Protein 8K2K (pdb70)

Foldseek 3Di:
DVQADKDKAWDPLLDWDFQQDDHDAEAEEAAQAKTKTKMKIAGQAKWWFKAKDWDWFAFPVGRVQTFDWDGKWKWDKFAFAQFLPQAAPPQPDHPRDITTWFTHDDRGDMDHHSTMIMMMIMTRRHQVRDFHKTKGWMWIWTDGPRDIDIDIGIHIYGYFHFGQHQFLFAEEAEDDQAQAPAQDHDDPPDPLSLVQLLQQLLLCVVLRHQEYEAELVVQWDADDCGDIGNVSVVSSVVSNVVSRRHPAYEYDAQWEAPDDDLGAIWGWFWDDDPNDIDIDTHQLPDPRVLVGLLPSLVVVCVVCVVVVHQVRYAYEHYAADDPNHVVSLQSSLVSCCVNPVSHAYEYAYQDLPQVVSHQEYEYALVSCQVCVVSVVVSVVVPGAYAYEAASDDHYLAQDQFSSDRLVSLLCVLLLCQLSVHRYYYAHAAPQDDNDACRHCQWDDDPDRDTRGGRGRHQWHNYNSHTTGISSSSSNSNSSSVNRLLVVCCVPPVPLSNVLSCQAPVGNRDGDSPVVSNVVSVVVSSVSND

Secondary structure (DSSP, 8-state):
-GGGPEEEEE--TTS---TTPPP--EEEEEETSEEEEEEEEEESS-EEEEEEEE--EEETTEEEEEEPPPPPEEEEEEEE-S--SS--TT-SSPSSEEEEEEEE--S-EEE-TT--EEEEEEEE--TTPPPEEEEEEEEEEEEETTEEEEEEEEEEEEEEEEE--S-SSEEEE------TTSS--PPTTSHHHHHHHHHHHHHHHHTT--EEEE-TTTT-EEE---EEE-HHHHHHHHHHHHTT--SEEEEPPSEEESSSTTSPEEEEEEEEETTEEEEEEE-TTSHHHHHHHHHHHHHHHHHHHHHT-GGGEEEE-SS---GGGHHHHHHHHHHHHHH-TT-EEEEEES----TTT-SEEEEBHHHHHHTHHHHHHHHHTT-EE-EE-SS---TTS----TTS-THHHHTHHHHHHHHT--EEEES-SB---SS-TTT--S-B-STT-BPPTTSSBSEEE-SSSEEEBHHHHHHHHHHHHHHHHHHHHHH-HHHHHHHHHTTEEETTEE---HHHHHHHHHHHHHHH-

Solvent-accessible surface area: 22193 Å² total; per-residue (Å²): 183,145,74,47,109,26,97,47,14,43,15,44,22,12,63,16,4,14,70,100,26,136,44,140,43,102,10,45,6,0,45,18,10,44,1,15,3,6,0,0,0,60,4,42,71,60,3,69,102,0,42,5,122,22,24,108,3,20,8,72,102,58,78,170,68,86,11,150,40,38,115,24,19,2,3,5,39,0,51,1,70,86,52,1,85,150,64,6,199,54,36,65,82,198,20,115,25,74,0,2,0,1,0,44,93,64,158,60,28,78,8,105,95,79,64,1,4,0,0,5,0,4,0,52,3,77,50,137,15,79,45,26,74,3,102,23,33,0,66,0,30,6,85,0,73,41,136,127,20,85,48,135,12,104,5,17,1,84,3,18,79,14,92,1,36,148,8,108,0,72,0,0,2,34,18,37,34,31,23,93,75,20,169,31,84,20,124,87,81,38,144,77,30,18,40,0,0,21,70,0,0,99,14,0,26,94,4,42,5,14,2,1,34,1,21,0,1,66,21,11,88,16,120,31,188,57,115,31,75,11,72,79,0,17,85,19,0,131,21,0,69,82,41,40,2,17,34,37,1,2,0,2,40,1,13,27,58,60,89,98,123,102,8,83,2,29,0,70,1,26,35,89,128,178,68,97,66,57,64,72,66,13,50,8,117,23,116,74,0,42,119,5,2,35,77,0,0,47,31,0,6,78,33,0,110,102,125,48,21,15,154,76,4,4,0,0,0,0,48,32,0,16,125,85,4,18,122,18,0,69,10,1,4,148,15,1,67,135,46,0,90,87,2,114,0,2,0,1,0,24,2,67,80,2,64,55,13,2,29,1,0,0,0,6,0,33,59,0,51,112,32,41,144,44,0,65,107,37,53,178,58,67,28,56,0,3,0,8,0,14,21,78,5,10,17,74,32,0,0,2,2,2,0,3,19,4,2,5,5,10,0,2,1,0,0,0,48,86,35,36,0,55,0,1,3,0,68,0,0,0,31,2,12,167,84,34,0,57,83,98,3,13,61,113,73,91,61,174,82,35,8,0,0,1,2,0,7,0,0,0,6,8,129,70,9,18,15,10,0,5,0,2,5,3,3,1,24,0,0,3,0,16,14,0,0,11,16,5,15,116,142,62,69,120,8,0,114,106,0,3,56,87,0,0,64,53,7,43,136,28,52,29,69,22,129,34,0,63,56,1,10,57,53,0,0,103,84,16,72

Sequence (529 aa):
KEDRILKVWTVDPLVKVFRDSEPVALAEVARGERATLQIVIRCAKPIQELHAKVGPLALGSNAKQVLESAPVRFVGYVPVDRPIPRPPKDQLRRPPADFPDPLLEEKTIAVDENQVQPIWVTVAVPTNTQPGLYQGSVHISGRVDGRQITTKVPVAIKVFDIEVGQSRLWVTNWFSMQSRHMKIAPEPDSQQYWALLSRYARNMSEHRQNVVLVSPLSLATFQLDMEVDFSRFDRWVRIFIAEGVIGRIEGGHLGGRSSDWESPFVVRIKELREGNIITKSVAPTSEEANQFYAQFLPALVNHLRDRGWLEKYAQHLADEPVRTNIESYRAISKLVRKYAPELKIIEACHTKDDLAGAIDVWVPQLNFLHNDFEHYQKRQRAGDEVWFYTCIYPQGEYANRFIEQPLLKTRLLHWINYRYGMTGYLHWGYNQWGKDSPFTHTTKQHTGQQYLPAGDPWIVYPGRDGPLDSIRHEAMCDGIADYELLSMLGERDPEAAKRLVNRHVLDFDRYNCNVEAFRATRLELLELLS

Radius of gyration: 24.54 Å; Cα contacts (8 Å, |Δi|>4): 1157; chains: 1; bounding box: 53×49×80 Å

Structure (mmCIF, N/CA/C/O backbone):
data_8K2K
#
_entry.id   8K2K
#
_cell.length_a   53.537
_cell.length_b   53.537
_cell.length_c   428.292
_cell.angle_alpha   90.00
_cell.angle_beta   90.00
_cell.angle_gamma   90.00
#
_symmetry.space_group_name_H-M   'P 43 21 2'
#
loop_
_entity.id
_entity.type
_entity.pdbx_description
1 polymer 'Oligosaccharide/Monosaccharide-releasing beta-N-acetylgalactosaminidase'
2 non-polymer (3aR,5R,6R,7R,7aR)-5-(hydroxymethyl)-2-methyl-5,6,7,7a-tetrahydro-3aH-pyrano[3,2-d][1,3]thiazole-6,7-diol
3 non-polymer GLYCEROL
4 non-polymer 'SULFATE ION'
5 non-polymer 'CHLORIDE ION'
6 water water
#
loop_
_atom_site.group_PDB
_atom_site.id
_atom_site.type_symbol
_atom_site.label_atom_id
_atom_site.label_alt_id
_atom_site.label_comp_id
_atom_site.label_asym_id
_atom_site.label_entity_id
_atom_site.label_seq_id
_atom_site.pdbx_PDB_ins_code
_atom_site.Cartn_x
_atom_site.Cartn_y
_atom_site.Cartn_z
_atom_site.occupancy
_atom_site.B_iso_or_equiv
_atom_site.auth_seq_id
_atom_site.auth_comp_id
_atom_site.auth_asym_id
_atom_site.auth_atom_id
_atom_site.pdbx_PDB_model_num
ATOM 1 N N . LYS A 1 4 ? 3.812 -11.769 -9.204 1.00 57.51 27 LYS A N 1
ATOM 2 C CA . LYS A 1 4 ? 4.131 -13.198 -8.895 1.00 57.97 27 LYS A CA 1
ATOM 3 C C . LYS A 1 4 ? 5.596 -13.362 -8.469 1.00 51.75 27 LYS A C 1
ATOM 4 O O . LYS A 1 4 ? 5.903 -14.173 -7.595 1.00 45.91 27 LYS A O 1
ATOM 10 N N . GLU A 1 5 ? 6.491 -12.599 -9.106 1.00 45.75 28 GLU A N 1
ATOM 11 C CA . GLU A 1 5 ? 7.917 -12.592 -8.815 1.00 50.11 28 GLU A CA 1
ATOM 12 C C . GLU A 1 5 ? 8.210 -12.213 -7.355 1.00 52.09 28 GLU A C 1
ATOM 13 O O . GLU A 1 5 ? 9.120 -12.775 -6.731 1.00 42.42 28 GLU A O 1
ATOM 19 N N . ASP A 1 6 ? 7.460 -11.242 -6.808 1.00 52.49 29 ASP A N 1
ATOM 20 C CA . ASP A 1 6 ? 7.704 -10.754 -5.452 1.00 55.39 29 ASP A CA 1
ATOM 21 C C . ASP A 1 6 ? 7.176 -11.728 -4.392 1.00 48.01 29 ASP A C 1
ATOM 22 O O . ASP A 1 6 ? 7.554 -11.622 -3.227 1.00 52.21 29 ASP A O 1
ATOM 27 N N . ARG A 1 7 ? 6.310 -12.665 -4.796 1.00 46.99 30 ARG A N 1
ATOM 28 C CA . ARG A 1 7 ? 5.732 -13.655 -3.898 1.00 47.94 30 ARG A CA 1
ATOM 29 C C . ARG A 1 7 ? 6.617 -14.896 -3.757 1.00 42.56 30 ARG A C 1
ATOM 30 O O . ARG A 1 7 ? 6.261 -15.776 -2.983 1.00 45.47 30 ARG A O 1
ATOM 38 N N . ILE A 1 8 ? 7.715 -15.009 -4.534 1.00 37.52 31 ILE A N 1
ATOM 39 C CA . ILE A 1 8 ? 8.530 -16.219 -4.526 1.00 38.81 31 ILE A CA 1
ATOM 40 C C . ILE A 1 8 ? 9.270 -16.301 -3.186 1.00 38.45 31 ILE A C 1
ATOM 41 O O . ILE A 1 8 ? 9.876 -15.332 -2.719 1.00 37.47 31 ILE A O 1
ATOM 46 N N . LEU A 1 9 ? 9.134 -17.464 -2.544 1.00 34.92 32 LEU A N 1
ATOM 47 C CA . LEU A 1 9 ? 9.839 -17.721 -1.297 1.00 38.82 32 LEU A CA 1
ATOM 48 C C . LEU A 1 9 ? 11.234 -18.214 -1.665 1.00 33.61 32 LEU A C 1
ATOM 49 O O . LEU A 1 9 ? 11.353 -19.110 -2.496 1.00 35.72 32 LEU A O 1
ATOM 54 N N . LYS A 1 10 ? 12.280 -17.569 -1.129 1.00 32.31 33 LYS A N 1
ATOM 55 C CA . LYS A 1 10 ? 13.644 -18.068 -1.232 1.00 31.98 33 LYS A CA 1
ATOM 56 C C . LYS A 1 10 ? 13.926 -19.017 -0.053 1.00 31.20 33 LYS A C 1
ATOM 57 O O . LYS A 1 10 ? 13.631 -18.648 1.085 1.00 29.30 33 LYS A O 1
ATOM 63 N N . VAL A 1 11 ? 14.476 -20.215 -0.339 1.00 30.91 34 VAL A N 1
ATOM 64 C CA . VAL A 1 11 ? 14.663 -21.312 0.612 1.00 30.59 34 VAL A CA 1
ATOM 65 C C . VAL A 1 11 ? 16.092 -21.865 0.522 1.00 34.90 34 VAL A C 1
ATOM 66 O O . VAL A 1 11 ? 16.639 -22.166 -0.550 1.00 28.86 34 VAL A O 1
ATOM 70 N N . TRP A 1 12 ? 16.746 -22.003 1.680 1.00 27.42 35 TRP A N 1
ATOM 71 C CA . TRP A 1 12 ? 18.041 -22.646 1.684 1.00 28.20 35 TRP A CA 1
ATOM 72 C C . TRP A 1 12 ? 18.272 -23.375 3.005 1.00 28.77 35 TRP A C 1
ATOM 73 O O . TRP A 1 12 ? 17.455 -23.290 3.919 1.00 25.96 35 TRP A O 1
ATOM 84 N N . THR A 1 13 ? 19.279 -24.237 3.028 1.00 26.47 36 THR A N 1
ATOM 85 C CA . THR A 1 13 ? 19.577 -24.959 4.263 1.00 30.90 36 THR A CA 1
ATOM 86 C C . THR A 1 13 ? 20.957 -24.511 4.749 1.00 30.37 36 THR A C 1
ATOM 87 O O . THR A 1 13 ? 21.839 -24.247 3.942 1.00 31.38 36 THR A O 1
ATOM 91 N N . VAL A 1 14 ? 21.128 -24.412 6.077 1.00 25.57 37 VAL A N 1
ATOM 92 C CA . VAL A 1 14 ? 22.339 -23.892 6.686 1.00 22.46 37 VAL A CA 1
ATOM 93 C C . VAL A 1 14 ? 22.708 -24.856 7.807 1.00 21.87 37 VAL A C 1
ATOM 94 O O . VAL A 1 14 ? 21.810 -25.289 8.527 1.00 23.19 37 VAL A O 1
ATOM 98 N N . ASP A 1 15 ? 23.990 -25.237 7.897 1.00 22.93 38 ASP A N 1
ATOM 99 C CA . ASP A 1 15 ? 24.422 -26.125 8.974 1.00 22.61 38 ASP A CA 1
ATOM 100 C C . ASP A 1 15 ? 23.915 -25.557 10.307 1.00 20.70 38 ASP A C 1
ATOM 101 O O . ASP A 1 15 ? 24.017 -24.369 10.575 1.00 23.12 38 ASP A O 1
ATOM 106 N N . PRO A 1 16 ? 23.339 -26.371 11.220 1.00 21.07 39 PRO A N 1
ATOM 107 C CA . PRO A 1 16 ? 22.906 -25.842 12.520 1.00 19.39 39 PRO A CA 1
ATOM 108 C C . PRO A 1 16 ? 23.975 -25.308 13.491 1.00 20.22 39 PRO A C 1
ATOM 109 O O . PRO A 1 16 ? 23.616 -24.707 14.511 1.00 20.56 39 PRO A O 1
ATOM 113 N N . LEU A 1 17 ? 25.268 -25.453 13.149 1.00 21.29 40 LEU A N 1
ATOM 114 C CA . LEU A 1 17 ? 26.363 -24.861 13.924 1.00 19.46 40 LEU A CA 1
ATOM 115 C C . LEU A 1 17 ? 26.684 -23.444 13.444 1.00 19.00 40 LEU A C 1
ATOM 116 O O . LEU A 1 17 ? 27.492 -22.757 14.053 1.00 22.53 40 LEU A O 1
ATOM 121 N N . VAL A 1 18 ? 25.971 -22.977 12.401 1.00 20.77 41 VAL A N 1
ATOM 122 C CA . VAL A 1 18 ? 26.131 -21.644 11.846 1.00 20.87 41 VAL A CA 1
ATOM 123 C C . VAL A 1 18 ? 24.944 -20.805 12.292 1.00 21.01 41 VAL A C 1
ATOM 124 O O . VAL A 1 18 ? 23.793 -21.170 12.055 1.00 21.69 41 VAL A O 1
ATOM 128 N N . LYS A 1 19 ? 25.218 -19.694 12.978 1.00 20.71 42 LYS A N 1
ATOM 129 C CA . LYS A 1 19 ? 24.147 -18.797 13.400 1.00 21.45 42 LYS A CA 1
ATOM 130 C C . LYS A 1 19 ? 23.706 -17.935 12.210 1.00 22.40 42 LYS A C 1
ATOM 131 O O . LYS A 1 19 ? 24.545 -17.346 11.521 1.00 22.45 42 LYS A O 1
ATOM 137 N N . VAL A 1 20 ? 22.388 -17.801 12.043 1.00 22.30 43 VAL A N 1
ATOM 138 C CA . VAL A 1 20 ? 21.814 -17.095 10.905 1.00 21.92 43 VAL A CA 1
ATOM 139 C C . VAL A 1 20 ? 21.171 -15.806 11.394 1.00 23.12 43 VAL A C 1
ATOM 140 O O . VAL A 1 20 ? 20.357 -15.841 12.316 1.00 22.88 43 VAL A O 1
ATOM 144 N N . PHE A 1 21 ? 21.565 -14.681 10.770 1.00 20.67 44 PHE A N 1
ATOM 145 C CA . PHE A 1 21 ? 21.072 -13.354 11.134 1.00 24.35 44 PHE A CA 1
ATOM 146 C C . PHE A 1 21 ? 19.946 -12.932 10.180 1.00 23.56 44 PHE A C 1
ATOM 147 O O . PHE A 1 21 ? 19.787 -13.543 9.129 1.00 25.77 44 PHE A O 1
ATOM 155 N N . ARG A 1 22 ? 19.144 -11.945 10.596 1.00 25.98 45 ARG A N 1
ATOM 156 C CA . ARG A 1 22 ? 18.048 -11.419 9.786 1.00 30.56 45 ARG A CA 1
ATOM 157 C C . ARG A 1 22 ? 18.526 -10.930 8.419 1.00 30.78 45 ARG A C 1
ATOM 158 O O . ARG A 1 22 ? 17.721 -10.905 7.486 1.00 28.72 45 ARG A O 1
ATOM 166 N N . ASP A 1 23 ? 19.806 -10.543 8.305 1.00 29.02 46 ASP A N 1
ATOM 167 C CA . ASP A 1 23 ? 20.332 -10.004 7.054 1.00 34.23 46 ASP A CA 1
ATOM 168 C C . ASP A 1 23 ? 21.392 -10.923 6.448 1.00 38.12 46 ASP A C 1
ATOM 169 O O . ASP A 1 23 ? 22.184 -10.479 5.616 1.00 33.79 46 ASP A O 1
ATOM 174 N N . SER A 1 24 ? 21.368 -12.219 6.805 1.00 33.66 47 SER A N 1
ATOM 175 C CA . SER A 1 24 ? 22.339 -13.178 6.297 1.00 35.82 47 SER A CA 1
ATOM 176 C C . SER A 1 24 ? 22.124 -13.445 4.799 1.00 38.69 47 SER A C 1
ATOM 177 O O . SER A 1 24 ? 20.997 -13.392 4.312 1.00 36.25 47 SER A O 1
ATOM 180 N N . GLU A 1 25 ? 23.218 -13.824 4.111 1.00 44.30 48 GLU A N 1
ATOM 181 C CA . GLU A 1 25 ? 23.204 -14.132 2.688 1.00 51.76 48 GLU A CA 1
ATOM 182 C C . GLU A 1 25 ? 22.825 -15.594 2.476 1.00 48.88 48 GLU A C 1
ATOM 183 O O . GLU A 1 25 ? 23.220 -16.450 3.259 1.00 44.14 48 GLU A O 1
ATOM 189 N N . PRO A 1 26 ? 22.034 -15.924 1.422 1.00 55.91 49 PRO A N 1
ATOM 190 C CA . PRO A 1 26 ? 21.790 -17.322 1.040 1.00 57.54 49 PRO A CA 1
ATOM 191 C C . PRO A 1 26 ? 23.042 -18.145 0.714 1.00 57.96 49 PRO A C 1
ATOM 192 O O . PRO A 1 26 ? 24.073 -17.605 0.314 1.00 51.99 49 PRO A O 1
ATOM 196 N N . VAL A 1 27 ? 22.940 -19.467 0.909 1.00 59.13 50 VAL A N 1
ATOM 197 C CA . VAL A 1 27 ? 24.074 -20.376 0.810 1.00 62.03 50 VAL A CA 1
ATOM 198 C C . VAL A 1 27 ? 23.703 -21.477 -0.186 1.00 56.51 50 VAL A C 1
ATOM 199 O O . VAL A 1 27 ? 22.723 -22.161 0.119 1.00 56.29 50 VAL A O 1
ATOM 203 N N . ALA A 1 32 ? 20.073 -30.497 3.090 1.00 41.12 55 ALA A N 1
ATOM 204 C CA . ALA A 1 32 ? 19.935 -30.753 4.548 1.00 37.15 55 ALA A CA 1
ATOM 205 C C . ALA A 1 32 ? 20.208 -32.228 4.836 1.00 34.09 55 ALA A C 1
ATOM 206 O O . ALA A 1 32 ? 19.320 -33.068 4.674 1.00 29.73 55 ALA A O 1
ATOM 208 N N . LEU A 1 33 ? 21.425 -32.516 5.311 1.00 33.93 56 LEU A N 1
ATOM 209 C CA . LEU A 1 33 ? 21.805 -33.856 5.732 1.00 32.50 56 LEU A CA 1
ATOM 210 C C . LEU A 1 33 ? 22.286 -33.807 7.188 1.00 31.05 56 LEU A C 1
ATOM 211 O O . LEU A 1 33 ? 22.933 -32.849 7.612 1.00 32.87 56 LEU A O 1
ATOM 216 N N . ALA A 1 34 ? 21.876 -34.797 7.981 1.00 28.13 57 ALA A N 1
ATOM 217 C CA . ALA A 1 34 ? 22.420 -34.959 9.326 1.00 25.72 57 ALA A CA 1
ATOM 218 C C . ALA A 1 34 ? 23.024 -36.357 9.405 1.00 26.84 57 ALA A C 1
ATOM 219 O O . ALA A 1 34 ? 22.489 -37.297 8.818 1.00 24.60 57 ALA A O 1
ATOM 221 N N . GLU A 1 35 ? 24.168 -36.470 10.100 1.00 23.87 58 GLU A N 1
ATOM 222 C CA . GLU A 1 35 ? 24.870 -37.724 10.283 1.00 23.12 58 GLU A CA 1
ATOM 223 C C . GLU A 1 35 ? 24.945 -37.984 11.795 1.00 23.24 58 GLU A C 1
ATOM 224 O O . GLU A 1 35 ? 25.537 -37.173 12.496 1.00 21.11 58 GLU A O 1
ATOM 230 N N . VAL A 1 36 ? 24.334 -39.070 12.281 1.00 21.46 59 VAL A N 1
ATOM 231 C CA . VAL A 1 36 ? 24.234 -39.279 13.729 1.00 22.49 59 VAL A CA 1
ATOM 232 C C . VAL A 1 36 ? 24.393 -40.758 14.070 1.00 22.21 59 VAL A C 1
ATOM 233 O O . VAL A 1 36 ? 24.097 -41.646 13.263 1.00 22.07 59 VAL A O 1
ATOM 237 N N . ALA A 1 37 ? 24.766 -41.002 15.334 1.00 19.56 60 ALA A N 1
ATOM 238 C CA . ALA A 1 37 ? 24.628 -42.317 15.942 1.00 19.54 60 ALA A CA 1
ATOM 239 C C . ALA A 1 37 ? 23.198 -42.589 16.428 1.00 19.31 60 ALA A C 1
ATOM 240 O O . ALA A 1 37 ? 22.389 -41.688 16.676 1.00 19.79 60 ALA A O 1
ATOM 242 N N . ARG A 1 38 ? 22.872 -43.861 16.620 1.00 20.53 61 ARG A N 1
ATOM 243 C CA . ARG A 1 38 ? 21.651 -44.205 17.339 1.00 23.38 61 ARG A CA 1
ATOM 244 C C . ARG A 1 38 ? 21.788 -43.662 18.769 1.00 22.07 61 ARG A C 1
ATOM 245 O O . ARG A 1 38 ? 22.783 -43.948 19.437 1.00 24.35 61 ARG A O 1
ATOM 253 N N . GLY A 1 39 ? 20.804 -42.878 19.199 1.00 22.78 62 GLY A N 1
ATOM 254 C CA . GLY A 1 39 ? 20.798 -42.322 20.548 1.00 24.20 62 GLY A CA 1
ATOM 255 C C . GLY A 1 39 ? 21.121 -40.831 20.566 1.00 25.49 62 GLY A C 1
ATOM 256 O O . GLY A 1 39 ? 20.949 -40.182 21.602 1.00 24.06 62 GLY A O 1
ATOM 257 N N . GLU A 1 40 ? 21.560 -40.291 19.414 1.00 21.33 63 GLU A N 1
ATOM 258 C CA . GLU A 1 40 ? 21.839 -38.878 19.268 1.00 23.08 63 GLU A CA 1
ATOM 259 C C . GLU A 1 40 ? 20.601 -38.130 18.756 1.00 23.85 63 GLU A C 1
ATOM 260 O O . GLU A 1 40 ? 19.571 -38.719 18.414 1.00 24.66 63 GLU A O 1
ATOM 266 N N . ARG A 1 41 ? 20.684 -36.804 18.815 1.00 24.15 64 ARG A N 1
ATOM 267 C CA . ARG A 1 41 ? 19.692 -35.926 18.210 1.00 26.01 64 ARG A CA 1
ATOM 268 C C . ARG A 1 41 ? 20.226 -35.383 16.886 1.00 23.43 64 ARG A C 1
ATOM 269 O O . ARG A 1 41 ? 21.337 -34.857 16.824 1.00 23.11 64 ARG A O 1
ATOM 277 N N . ALA A 1 42 ? 19.375 -35.460 15.845 1.00 25.39 65 ALA A N 1
ATOM 278 C CA . ALA A 1 42 ? 19.652 -34.838 14.555 1.00 23.67 65 ALA A CA 1
ATOM 279 C C . ALA A 1 42 ? 18.945 -33.485 14.469 1.00 20.94 65 ALA A C 1
ATOM 280 O O . ALA A 1 42 ? 17.828 -33.312 14.946 1.00 23.64 65 ALA A O 1
ATOM 282 N N . THR A 1 43 ? 19.638 -32.474 13.952 1.00 20.02 66 THR A N 1
ATOM 283 C CA . THR A 1 43 ? 19.075 -31.145 13.811 1.00 18.98 66 THR A CA 1
ATOM 284 C C . THR A 1 43 ? 19.244 -30.727 12.342 1.00 21.24 66 THR A C 1
ATOM 285 O O . THR A 1 43 ? 20.312 -30.913 11.759 1.00 19.60 66 THR A O 1
ATOM 289 N N . LEU A 1 44 ? 18.211 -30.100 11.793 1.00 20.64 67 LEU A N 1
ATOM 290 C CA . LEU A 1 44 ? 18.227 -29.523 10.450 1.00 24.31 67 LEU A CA 1
ATOM 291 C C . LEU A 1 44 ? 17.762 -28.076 10.570 1.00 23.07 67 LEU A C 1
ATOM 292 O O . LEU A 1 44 ? 16.886 -27.757 11.380 1.00 22.22 67 LEU A O 1
ATOM 297 N N . GLN A 1 45 ? 18.435 -27.180 9.850 1.00 21.79 68 GLN A N 1
ATOM 298 C CA . GLN A 1 45 ? 18.101 -25.756 9.873 1.00 20.88 68 GLN A CA 1
ATOM 299 C C . GLN A 1 45 ? 17.752 -25.301 8.448 1.00 23.13 68 GLN A C 1
ATOM 300 O O . GLN A 1 45 ? 18.603 -25.340 7.546 1.00 23.56 68 GLN A O 1
ATOM 306 N N . ILE A 1 46 ? 16.456 -25.012 8.253 1.00 21.69 69 ILE A N 1
ATOM 307 C CA . ILE A 1 46 ? 15.967 -24.528 6.964 1.00 24.48 69 ILE A CA 1
ATOM 308 C C . ILE A 1 46 ? 15.670 -23.047 7.079 1.00 24.80 69 ILE A C 1
ATOM 309 O O . ILE A 1 46 ? 15.026 -22.629 8.034 1.00 25.67 69 ILE A O 1
ATOM 314 N N . VAL A 1 47 ? 16.148 -22.257 6.103 1.00 23.48 70 VAL A N 1
ATOM 315 C CA . VAL A 1 47 ? 16.050 -20.812 6.195 1.00 22.84 70 VAL A CA 1
ATOM 316 C C . VAL A 1 47 ? 15.255 -20.253 5.004 1.00 25.97 70 VAL A C 1
ATOM 317 O O . VAL A 1 47 ? 15.463 -20.697 3.881 1.00 24.51 70 VAL A O 1
ATOM 321 N N . ILE A 1 48 ? 14.385 -19.281 5.281 1.00 23.83 71 ILE A N 1
ATOM 322 C CA . ILE A 1 48 ? 13.517 -18.683 4.254 1.00 25.92 71 ILE A CA 1
ATOM 323 C C . ILE A 1 48 ? 13.588 -17.157 4.290 1.00 24.91 71 ILE A C 1
ATOM 324 O O . ILE A 1 48 ? 13.984 -16.534 5.274 1.00 24.93 71 ILE A O 1
ATOM 329 N N . ARG A 1 49 ? 13.218 -16.531 3.154 1.00 24.03 72 ARG A N 1
ATOM 330 C CA . ARG A 1 49 ? 13.168 -15.091 3.003 1.00 26.50 72 ARG A CA 1
ATOM 331 C C . ARG A 1 49 ? 12.184 -14.825 1.861 1.00 26.44 72 ARG A C 1
ATOM 332 O O . ARG A 1 49 ? 12.069 -15.640 0.945 1.00 25.85 72 ARG A O 1
ATOM 340 N N . CYS A 1 50 ? 11.538 -13.676 1.918 1.00 30.35 73 CYS A N 1
ATOM 341 C CA . CYS A 1 50 ? 10.531 -13.300 0.932 1.00 32.00 73 CYS A CA 1
ATOM 342 C C . CYS A 1 50 ? 10.485 -11.776 0.838 1.00 32.06 73 CYS A C 1
ATOM 343 O O . CYS A 1 50 ? 10.578 -11.106 1.872 1.00 30.16 73 CYS A O 1
ATOM 346 N N . ALA A 1 51 ? 10.357 -11.241 -0.404 1.00 33.74 74 ALA A N 1
ATOM 347 C CA . ALA A 1 51 ? 10.395 -9.795 -0.635 1.00 35.62 74 ALA A CA 1
ATOM 348 C C . ALA A 1 51 ? 9.131 -9.138 -0.086 1.00 32.68 74 ALA A C 1
ATOM 349 O O . ALA A 1 51 ? 9.083 -7.922 0.056 1.00 38.70 74 ALA A O 1
ATOM 351 N N . LYS A 1 52 ? 8.098 -9.937 0.200 1.00 33.00 75 LYS A N 1
ATOM 352 C CA . LYS A 1 52 ? 6.876 -9.407 0.789 1.00 33.87 75 LYS A CA 1
ATOM 353 C C . LYS A 1 52 ? 6.661 -10.022 2.170 1.00 37.70 75 LYS A C 1
ATOM 354 O O . LYS A 1 52 ? 7.208 -11.095 2.460 1.00 34.96 75 LYS A O 1
ATOM 360 N N . PRO A 1 53 ? 5.818 -9.399 3.030 1.00 36.86 76 PRO A N 1
ATOM 361 C CA . PRO A 1 53 ? 5.469 -9.988 4.324 1.00 35.85 76 PRO A CA 1
ATOM 362 C C . PRO A 1 53 ? 4.824 -11.363 4.171 1.00 33.82 76 PRO A C 1
ATOM 363 O O . PRO A 1 53 ? 4.066 -11.620 3.226 1.00 33.38 76 PRO A O 1
ATOM 367 N N . ILE A 1 54 ? 5.144 -12.267 5.110 1.00 31.23 77 ILE A N 1
ATOM 368 C CA . ILE A 1 54 ? 4.495 -13.570 5.197 1.00 29.54 77 ILE A CA 1
ATOM 369 C C . ILE A 1 54 ? 3.580 -13.564 6.429 1.00 33.78 77 ILE A C 1
ATOM 370 O O . ILE A 1 54 ? 3.966 -13.060 7.493 1.00 32.05 77 ILE A O 1
ATOM 375 N N . GLN A 1 55 ? 2.368 -14.112 6.269 1.00 33.48 78 GLN A N 1
ATOM 376 C CA . GLN A 1 55 ? 1.477 -14.417 7.388 1.00 37.27 78 GLN A CA 1
ATOM 377 C C . GLN A 1 55 ? 1.380 -15.935 7.545 1.00 37.40 78 GLN A C 1
ATOM 378 O O . GLN A 1 55 ? 1.440 -16.676 6.552 1.00 36.80 78 GLN A O 1
ATOM 384 N N . GLU A 1 56 ? 1.261 -16.391 8.805 1.00 34.55 79 GLU A N 1
ATOM 385 C CA . GLU A 1 56 ? 0.982 -17.786 9.130 1.00 37.32 79 GLU A CA 1
ATOM 386 C C . GLU A 1 56 ? 2.000 -18.747 8.516 1.00 32.61 79 GLU A C 1
ATOM 387 O O . GLU A 1 56 ? 1.605 -19.822 8.075 1.00 31.73 79 GLU A O 1
ATOM 393 N N . LEU A 1 57 ? 3.309 -18.413 8.581 1.00 28.91 80 LEU A N 1
ATOM 394 C CA . LEU A 1 57 ? 4.356 -19.350 8.189 1.00 26.69 80 LEU A CA 1
ATOM 395 C C . LEU A 1 57 ? 4.246 -20.626 9.021 1.00 26.46 80 LEU A C 1
ATOM 396 O O . LEU A 1 57 ? 4.102 -20.570 10.248 1.00 27.49 80 LEU A O 1
ATOM 401 N N . HIS A 1 58 ? 4.316 -21.789 8.357 1.00 24.71 81 HIS A N 1
ATOM 402 C CA . HIS A 1 58 ? 4.130 -23.072 9.015 1.00 28.26 81 HIS A CA 1
ATOM 403 C C . HIS A 1 58 ? 5.026 -24.078 8.308 1.00 29.13 81 HIS A C 1
ATOM 404 O O . HIS A 1 58 ? 5.281 -23.917 7.108 1.00 29.90 81 HIS A O 1
ATOM 411 N N . ALA A 1 59 ? 5.526 -25.072 9.070 1.00 24.57 82 ALA A N 1
ATOM 412 C CA . ALA A 1 59 ? 6.295 -26.172 8.502 1.00 25.75 82 ALA A CA 1
ATOM 413 C C . ALA A 1 59 ? 5.833 -27.496 9.113 1.00 27.68 82 ALA A C 1
ATOM 414 O O . ALA A 1 59 ? 5.543 -27.577 10.303 1.00 27.08 82 ALA A O 1
ATOM 416 N N . LYS A 1 60 ? 5.766 -28.544 8.294 1.00 28.61 83 LYS A N 1
ATOM 417 C CA . LYS A 1 60 ? 5.370 -29.875 8.725 1.00 33.42 83 LYS A CA 1
ATOM 418 C C . LYS A 1 60 ? 6.420 -30.830 8.179 1.00 30.81 83 LYS A C 1
ATOM 419 O O . LYS A 1 60 ? 6.693 -30.810 6.975 1.00 30.68 83 LYS A O 1
ATOM 425 N N . VAL A 1 61 ? 6.970 -31.664 9.059 1.00 27.47 84 VAL A N 1
ATOM 426 C CA . VAL A 1 61 ? 7.891 -32.706 8.653 1.00 27.24 84 VAL A CA 1
ATOM 427 C C . VAL A 1 61 ? 7.102 -33.915 8.177 1.00 28.68 84 VAL A C 1
ATOM 428 O O . VAL A 1 61 ? 6.267 -34.443 8.903 1.00 27.73 84 VAL A O 1
ATOM 432 N N . GLY A 1 62 ? 7.382 -34.344 6.936 1.00 27.62 85 GLY A N 1
ATOM 433 C CA . GLY A 1 62 ? 6.762 -35.529 6.380 1.00 26.92 85 GLY A CA 1
ATOM 434 C C . GLY A 1 62 ? 7.391 -36.783 6.982 1.00 29.37 85 GLY A C 1
ATOM 435 O O . GLY A 1 62 ? 8.339 -36.683 7.784 1.00 28.04 85 GLY A O 1
ATOM 436 N N . PRO A 1 63 ? 6.881 -37.992 6.652 1.00 26.66 86 PRO A N 1
ATOM 437 C CA . PRO A 1 63 ? 7.532 -39.235 7.078 1.00 28.75 86 PRO A CA 1
ATOM 438 C C . PRO A 1 63 ? 9.012 -39.276 6.648 1.00 31.40 86 PRO A C 1
ATOM 439 O O . PRO A 1 63 ? 9.348 -39.032 5.492 1.00 30.32 86 PRO A O 1
ATOM 443 N N . LEU A 1 64 ? 9.897 -39.539 7.619 1.00 28.46 87 LEU A N 1
ATOM 444 C CA . LEU A 1 64 ? 11.317 -39.742 7.391 1.00 27.23 87 LEU A CA 1
ATOM 445 C C . LEU A 1 64 ? 11.557 -41.248 7.444 1.00 27.87 87 LEU A C 1
ATOM 446 O O . LEU A 1 64 ? 11.675 -41.841 8.520 1.00 28.98 87 LEU A O 1
ATOM 451 N N . ALA A 1 65 ? 11.656 -41.863 6.255 1.00 26.27 88 ALA A N 1
ATOM 452 C CA . ALA A 1 65 ? 11.587 -43.310 6.105 1.00 25.61 88 ALA A CA 1
ATOM 453 C C . ALA A 1 65 ? 12.879 -43.874 5.533 1.00 25.30 88 ALA A C 1
ATOM 454 O O . ALA A 1 65 ? 13.574 -43.242 4.737 1.00 27.85 88 ALA A O 1
ATOM 456 N N . LEU A 1 66 ? 13.129 -45.131 5.890 1.00 24.34 89 LEU A N 1
ATOM 457 C CA . LEU A 1 66 ? 14.269 -45.901 5.431 1.00 30.48 89 LEU A CA 1
ATOM 458 C C . LEU A 1 66 ? 14.030 -46.316 3.980 1.00 35.32 89 LEU A C 1
ATOM 459 O O . LEU A 1 66 ? 12.904 -46.646 3.609 1.00 32.15 89 LEU A O 1
ATOM 464 N N . GLY A 1 67 ? 15.059 -46.196 3.132 1.00 36.35 90 GLY A N 1
ATOM 465 C CA . GLY A 1 67 ? 14.926 -46.541 1.720 1.00 41.59 90 GLY A CA 1
ATOM 466 C C . GLY A 1 67 ? 14.517 -47.999 1.506 1.00 39.84 90 GLY A C 1
ATOM 467 O O . GLY A 1 67 ? 13.654 -48.275 0.686 1.00 45.38 90 GLY A O 1
ATOM 468 N N . SER A 1 68 ? 15.095 -48.917 2.293 1.00 40.64 91 SER A N 1
ATOM 469 C CA . SER A 1 68 ? 14.818 -50.344 2.185 1.00 38.22 91 SER A CA 1
ATOM 470 C C . SER A 1 68 ? 13.488 -50.760 2.818 1.00 40.93 91 SER A C 1
ATOM 471 O O . SER A 1 68 ? 13.075 -51.894 2.634 1.00 47.17 91 SER A O 1
ATOM 474 N N . ASN A 1 69 ? 12.802 -49.879 3.550 1.00 41.09 92 ASN A N 1
ATOM 475 C CA . ASN A 1 69 ? 11.601 -50.271 4.273 1.00 38.29 92 ASN A CA 1
ATOM 476 C C . ASN A 1 69 ? 10.853 -49.017 4.723 1.00 38.17 92 ASN A C 1
ATOM 477 O O . ASN A 1 69 ? 11.122 -48.457 5.789 1.00 38.52 92 ASN A O 1
ATOM 482 N N . ALA A 1 70 ? 9.866 -48.612 3.930 1.00 35.64 93 ALA A N 1
ATOM 483 C CA . ALA A 1 70 ? 9.142 -47.378 4.180 1.00 39.13 93 ALA A CA 1
ATOM 484 C C . ALA A 1 70 ? 8.336 -47.448 5.477 1.00 40.95 93 ALA A C 1
ATOM 485 O O . ALA A 1 70 ? 7.760 -46.437 5.885 1.00 40.11 93 ALA A O 1
ATOM 487 N N . LYS A 1 71 ? 8.289 -48.636 6.100 1.00 42.03 94 LYS A N 1
ATOM 488 C CA . LYS A 1 71 ? 7.620 -48.837 7.382 1.00 46.56 94 LYS A CA 1
ATOM 489 C C . LYS A 1 71 ? 8.499 -48.363 8.540 1.00 39.70 94 LYS A C 1
ATOM 490 O O . LYS A 1 71 ? 7.970 -48.088 9.606 1.00 38.92 94 LYS A O 1
ATOM 496 N N . GLN A 1 72 ? 9.825 -48.362 8.356 1.00 35.13 95 GLN A N 1
ATOM 497 C CA . GLN A 1 72 ? 10.749 -47.849 9.358 1.00 32.32 95 GLN A CA 1
ATOM 498 C C . GLN A 1 72 ? 10.834 -46.330 9.215 1.00 32.84 95 GLN A C 1
ATOM 499 O O . GLN A 1 72 ? 11.336 -45.810 8.203 1.00 28.60 95 GLN A O 1
ATOM 505 N N . VAL A 1 73 ? 10.319 -45.637 10.233 1.00 28.84 96 VAL A N 1
ATOM 506 C CA . VAL A 1 73 ? 10.217 -44.192 10.225 1.00 34.14 96 VAL A CA 1
ATOM 507 C C . VAL A 1 73 ? 10.891 -43.639 11.494 1.00 31.57 96 VAL A C 1
ATOM 508 O O . VAL A 1 73 ? 10.902 -44.302 12.536 1.00 27.01 96 VAL A O 1
ATOM 512 N N . LEU A 1 74 ? 11.491 -42.454 11.383 1.00 29.72 97 LEU A N 1
ATOM 513 C CA . LEU A 1 74 ? 11.932 -41.681 12.544 1.00 31.71 97 LEU A CA 1
ATOM 514 C C . LEU A 1 74 ? 10.774 -40.812 13.038 1.00 34.32 97 LEU A C 1
ATOM 515 O O . LEU A 1 74 ? 9.946 -40.375 12.255 1.00 44.56 97 LEU A O 1
ATOM 520 N N . GLU A 1 75 ? 10.745 -40.512 14.332 1.00 31.08 98 GLU A N 1
ATOM 521 C CA . GLU A 1 75 ? 9.745 -39.603 14.863 1.00 36.33 98 GLU A CA 1
ATOM 522 C C . GLU A 1 75 ? 10.362 -38.213 15.013 1.00 32.25 98 GLU A C 1
ATOM 523 O O . GLU A 1 75 ? 11.363 -38.049 15.717 1.00 30.75 98 GLU A O 1
ATOM 529 N N . SER A 1 76 ? 9.739 -37.194 14.407 1.00 30.55 99 SER A N 1
ATOM 530 C CA . SER A 1 76 ? 10.196 -35.808 14.549 1.00 28.19 99 SER A CA 1
ATOM 531 C C . SER A 1 76 ? 9.450 -35.072 15.666 1.00 31.84 99 SER A C 1
ATOM 532 O O . SER A 1 76 ? 8.249 -35.261 15.895 1.00 28.98 99 SER A O 1
ATOM 535 N N . ALA A 1 77 ? 10.199 -34.199 16.352 1.00 31.44 100 ALA A N 1
ATOM 536 C CA . ALA A 1 77 ? 9.653 -33.285 17.337 1.00 29.42 100 ALA A CA 1
ATOM 537 C C . ALA A 1 77 ? 8.895 -32.172 16.619 1.00 32.42 100 ALA A C 1
ATOM 538 O O . ALA A 1 77 ? 9.121 -31.913 15.428 1.00 31.70 100 ALA A O 1
ATOM 540 N N . PRO A 1 78 ? 8.004 -31.432 17.328 1.00 32.57 101 PRO A N 1
ATOM 541 C CA . PRO A 1 78 ? 7.398 -30.231 16.734 1.00 31.33 101 PRO A CA 1
ATOM 542 C C . PRO A 1 78 ? 8.440 -29.227 16.206 1.00 29.77 101 PRO A C 1
ATOM 543 O O . PRO A 1 78 ? 9.465 -28.951 16.837 1.00 26.75 101 PRO A O 1
ATOM 547 N N . VAL A 1 79 ? 8.166 -28.654 15.039 1.00 27.97 102 VAL A N 1
ATOM 548 C CA . VAL A 1 79 ? 9.033 -27.665 14.429 1.00 24.86 102 VAL A CA 1
ATOM 549 C C . VAL A 1 79 ? 9.079 -26.395 15.277 1.00 24.13 102 VAL A C 1
ATOM 550 O O . VAL A 1 79 ? 8.073 -25.933 15.801 1.00 25.27 102 VAL A O 1
ATOM 554 N N . ARG A 1 80 ? 10.258 -25.783 15.362 1.00 21.01 103 ARG A N 1
ATOM 555 C CA . ARG A 1 80 ? 10.433 -24.568 16.126 1.00 20.42 103 ARG A CA 1
ATOM 556 C C . ARG A 1 80 ? 10.992 -23.484 15.211 1.00 21.94 103 ARG A C 1
ATOM 557 O O . ARG A 1 80 ? 11.697 -23.770 14.260 1.00 26.75 103 ARG A O 1
ATOM 565 N N . PHE A 1 81 ? 10.691 -22.233 15.530 1.00 19.94 104 PHE A N 1
ATOM 566 C CA . PHE A 1 81 ? 11.214 -21.106 14.804 1.00 22.13 104 PHE A CA 1
ATOM 567 C C . PHE A 1 81 ? 12.331 -20.484 15.639 1.00 20.80 104 PHE A C 1
ATOM 568 O O . PHE A 1 81 ? 12.169 -20.305 16.850 1.00 22.12 104 PHE A O 1
ATOM 576 N N . VAL A 1 82 ? 13.434 -20.130 14.972 1.00 21.04 105 VAL A N 1
ATOM 577 C CA . VAL A 1 82 ? 14.495 -19.384 15.632 1.00 21.03 105 VAL A CA 1
ATOM 578 C C . VAL A 1 82 ? 14.015 -17.961 15.949 1.00 21.78 105 VAL A C 1
ATOM 579 O O . VAL A 1 82 ? 13.512 -17.204 15.098 1.00 20.75 105 VAL A O 1
ATOM 583 N N . GLY A 1 83 ? 14.173 -17.595 17.225 1.00 18.49 106 GLY A N 1
ATOM 584 C CA . GLY A 1 83 ? 13.875 -16.258 17.712 1.00 19.46 106 GLY A CA 1
ATOM 585 C C . GLY A 1 83 ? 15.136 -15.396 17.846 1.00 20.10 106 GLY A C 1
ATOM 586 O O . GLY A 1 83 ? 16.233 -15.946 17.955 1.00 20.78 106 GLY A O 1
ATOM 587 N N . TYR A 1 84 ? 14.966 -14.059 17.836 1.00 21.58 107 TYR A N 1
ATOM 588 C CA . TYR A 1 84 ? 16.057 -13.091 17.864 1.00 21.81 107 TYR A CA 1
ATOM 589 C C . TYR A 1 84 ? 15.978 -12.240 19.120 1.00 22.00 107 TYR A C 1
ATOM 590 O O . TYR A 1 84 ? 14.895 -11.785 19.523 1.00 23.07 107 TYR A O 1
ATOM 599 N N . VAL A 1 85 ? 17.154 -11.951 19.690 1.00 21.30 108 VAL A N 1
ATOM 600 C CA . VAL A 1 85 ? 17.278 -11.158 20.905 1.00 20.51 108 VAL A CA 1
ATOM 601 C C . VAL A 1 85 ? 18.291 -10.039 20.680 1.00 18.93 108 VAL A C 1
ATOM 602 O O . VAL A 1 85 ? 19.342 -10.212 20.038 1.00 19.15 108 VAL A O 1
ATOM 606 N N . PRO A 1 86 ? 18.000 -8.844 21.206 1.00 19.70 109 PRO A N 1
ATOM 607 C CA . PRO A 1 86 ? 18.917 -7.704 21.075 1.00 20.59 109 PRO A CA 1
ATOM 608 C C . PRO A 1 86 ? 20.077 -7.748 22.078 1.00 19.34 109 PRO A C 1
ATOM 609 O O . PRO A 1 86 ? 19.900 -7.615 23.274 1.00 22.03 109 PRO A O 1
ATOM 613 N N . VAL A 1 87 ? 21.295 -7.942 21.569 1.00 19.69 110 VAL A N 1
ATOM 614 C CA . VAL A 1 87 ? 22.507 -7.863 22.373 1.00 22.61 110 VAL A CA 1
ATOM 615 C C . VAL A 1 87 ? 23.054 -6.445 22.267 1.00 24.04 110 VAL A C 1
ATOM 616 O O . VAL A 1 87 ? 23.606 -6.060 21.242 1.00 27.20 110 VAL A O 1
ATOM 620 N N . ASP A 1 88 ? 22.917 -5.711 23.369 1.00 25.14 111 ASP A N 1
ATOM 621 C CA . ASP A 1 88 ? 23.020 -4.264 23.394 1.00 28.46 111 ASP A CA 1
ATOM 622 C C . ASP A 1 88 ? 24.448 -3.868 23.762 1.00 28.68 111 ASP A C 1
ATOM 623 O O . ASP A 1 88 ? 24.932 -2.774 23.411 1.00 25.74 111 ASP A O 1
ATOM 628 N N . ARG A 1 89 ? 25.088 -4.726 24.575 1.00 26.30 112 ARG A N 1
ATOM 629 C CA . ARG A 1 89 ? 26.439 -4.462 25.063 1.00 26.00 112 ARG A CA 1
ATOM 630 C C . ARG A 1 89 ? 27.268 -5.743 24.908 1.00 25.28 112 ARG A C 1
ATOM 631 O O . ARG A 1 89 ? 26.724 -6.844 24.982 1.00 23.42 112 ARG A O 1
ATOM 639 N N . PRO A 1 90 ? 28.585 -5.625 24.624 1.00 24.53 113 PRO A N 1
ATOM 640 C CA . PRO A 1 90 ? 29.388 -6.779 24.222 1.00 23.34 113 PRO A CA 1
ATOM 641 C C . PRO A 1 90 ? 30.062 -7.537 25.376 1.00 23.96 113 PRO A C 1
ATOM 642 O O . PRO A 1 90 ? 30.145 -7.028 26.498 1.00 25.39 113 PRO A O 1
ATOM 646 N N . ILE A 1 91 ? 30.698 -8.655 25.030 1.00 23.46 114 ILE A N 1
ATOM 647 C CA . ILE A 1 91 ? 31.720 -9.239 25.900 1.00 22.52 114 ILE A CA 1
ATOM 648 C C . ILE A 1 91 ? 32.840 -8.188 26.061 1.00 22.64 114 ILE A C 1
ATOM 649 O O . ILE A 1 91 ? 33.401 -7.733 25.059 1.00 22.14 114 ILE A O 1
ATOM 654 N N . PRO A 1 92 ? 33.221 -7.738 27.278 1.00 24.46 115 PRO A N 1
ATOM 655 C CA . PRO A 1 92 ? 34.258 -6.690 27.393 1.00 26.72 115 PRO A CA 1
ATOM 656 C C . PRO A 1 92 ? 35.639 -7.025 26.825 1.00 27.38 115 PRO A C 1
ATOM 657 O O . PRO A 1 92 ? 36.297 -6.147 26.260 1.00 26.85 115 PRO A O 1
ATOM 661 N N . ARG A 1 93 ? 36.057 -8.302 26.910 1.00 26.93 116 ARG A N 1
ATOM 662 C CA . ARG A 1 93 ? 37.277 -8.804 26.273 1.00 30.15 116 ARG A CA 1
ATOM 663 C C . ARG A 1 93 ? 36.865 -9.828 25.203 1.00 26.13 116 ARG A C 1
ATOM 664 O O . ARG A 1 93 ? 36.873 -11.039 25.437 1.00 23.83 116 ARG A O 1
ATOM 672 N N . PRO A 1 94 ? 36.425 -9.389 23.981 1.00 24.71 117 PRO A N 1
ATOM 673 C CA . PRO A 1 94 ? 35.791 -10.294 23.030 1.00 24.80 117 PRO A CA 1
ATOM 674 C C . PRO A 1 94 ? 36.748 -11.219 22.277 1.00 24.72 117 PRO A C 1
ATOM 675 O O . PRO A 1 94 ? 37.942 -10.937 22.130 1.00 23.82 117 PRO A O 1
ATOM 679 N N . PRO A 1 95 ? 36.288 -12.374 21.749 1.00 24.20 118 PRO A N 1
ATOM 680 C CA . PRO A 1 95 ? 37.159 -13.219 20.941 1.00 25.09 118 PRO A CA 1
ATOM 681 C C . PRO A 1 95 ? 37.348 -12.562 19.576 1.00 25.91 118 PRO A C 1
ATOM 682 O O . PRO A 1 95 ? 36.514 -11.751 19.176 1.00 26.16 118 PRO A O 1
ATOM 686 N N . LYS A 1 96 ? 38.475 -12.891 18.937 1.00 27.29 119 LYS A N 1
ATOM 687 C CA . LYS A 1 96 ? 38.733 -12.552 17.547 1.00 31.98 119 LYS A CA 1
ATOM 688 C C . LYS A 1 96 ? 37.583 -12.967 16.630 1.00 29.71 119 LYS A C 1
ATOM 689 O O . LYS A 1 96 ? 37.323 -12.290 15.637 1.00 26.19 119 LYS A O 1
ATOM 695 N N . ASP A 1 97 ? 36.916 -14.100 16.923 1.00 28.20 120 ASP A N 1
ATOM 696 C CA . ASP A 1 97 ? 35.871 -14.632 16.056 1.00 29.12 120 ASP A CA 1
ATOM 697 C C . ASP A 1 97 ? 34.446 -14.259 16.491 1.00 26.09 120 ASP A C 1
ATOM 698 O O . ASP A 1 97 ? 33.494 -14.869 15.980 1.00 29.95 120 ASP A O 1
ATOM 703 N N . GLN A 1 98 ? 34.296 -13.199 17.283 1.00 23.98 121 GLN A N 1
ATOM 704 C CA . GLN A 1 98 ? 33.013 -12.613 17.644 1.00 24.43 121 GLN A CA 1
ATOM 705 C C . GLN A 1 98 ? 32.163 -12.506 16.380 1.00 29.00 121 GLN A C 1
ATOM 706 O O . GLN A 1 98 ? 32.673 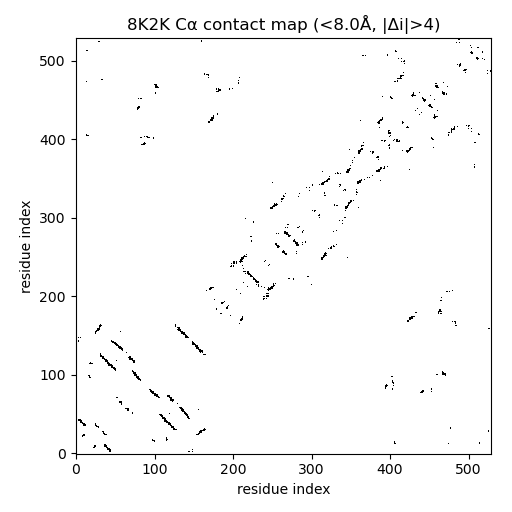-12.073 15.343 1.00 28.23 121 GLN A O 1
ATOM 712 N N . LEU A 1 99 ? 30.889 -12.941 16.429 1.00 24.95 122 LEU A N 1
ATOM 713 C CA . LEU A 1 99 ? 30.176 -13.146 15.175 1.00 26.77 122 LEU A CA 1
ATOM 714 C C . LEU A 1 99 ? 29.770 -11.829 14.532 1.00 25.84 122 LEU A C 1
ATOM 715 O O . LEU A 1 99 ? 29.801 -11.720 13.317 1.00 28.67 122 LEU A O 1
ATOM 720 N N . ARG A 1 100 ? 29.350 -10.875 15.351 1.00 28.31 123 ARG A N 1
ATOM 721 C CA . ARG A 1 100 ? 28.985 -9.530 14.956 1.00 29.72 123 ARG A CA 1
ATOM 722 C C . ARG A 1 100 ? 29.280 -8.664 16.155 1.00 27.93 123 ARG A C 1
ATOM 723 O O . ARG A 1 100 ? 29.222 -9.187 17.273 1.00 28.89 123 ARG A O 1
ATOM 731 N N . ARG A 1 101 ? 29.471 -7.362 15.925 1.00 25.37 124 ARG A N 1
ATOM 732 C CA . ARG A 1 101 ? 29.702 -6.417 17.007 1.00 29.17 124 ARG A CA 1
ATOM 733 C C . ARG A 1 101 ? 28.366 -5.874 17.512 1.00 30.52 124 ARG A C 1
ATOM 734 O O . ARG A 1 101 ? 27.598 -5.268 16.764 1.00 27.27 124 ARG A O 1
ATOM 742 N N . PRO A 1 102 ? 28.042 -6.057 18.812 1.00 25.00 125 PRO A N 1
ATOM 743 C CA . PRO A 1 102 ? 26.892 -5.373 19.394 1.00 26.60 125 PRO A CA 1
ATOM 744 C C . PRO A 1 102 ? 27.021 -3.858 19.248 1.00 28.87 125 PRO A C 1
ATOM 745 O O . PRO A 1 102 ? 28.151 -3.348 19.233 1.00 29.37 125 PRO A O 1
ATOM 749 N N . PRO A 1 103 ? 25.894 -3.093 19.254 1.00 28.65 126 PRO A N 1
ATOM 750 C CA . PRO A 1 103 ? 24.542 -3.671 19.335 1.00 28.07 126 PRO A CA 1
ATOM 751 C C . PRO A 1 103 ? 24.026 -4.364 18.073 1.00 28.09 126 PRO A C 1
ATOM 752 O O . PRO A 1 103 ? 24.247 -3.907 16.950 1.00 28.26 126 PRO A O 1
ATOM 756 N N . ALA A 1 104 ? 23.356 -5.510 18.249 1.00 24.36 127 ALA A N 1
ATOM 757 C CA . ALA A 1 104 ? 22.854 -6.288 17.118 1.00 25.35 127 ALA A CA 1
ATOM 758 C C . ALA A 1 104 ? 21.866 -7.345 17.599 1.00 24.51 127 ALA A C 1
ATOM 759 O O . ALA A 1 104 ? 21.940 -7.770 18.739 1.00 24.46 127 ALA A O 1
ATOM 761 N N . ASP A 1 105 ? 20.967 -7.805 16.712 1.00 24.09 128 ASP A N 1
ATOM 762 C CA . ASP A 1 105 ? 20.042 -8.887 17.053 1.00 24.14 128 ASP A CA 1
ATOM 763 C C . ASP A 1 105 ? 20.632 -10.254 16.689 1.00 24.10 128 ASP A C 1
ATOM 764 O O . ASP A 1 105 ? 21.017 -10.480 15.536 1.00 26.98 128 ASP A O 1
ATOM 769 N N . PHE A 1 106 ? 20.629 -11.202 17.656 1.00 19.60 129 PHE A N 1
ATOM 770 C CA . PHE A 1 106 ? 21.255 -12.498 17.491 1.00 19.66 129 PHE A CA 1
ATOM 771 C C . PHE A 1 106 ? 20.194 -13.591 17.586 1.00 17.42 129 PHE A C 1
ATOM 772 O O . PHE A 1 106 ? 19.295 -13.482 18.420 1.00 18.59 129 PHE A O 1
ATOM 780 N N . PRO A 1 107 ? 20.352 -14.706 16.849 1.00 19.71 130 PRO A N 1
ATOM 781 C CA . PRO A 1 107 ? 19.457 -15.856 16.979 1.00 18.74 130 PRO A CA 1
ATOM 782 C C . PRO A 1 107 ? 19.832 -16.518 18.306 1.00 20.32 130 PRO A C 1
ATOM 783 O O . PRO A 1 107 ? 21.016 -16.572 18.621 1.00 20.37 130 PRO A O 1
ATOM 787 N N . ASP A 1 108 ? 18.844 -16.980 19.098 1.00 17.77 131 ASP A N 1
ATOM 788 C CA . ASP A 1 108 ? 19.153 -17.772 20.301 1.00 17.20 131 ASP A CA 1
ATOM 789 C C . ASP A 1 108 ? 17.933 -18.616 20.718 1.00 16.60 131 ASP A C 1
ATOM 790 O O . ASP A 1 108 ? 17.996 -19.839 20.637 1.00 16.64 131 ASP A O 1
ATOM 795 N N . PRO A 1 109 ? 16.798 -18.038 21.172 1.00 17.80 132 PRO A N 1
ATOM 796 C CA . PRO A 1 109 ? 15.669 -18.864 21.611 1.00 18.39 132 PRO A CA 1
ATOM 797 C C . PRO A 1 109 ? 15.048 -19.677 20.473 1.00 21.19 132 PRO A C 1
ATOM 798 O O . PRO A 1 109 ? 14.992 -19.188 19.341 1.00 19.63 132 PRO A O 1
ATOM 802 N N . LEU A 1 110 ? 14.536 -20.873 20.829 1.00 16.85 133 LEU A N 1
ATOM 803 C CA . LEU A 1 110 ? 13.774 -21.763 19.942 1.00 18.49 133 LEU A CA 1
ATOM 804 C C . LEU A 1 110 ? 12.302 -21.665 20.362 1.00 18.42 133 LEU A C 1
ATOM 805 O O . LEU A 1 110 ? 11.898 -22.130 21.432 1.00 19.63 133 LEU A O 1
ATOM 810 N N . LEU A 1 111 ? 11.534 -20.907 19.561 1.00 17.54 134 LEU A N 1
ATOM 811 C CA . LEU A 1 111 ? 10.150 -20.595 19.901 1.00 20.83 134 LEU A CA 1
ATOM 812 C C . LEU A 1 111 ? 9.235 -21.784 19.621 1.00 22.28 134 LEU A C 1
ATOM 813 O O . LEU A 1 111 ? 9.480 -22.516 18.667 1.00 23.47 134 LEU A O 1
ATOM 818 N N . GLU A 1 112 ? 8.111 -21.889 20.373 1.00 24.89 135 GLU A N 1
ATOM 819 C CA . GLU A 1 112 ? 7.177 -23.006 20.224 1.00 29.35 135 GLU A CA 1
ATOM 820 C C . GLU A 1 112 ? 5.824 -22.481 19.742 1.00 32.02 135 GLU A C 1
ATOM 821 O O . GLU A 1 112 ? 4.822 -22.587 20.418 1.00 38.67 135 GLU A O 1
ATOM 827 N N . GLU A 1 113 ? 5.841 -21.854 18.576 1.00 38.08 136 GLU A N 1
ATOM 828 C CA . GLU A 1 113 ? 4.650 -21.308 17.943 1.00 35.74 136 GLU A CA 1
ATOM 829 C C . GLU A 1 113 ? 4.276 -22.244 16.804 1.00 32.79 136 GLU A C 1
ATOM 830 O O . GLU A 1 113 ? 5.158 -22.800 16.150 1.00 34.75 136 GLU A O 1
ATOM 836 N N . LYS A 1 114 ? 2.974 -22.454 16.596 1.00 30.98 137 LYS A N 1
ATOM 837 C CA . LYS A 1 114 ? 2.519 -23.253 15.471 1.00 32.72 137 LYS A CA 1
ATOM 838 C C . LYS A 1 114 ? 2.758 -22.498 14.159 1.00 30.80 137 LYS A C 1
ATOM 839 O O . LYS A 1 114 ? 3.095 -23.145 13.182 1.00 31.22 137 LYS A O 1
ATOM 845 N N . THR A 1 115 ? 2.540 -21.167 14.145 1.00 26.50 138 THR A N 1
ATOM 846 C CA . THR A 1 115 ? 2.763 -20.308 12.987 1.00 28.74 138 THR A CA 1
ATOM 847 C C . THR A 1 115 ? 3.316 -18.961 13.448 1.00 27.53 138 THR A C 1
ATOM 848 O O . THR A 1 115 ? 3.081 -18.549 14.593 1.00 31.14 138 THR A O 1
ATOM 852 N N . ILE A 1 116 ? 4.023 -18.242 12.559 1.00 24.67 139 ILE A N 1
ATOM 853 C CA . ILE A 1 116 ? 4.557 -16.925 12.868 1.00 27.88 139 ILE A CA 1
ATOM 854 C C . ILE A 1 116 ? 4.390 -16.033 11.640 1.00 28.05 139 ILE A C 1
ATO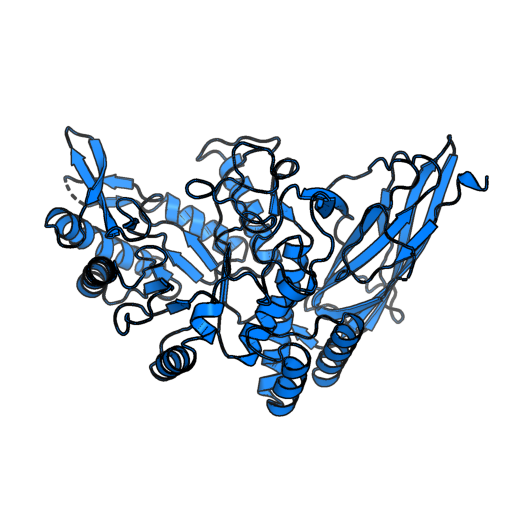M 855 O O . ILE A 1 116 ? 4.257 -16.526 10.521 1.00 29.46 139 ILE A O 1
ATOM 860 N N . ALA A 1 117 ? 4.452 -14.728 11.868 1.00 29.64 140 ALA A N 1
ATOM 861 C CA . ALA A 1 117 ? 4.567 -13.749 10.794 1.00 30.08 140 ALA A CA 1
ATOM 862 C C . ALA A 1 117 ? 6.049 -13.505 10.531 1.00 31.26 140 ALA A C 1
ATOM 863 O O . ALA A 1 117 ? 6.853 -13.691 11.442 1.00 29.86 140 ALA A O 1
ATOM 865 N N . VAL A 1 118 ? 6.381 -13.106 9.293 1.00 28.82 141 VAL A N 1
ATOM 866 C CA . VAL A 1 118 ? 7.709 -12.654 8.917 1.00 27.56 141 VAL A CA 1
ATOM 867 C C . VAL A 1 118 ? 7.576 -11.341 8.137 1.00 33.35 141 VAL A C 1
ATOM 868 O O . VAL A 1 118 ? 6.864 -11.285 7.133 1.00 29.64 141 VAL A O 1
ATOM 872 N N . ASP A 1 119 ? 8.291 -10.306 8.610 1.00 30.69 142 ASP A N 1
ATOM 873 C CA . ASP A 1 119 ? 8.380 -9.029 7.919 1.00 35.42 142 ASP A CA 1
ATOM 874 C C . ASP A 1 119 ? 9.141 -9.191 6.612 1.00 33.83 142 ASP A C 1
ATOM 875 O O . ASP A 1 119 ? 9.902 -10.137 6.436 1.00 31.84 142 ASP A O 1
ATOM 880 N N . GLU A 1 120 ? 8.922 -8.247 5.689 1.00 31.00 143 GLU A N 1
ATOM 881 C CA . GLU A 1 120 ? 9.479 -8.377 4.357 1.00 36.41 143 GLU A CA 1
ATOM 882 C C . GLU A 1 120 ? 11.003 -8.319 4.413 1.00 32.62 143 GLU A C 1
ATOM 883 O O . GLU A 1 120 ? 11.557 -7.524 5.160 1.00 30.29 143 GLU A O 1
ATOM 889 N N . ASN A 1 121 ? 11.644 -9.172 3.602 1.00 35.30 144 ASN A N 1
ATOM 890 C CA . ASN A 1 121 ? 13.092 -9.300 3.461 1.00 41.60 144 ASN A CA 1
ATOM 891 C C . ASN A 1 121 ? 13.824 -9.660 4.750 1.00 39.96 144 ASN A C 1
ATOM 892 O O . ASN A 1 121 ? 15.023 -9.414 4.830 1.00 37.14 144 ASN A O 1
ATOM 897 N N . GLN A 1 122 ? 13.121 -10.277 5.712 1.00 38.27 145 GLN A N 1
ATOM 898 C CA . GLN A 1 122 ? 13.736 -10.734 6.954 1.00 35.13 145 GLN A CA 1
ATOM 899 C C . GLN A 1 122 ? 13.970 -12.238 6.842 1.00 32.19 145 GLN A C 1
ATOM 900 O O . GLN A 1 122 ? 13.047 -13.003 6.585 1.00 32.10 145 GLN A O 1
ATOM 906 N N . VAL A 1 123 ? 15.235 -12.651 7.026 1.00 28.46 146 VAL A N 1
ATOM 907 C CA . VAL A 1 123 ? 15.559 -14.061 6.992 1.00 26.48 146 VAL A CA 1
ATOM 908 C C . VAL A 1 123 ? 14.970 -14.705 8.253 1.00 26.35 146 VAL A C 1
ATOM 909 O O . VAL A 1 123 ? 15.042 -14.135 9.351 1.00 26.95 146 VAL A O 1
ATOM 913 N N . GLN A 1 124 ? 14.355 -15.869 8.072 1.00 25.90 147 GLN A N 1
ATOM 914 C CA . GLN A 1 124 ? 13.726 -16.589 9.173 1.00 23.54 147 GLN A CA 1
ATOM 915 C C . GLN A 1 124 ? 14.157 -18.060 9.165 1.00 23.79 147 GLN A C 1
ATOM 916 O O . GLN A 1 124 ? 13.786 -18.849 8.299 1.00 22.13 147 GLN A O 1
ATOM 922 N N . PRO A 1 125 ? 14.970 -18.504 10.158 1.00 21.92 148 PRO A N 1
ATOM 923 C CA . PRO A 1 125 ? 15.259 -19.918 10.328 1.00 21.38 148 PRO A CA 1
ATOM 924 C C . PRO A 1 125 ? 14.172 -20.767 10.997 1.00 21.97 148 PRO A C 1
ATOM 925 O O . PRO A 1 125 ? 13.420 -20.331 11.881 1.00 20.50 148 PRO A O 1
ATOM 929 N N . ILE A 1 126 ? 14.063 -21.968 10.448 1.00 20.51 149 ILE A N 1
ATOM 930 C CA . ILE A 1 126 ? 13.173 -23.026 10.908 1.00 24.01 149 ILE A CA 1
ATOM 931 C C . ILE A 1 126 ? 14.054 -24.157 11.418 1.00 22.34 149 ILE A C 1
ATOM 932 O O . ILE A 1 126 ? 14.963 -24.581 10.714 1.00 22.67 149 ILE A O 1
ATOM 937 N N . TRP A 1 127 ? 13.804 -24.601 12.668 1.00 22.79 150 TRP A N 1
ATOM 938 C CA . TRP A 1 127 ? 14.655 -25.584 13.351 1.00 21.16 150 TRP A CA 1
ATOM 939 C C . TRP A 1 127 ? 13.929 -26.923 13.539 1.00 20.61 150 TRP A C 1
ATOM 940 O O . TRP A 1 127 ? 12.903 -26.997 14.219 1.00 22.70 150 TRP A O 1
ATOM 951 N N . VAL A 1 128 ? 14.457 -27.972 12.908 1.00 21.20 151 VAL A N 1
ATOM 952 C CA . VAL A 1 128 ? 13.902 -29.317 12.956 1.00 22.42 151 VAL A CA 1
ATOM 953 C C . VAL A 1 128 ? 14.797 -30.217 13.814 1.00 22.81 151 VAL A C 1
ATOM 954 O O . VAL A 1 128 ? 15.979 -30.407 13.516 1.00 23.01 151 VAL A O 1
ATOM 958 N N . THR A 1 129 ? 14.176 -30.831 14.825 1.00 23.13 152 THR A N 1
ATOM 959 C CA . THR A 1 129 ? 14.822 -31.742 15.752 1.00 25.38 152 THR A CA 1
ATOM 960 C C . THR A 1 129 ? 14.220 -33.128 15.554 1.00 24.73 152 THR A C 1
ATOM 961 O O . THR A 1 129 ? 12.988 -33.265 15.562 1.00 21.91 152 THR A O 1
ATOM 965 N N . VAL A 1 130 ? 15.122 -34.112 15.378 1.00 22.12 153 VAL A N 1
ATOM 966 C CA . VAL A 1 130 ? 14.782 -35.515 15.322 1.00 22.98 153 VAL A CA 1
ATOM 967 C C . VAL A 1 130 ? 15.620 -36.299 16.347 1.00 21.23 153 VAL A C 1
ATOM 968 O O . VAL A 1 130 ? 16.801 -36.580 16.131 1.00 22.49 153 VAL A O 1
ATOM 972 N N . ALA A 1 131 ? 14.971 -36.685 17.466 1.00 25.08 154 ALA A N 1
ATOM 973 C CA . ALA A 1 131 ? 15.618 -37.505 18.484 1.00 27.61 154 ALA A CA 1
ATOM 974 C C . ALA A 1 131 ? 15.619 -38.938 17.976 1.00 29.10 154 ALA A C 1
ATOM 975 O O . ALA A 1 131 ? 14.565 -39.446 17.636 1.00 36.49 154 ALA A O 1
ATOM 977 N N . VAL A 1 132 ? 16.809 -39.547 17.864 1.00 23.80 155 VAL A N 1
ATOM 978 C CA . VAL A 1 132 ? 16.968 -40.869 17.282 1.00 22.45 155 VAL A CA 1
ATOM 979 C C . VAL A 1 132 ? 17.162 -41.863 18.432 1.00 24.99 155 VAL A C 1
ATOM 980 O O . VAL A 1 132 ? 18.242 -41.903 19.017 1.00 23.79 155 VAL A O 1
ATOM 984 N N . PRO A 1 133 ? 16.143 -42.685 18.803 1.00 26.58 156 PRO A N 1
ATOM 985 C CA . PRO A 1 133 ? 16.313 -43.673 19.884 1.00 27.71 156 PRO A CA 1
ATOM 986 C C . PRO A 1 133 ? 17.436 -44.679 19.628 1.00 26.19 156 PRO A C 1
ATOM 987 O O . PRO A 1 133 ? 17.740 -44.999 18.483 1.00 26.62 156 PRO A O 1
ATOM 991 N N . THR A 1 134 ? 18.024 -45.258 20.692 1.00 23.67 157 THR A N 1
ATOM 992 C CA . THR A 1 134 ? 19.042 -46.281 20.537 1.00 24.16 157 THR A CA 1
ATOM 993 C C . THR A 1 134 ? 18.540 -47.501 19.738 1.00 25.19 157 THR A C 1
ATOM 994 O O . THR A 1 134 ? 19.330 -48.145 19.073 1.00 24.46 157 THR A O 1
ATOM 998 N N . ASN A 1 135 ? 17.246 -47.845 19.734 1.00 26.41 158 ASN A N 1
ATOM 999 C CA . ASN A 1 135 ? 16.862 -49.082 19.052 1.00 30.66 158 ASN A CA 1
ATOM 1000 C C . ASN A 1 135 ? 16.515 -48.826 17.582 1.00 31.03 158 ASN A C 1
ATOM 1001 O O . ASN A 1 135 ? 15.996 -49.720 16.926 1.00 31.95 158 ASN A O 1
ATOM 1006 N N . THR A 1 136 ? 16.785 -47.622 17.063 1.00 29.14 159 THR A N 1
ATOM 1007 C CA . THR A 1 136 ? 16.544 -47.302 15.659 1.00 26.61 159 THR A CA 1
ATOM 1008 C C . THR A 1 136 ? 17.388 -48.199 14.765 1.00 25.78 159 THR A C 1
ATOM 1009 O O . THR A 1 136 ? 18.569 -48.405 15.018 1.00 26.40 159 THR A O 1
ATOM 1013 N N . GLN A 1 137 ? 16.802 -48.644 13.644 1.00 26.73 160 GLN A N 1
ATOM 1014 C CA . GLN A 1 137 ? 17.510 -49.416 12.643 1.00 25.58 160 GLN A CA 1
ATOM 1015 C C . GLN A 1 137 ? 18.454 -48.478 11.889 1.00 26.43 160 GLN A C 1
ATOM 1016 O O . GLN A 1 137 ? 18.061 -47.379 11.487 1.00 26.82 160 GLN A O 1
ATOM 1022 N N . PRO A 1 138 ? 19.751 -48.830 11.753 1.00 24.85 161 PRO A N 1
ATOM 1023 C CA . PRO A 1 138 ? 20.702 -47.975 11.051 1.00 25.15 161 PRO A CA 1
ATOM 1024 C C . PRO A 1 138 ? 20.318 -47.925 9.580 1.00 26.58 161 PRO A C 1
ATOM 1025 O O . PRO A 1 138 ? 19.656 -48.848 9.084 1.00 24.75 161 PRO A O 1
ATOM 1029 N N . GLY A 1 139 ? 20.709 -46.826 8.923 1.00 24.68 162 GLY A N 1
ATOM 1030 C CA . GLY A 1 139 ? 20.406 -46.657 7.508 1.00 27.24 162 GLY A CA 1
ATOM 1031 C C . GLY A 1 139 ? 20.238 -45.196 7.124 1.00 26.05 162 GLY A C 1
ATOM 1032 O O . GLY A 1 139 ? 20.452 -44.271 7.926 1.00 22.72 162 GLY A O 1
ATOM 1033 N N . LEU A 1 140 ? 19.788 -44.995 5.877 1.00 23.34 163 LEU A N 1
ATOM 1034 C CA . LEU A 1 140 ? 19.530 -43.650 5.381 1.00 23.83 163 LEU A CA 1
ATOM 1035 C C . LEU A 1 140 ? 18.037 -43.353 5.333 1.00 23.63 163 LEU A C 1
ATOM 1036 O O . LEU A 1 140 ? 17.291 -43.941 4.531 1.00 23.53 163 LEU A O 1
ATOM 1041 N N . TYR A 1 141 ? 17.611 -42.379 6.141 1.00 21.40 164 TYR A N 1
ATOM 1042 C CA . TYR A 1 141 ? 16.232 -41.954 6.258 1.00 22.26 164 TYR A CA 1
ATOM 1043 C C . TYR A 1 141 ? 16.039 -40.684 5.442 1.00 24.22 164 TYR A C 1
ATOM 1044 O O . TYR A 1 141 ? 16.843 -39.740 5.548 1.00 23.57 164 TYR A O 1
ATOM 1053 N N . GLN A 1 142 ? 14.963 -40.654 4.642 1.00 24.18 165 GLN A N 1
ATOM 1054 C CA . GLN A 1 142 ? 14.725 -39.535 3.744 1.00 23.67 165 GLN A CA 1
ATOM 1055 C C . GLN A 1 142 ? 13.251 -39.128 3.787 1.00 24.27 165 GLN A C 1
ATOM 1056 O O . GLN A 1 142 ? 12.369 -39.970 3.989 1.00 25.09 165 GLN A O 1
ATOM 1062 N N . GLY A 1 143 ? 13.029 -37.834 3.532 1.00 22.65 166 GLY A N 1
ATOM 1063 C CA . GLY A 1 143 ? 11.700 -37.248 3.467 1.00 21.93 166 GLY A CA 1
ATOM 1064 C C . GLY A 1 143 ? 11.795 -35.772 3.162 1.00 21.79 166 GLY A C 1
ATOM 1065 O O . GLY A 1 143 ? 12.808 -35.324 2.667 1.00 23.70 166 GLY A O 1
ATOM 1066 N N . SER A 1 144 ? 10.742 -35.015 3.450 1.00 21.84 167 SER A N 1
ATOM 1067 C CA . SER A 1 144 ? 10.738 -33.606 3.128 1.00 26.97 167 SER A CA 1
ATOM 1068 C C . SER A 1 144 ? 9.997 -32.821 4.202 1.00 25.67 167 SER A C 1
ATOM 1069 O O . SER A 1 144 ? 9.209 -33.386 4.964 1.00 28.40 167 SER A O 1
ATOM 1072 N N . VAL A 1 145 ? 10.291 -31.515 4.245 1.00 25.94 168 VAL A N 1
ATOM 1073 C CA . VAL A 1 145 ? 9.593 -30.574 5.095 1.00 25.12 168 VAL A CA 1
ATOM 1074 C C . VAL A 1 145 ? 8.721 -29.689 4.207 1.00 26.64 168 VAL A C 1
ATOM 1075 O O . VAL A 1 145 ? 9.220 -29.061 3.262 1.00 22.99 168 VAL A O 1
ATOM 1079 N N . HIS A 1 146 ? 7.427 -29.627 4.541 1.00 27.41 169 HIS A N 1
ATOM 1080 C CA . HIS A 1 146 ? 6.466 -28.843 3.788 1.00 28.85 169 HIS A CA 1
ATOM 1081 C C . HIS A 1 146 ? 6.314 -27.478 4.445 1.00 26.66 169 HIS A C 1
ATOM 1082 O O . HIS A 1 146 ? 5.856 -27.411 5.582 1.00 29.97 169 HIS A O 1
ATOM 1089 N N . ILE A 1 147 ? 6.666 -26.409 3.718 1.00 27.21 170 ILE A N 1
ATOM 1090 C CA . ILE A 1 147 ? 6.582 -25.050 4.219 1.00 28.94 170 ILE A CA 1
ATOM 1091 C C . ILE A 1 147 ? 5.404 -24.349 3.535 1.00 33.50 170 ILE A C 1
ATOM 1092 O O . ILE A 1 147 ? 5.322 -24.342 2.304 1.00 34.89 170 ILE A O 1
ATOM 1097 N N . SER A 1 148 ? 4.509 -23.769 4.345 1.00 34.00 171 SER A N 1
ATOM 1098 C CA . SER A 1 148 ? 3.328 -23.076 3.838 1.00 34.25 171 SER A CA 1
ATOM 1099 C C . SER A 1 148 ? 3.138 -21.731 4.533 1.00 35.12 171 SER A C 1
ATOM 1100 O O . SER A 1 148 ? 3.784 -21.401 5.526 1.00 31.86 171 SER A O 1
ATOM 1103 N N . GLY A 1 149 ? 2.301 -20.890 3.929 1.00 32.98 172 GLY A N 1
ATOM 1104 C CA . GLY A 1 149 ? 2.015 -19.580 4.480 1.00 34.10 172 GLY A CA 1
ATOM 1105 C C . GLY A 1 149 ? 1.230 -18.745 3.472 1.00 35.87 172 GLY A C 1
ATOM 1106 O O . GLY A 1 149 ? 0.878 -19.252 2.411 1.00 38.18 172 GLY A O 1
ATOM 1107 N N . ARG A 1 150 ? 0.990 -17.482 3.810 1.00 31.62 173 ARG A N 1
ATOM 1108 C CA . ARG A 1 150 ? 0.232 -16.578 2.955 1.00 37.80 173 ARG A CA 1
ATOM 1109 C C . ARG A 1 150 ? 1.061 -15.340 2.656 1.00 36.02 173 ARG A C 1
ATOM 1110 O O . ARG A 1 150 ? 1.647 -14.747 3.555 1.00 35.14 173 ARG A O 1
ATOM 1118 N N . VAL A 1 151 ? 1.094 -14.969 1.375 1.00 35.42 174 VAL A N 1
ATOM 1119 C CA . VAL A 1 151 ? 1.787 -13.784 0.895 1.00 38.85 174 VAL A CA 1
ATOM 1120 C C . VAL A 1 151 ? 0.856 -13.068 -0.092 1.00 44.87 174 VAL A C 1
ATOM 1121 O O . VAL A 1 151 ? 0.426 -13.680 -1.074 1.00 41.69 174 VAL A O 1
ATOM 1125 N N . ASP A 1 152 ? 0.566 -11.779 0.153 1.00 51.66 175 ASP A N 1
ATOM 1126 C CA . ASP A 1 152 ? -0.332 -11.014 -0.710 1.00 60.41 175 ASP A CA 1
ATOM 1127 C C . ASP A 1 152 ? -1.597 -11.817 -1.021 1.00 60.48 175 ASP A C 1
ATOM 1128 O O . ASP A 1 152 ? -1.934 -11.997 -2.191 1.00 65.21 175 ASP A O 1
ATOM 1133 N N . GLY A 1 153 ? -2.271 -12.345 0.001 1.00 60.64 176 GLY A N 1
ATOM 1134 C CA . GLY A 1 153 ? -3.488 -13.105 -0.237 1.00 60.88 176 GLY A CA 1
ATOM 1135 C C . GLY A 1 153 ? -3.249 -14.594 -0.504 1.00 61.69 176 GLY A C 1
ATOM 1136 O O . GLY A 1 153 ? -3.946 -15.424 0.074 1.00 69.05 176 GLY A O 1
ATOM 1137 N N . ARG A 1 154 ? -2.283 -14.939 -1.373 1.00 55.21 177 ARG A N 1
ATOM 1138 C CA . ARG A 1 154 ? -2.193 -16.290 -1.924 1.00 55.81 177 ARG A CA 1
ATOM 1139 C C . ARG A 1 154 ? -1.391 -17.212 -1.011 1.00 51.12 177 ARG A C 1
ATOM 1140 O O . ARG A 1 154 ? -0.422 -16.775 -0.392 1.00 43.53 177 ARG A O 1
ATOM 1148 N N . GLN A 1 155 ? -1.796 -18.491 -0.990 1.00 51.62 178 GLN A N 1
ATOM 1149 C CA . GLN A 1 155 ? -1.075 -19.558 -0.312 1.00 58.29 178 GLN A CA 1
ATOM 1150 C C . GLN A 1 155 ? 0.228 -19.807 -1.057 1.00 53.56 178 GLN A C 1
ATOM 1151 O O . GLN A 1 155 ? 0.199 -19.900 -2.274 1.00 56.87 178 GLN A O 1
ATOM 1157 N N . ILE A 1 156 ? 1.352 -19.870 -0.326 1.00 42.66 179 ILE A N 1
ATOM 1158 C CA . ILE A 1 156 ? 2.647 -20.293 -0.859 1.00 41.64 179 ILE A CA 1
ATOM 1159 C C . ILE A 1 156 ? 2.957 -21.673 -0.262 1.00 38.15 179 ILE A C 1
ATOM 1160 O O . ILE A 1 156 ? 2.530 -21.954 0.862 1.00 35.73 179 ILE A O 1
ATOM 1165 N N . THR A 1 157 ? 3.554 -22.594 -1.046 1.00 35.78 180 THR A N 1
ATOM 1166 C CA . THR A 1 157 ? 3.952 -23.883 -0.493 1.00 39.61 180 THR A CA 1
ATOM 1167 C C . THR A 1 157 ? 5.129 -24.465 -1.272 1.00 41.09 180 THR A C 1
ATOM 1168 O O . THR A 1 157 ? 5.248 -24.264 -2.477 1.00 39.66 180 THR A O 1
ATOM 1172 N N . THR A 1 158 ? 6.013 -25.165 -0.540 1.00 33.21 181 THR A N 1
ATOM 1173 C CA . THR A 1 158 ? 7.246 -25.716 -1.090 1.00 31.90 181 THR A CA 1
ATOM 1174 C C . THR A 1 158 ? 7.687 -26.862 -0.188 1.00 31.84 181 THR A C 1
ATOM 1175 O O . THR A 1 158 ? 7.375 -26.875 0.996 1.00 29.39 181 THR A O 1
ATOM 1179 N N . LYS A 1 159 ? 8.327 -27.856 -0.793 1.00 29.22 182 LYS A N 1
ATOM 1180 C CA . LYS A 1 159 ? 8.860 -28.988 -0.068 1.00 31.97 182 LYS A CA 1
ATOM 1181 C C . LYS A 1 159 ? 10.383 -28.996 -0.151 1.00 29.63 182 LYS A C 1
ATOM 1182 O O . LYS A 1 159 ? 10.940 -29.010 -1.249 1.00 29.87 182 LYS A O 1
ATOM 1188 N N . VAL A 1 160 ? 11.033 -29.094 1.016 1.00 27.17 183 VAL A N 1
ATOM 1189 C CA . VAL A 1 160 ? 12.489 -29.177 1.097 1.00 24.93 183 VAL A CA 1
ATOM 1190 C C . VAL A 1 160 ? 12.920 -30.608 1.415 1.00 25.62 183 VAL A C 1
ATOM 1191 O O . VAL A 1 160 ? 12.502 -31.146 2.438 1.00 25.10 183 VAL A O 1
ATOM 1195 N N . PRO A 1 161 ? 13.784 -31.255 0.593 1.00 23.45 184 PRO A N 1
ATOM 1196 C CA . PRO A 1 161 ? 14.239 -32.614 0.857 1.00 23.70 184 PRO A CA 1
ATOM 1197 C C . PRO A 1 161 ? 15.258 -32.616 1.996 1.00 24.89 184 PRO A C 1
ATOM 1198 O O . PRO A 1 161 ? 16.114 -31.713 2.070 1.00 22.87 184 PRO A O 1
ATOM 1202 N N . VAL A 1 162 ? 15.126 -33.629 2.859 1.00 26.36 185 VAL A N 1
ATOM 1203 C CA . VAL A 1 162 ? 16.052 -33.812 3.977 1.00 25.54 185 VAL A CA 1
ATOM 1204 C C . VAL A 1 162 ? 16.438 -35.284 4.084 1.00 23.95 185 VAL A C 1
ATOM 1205 O O . VAL A 1 162 ? 15.713 -36.171 3.630 1.00 24.28 185 VAL A O 1
ATOM 1209 N N . ALA A 1 163 ? 17.602 -35.527 4.707 1.00 22.20 186 ALA A N 1
ATOM 1210 C CA . ALA A 1 163 ? 18.093 -36.872 4.909 1.00 21.53 186 ALA A CA 1
ATOM 1211 C C . ALA A 1 163 ? 18.804 -36.935 6.263 1.00 20.34 186 ALA A C 1
ATOM 1212 O O . ALA A 1 163 ? 19.454 -35.976 6.673 1.00 21.70 186 ALA A O 1
ATOM 1214 N N . ILE A 1 164 ? 18.651 -38.055 6.926 1.00 21.32 187 ILE A N 1
ATOM 1215 C CA . ILE A 1 164 ? 19.369 -38.341 8.165 1.00 21.58 187 ILE A CA 1
ATOM 1216 C C . ILE A 1 164 ? 20.024 -39.703 8.010 1.00 19.50 187 ILE A C 1
ATOM 1217 O O . ILE A 1 164 ? 19.316 -40.704 7.812 1.00 23.86 187 ILE A O 1
ATOM 1222 N N . LYS A 1 165 ? 21.363 -39.758 8.065 1.00 21.50 188 LYS A N 1
ATOM 1223 C CA . LYS A 1 165 ? 22.041 -41.044 8.073 1.00 22.46 188 LYS A CA 1
ATOM 1224 C C . LYS A 1 165 ? 22.325 -41.461 9.528 1.00 22.41 188 LYS A C 1
ATOM 1225 O O . LYS A 1 165 ? 22.994 -40.718 10.264 1.00 20.07 188 LYS A O 1
ATOM 1231 N N . VAL A 1 166 ? 21.714 -42.596 9.926 1.00 21.81 189 VAL A N 1
ATOM 1232 C CA . VAL A 1 166 ? 21.860 -43.187 11.249 1.00 20.87 189 VAL A CA 1
ATOM 1233 C C . VAL A 1 166 ? 22.916 -44.286 11.152 1.00 21.94 189 VAL A C 1
ATOM 1234 O O . VAL A 1 166 ? 22.745 -45.284 10.452 1.00 23.49 189 VAL A O 1
ATOM 1238 N N . PHE A 1 167 ? 24.032 -44.087 11.849 1.00 20.01 190 PHE A N 1
ATOM 1239 C CA . PHE A 1 167 ? 25.157 -45.009 11.862 1.00 21.59 190 PHE A CA 1
ATOM 1240 C C . PHE A 1 167 ? 24.903 -46.098 12.910 1.00 23.62 190 PHE A C 1
ATOM 1241 O O . PHE A 1 167 ? 24.173 -45.886 13.892 1.00 25.14 190 PHE A O 1
ATOM 1249 N N . ASP A 1 168 ? 25.438 -47.290 12.636 1.00 25.58 191 ASP A N 1
ATOM 1250 C CA . ASP A 1 168 ? 25.250 -48.437 13.519 1.00 26.41 191 ASP A CA 1
ATOM 1251 C C . ASP A 1 168 ? 26.256 -48.371 14.669 1.00 29.69 191 ASP A C 1
ATOM 1252 O O . ASP A 1 168 ? 27.202 -49.156 14.729 1.00 30.35 191 ASP A O 1
ATOM 1257 N N . ILE A 1 169 ? 26.025 -47.397 15.550 1.00 30.25 192 ILE A N 1
ATOM 1258 C CA . ILE A 1 169 ? 26.801 -47.168 16.760 1.00 32.17 192 ILE A CA 1
ATOM 1259 C C . ILE A 1 169 ? 25.798 -46.628 17.778 1.00 27.95 192 ILE A C 1
ATOM 1260 O O . ILE A 1 169 ? 24.981 -45.798 17.440 1.00 26.25 192 ILE A O 1
ATOM 1265 N N . GLU A 1 170 ? 25.769 -47.222 18.977 1.00 25.62 193 GLU A N 1
ATOM 1266 C CA . GLU A 1 170 ? 24.803 -46.875 20.006 1.00 27.11 193 GLU A CA 1
ATOM 1267 C C . GLU A 1 170 ? 25.451 -45.937 21.030 1.00 27.58 193 GLU A C 1
ATOM 1268 O O . GLU A 1 170 ? 26.459 -46.290 21.648 1.00 26.58 193 GLU A O 1
ATOM 1274 N N . VAL A 1 171 ? 24.870 -44.743 21.207 1.00 26.31 194 VAL A N 1
ATOM 1275 C CA . VAL A 1 171 ? 25.271 -43.798 22.240 1.00 25.13 194 VAL A CA 1
ATOM 1276 C C . VAL A 1 171 ? 24.158 -43.801 23.288 1.00 26.62 194 VAL A C 1
ATOM 1277 O O . VAL A 1 171 ? 23.075 -43.268 23.052 1.00 26.03 194 VAL A O 1
ATOM 1281 N N . GLY A 1 172 ? 24.420 -44.438 24.438 1.00 25.37 195 GLY A N 1
ATOM 1282 C CA . GLY A 1 172 ? 23.440 -44.430 25.513 1.00 24.58 195 GLY A CA 1
ATOM 1283 C C . GLY A 1 172 ? 23.666 -43.189 26.379 1.00 22.98 195 GLY A C 1
ATOM 1284 O O . GLY A 1 172 ? 23.893 -42.083 25.871 1.00 22.76 195 GLY A O 1
ATOM 1285 N N . GLN A 1 173 ? 23.618 -43.405 27.688 1.00 22.17 196 GLN A N 1
ATOM 1286 C CA . GLN A 1 173 ? 23.949 -42.355 28.643 1.00 22.94 196 GLN A CA 1
ATOM 1287 C C . GLN A 1 173 ? 25.400 -41.948 28.412 1.00 21.18 196 GLN A C 1
ATOM 1288 O O . GLN A 1 173 ? 26.259 -42.822 28.205 1.00 22.04 196 GLN A O 1
ATOM 1294 N N . SER A 1 174 ? 25.659 -40.633 28.404 1.00 19.20 197 SER A N 1
ATOM 1295 C CA . SER A 1 174 ? 27.044 -40.174 28.368 1.00 19.41 197 SER A CA 1
ATOM 1296 C C . SER A 1 174 ? 27.637 -40.321 29.759 1.00 19.11 197 SER A C 1
ATOM 1297 O O . SER A 1 174 ? 26.964 -39.957 30.714 1.00 20.98 197 SER A O 1
ATOM 1300 N N . ARG A 1 175 ? 28.898 -40.802 29.847 1.00 19.22 198 ARG A N 1
ATOM 1301 C CA . ARG A 1 175 ? 29.600 -40.965 31.116 1.00 17.69 198 ARG A CA 1
ATOM 1302 C C . ARG A 1 175 ? 30.026 -39.618 31.712 1.00 18.61 198 ARG A C 1
ATOM 1303 O O . ARG A 1 175 ? 30.355 -39.580 32.895 1.00 19.53 198 ARG A O 1
ATOM 1311 N N . LEU A 1 176 ? 30.008 -38.514 30.937 1.00 17.38 199 LEU A N 1
ATOM 1312 C CA . LEU A 1 176 ? 30.310 -37.168 31.449 1.00 15.69 199 LEU A CA 1
ATOM 1313 C C . LEU A 1 176 ? 29.274 -36.704 32.470 1.00 16.39 199 LEU A C 1
ATOM 1314 O O . LEU A 1 176 ? 28.079 -36.822 32.222 1.00 15.93 199 LEU A O 1
ATOM 1319 N N . TRP A 1 177 ? 29.747 -36.123 33.578 1.00 15.49 200 TRP A N 1
ATOM 1320 C CA . TRP A 1 177 ? 28.892 -35.485 34.575 1.00 15.71 200 TRP A CA 1
ATOM 1321 C C . TRP A 1 177 ? 28.657 -34.033 34.185 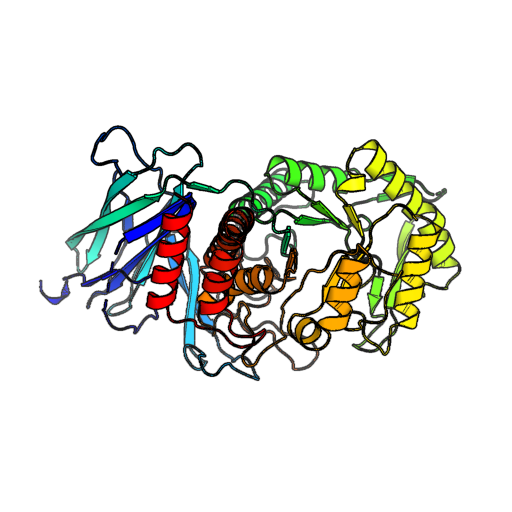1.00 16.37 200 TRP A C 1
ATOM 1322 O O . TRP A 1 177 ? 29.623 -33.298 33.936 1.00 16.32 200 TRP A O 1
ATOM 1333 N N . VAL A 1 178 ? 27.362 -33.645 34.143 1.00 15.42 201 VAL A N 1
ATOM 1334 C CA . VAL A 1 178 ? 26.980 -32.296 33.727 1.00 15.43 201 VAL A CA 1
ATOM 1335 C C . VAL A 1 178 ? 25.923 -31.729 34.669 1.00 15.34 201 VAL A C 1
ATOM 1336 O O . VAL A 1 178 ? 24.876 -32.347 34.816 1.00 15.99 201 VAL A O 1
ATOM 1340 N N . THR A 1 179 ? 26.229 -30.536 35.226 1.00 14.98 202 THR A N 1
ATOM 1341 C CA . THR A 1 179 ? 25.289 -29.773 36.031 1.00 15.89 202 THR A CA 1
ATOM 1342 C C . THR A 1 179 ? 25.132 -28.370 35.442 1.00 16.75 202 THR A C 1
ATOM 1343 O O . THR A 1 179 ? 26.099 -27.697 35.076 1.00 15.52 202 THR A O 1
ATOM 1347 N N . ASN A 1 180 ? 23.870 -27.943 35.401 1.00 15.90 203 ASN A N 1
ATOM 1348 C CA . ASN A 1 180 ? 23.477 -26.554 35.140 1.00 15.02 203 ASN A CA 1
ATOM 1349 C C . ASN A 1 180 ? 22.594 -26.113 36.305 1.00 14.94 203 ASN A C 1
ATOM 1350 O O . ASN A 1 180 ? 21.542 -26.732 36.511 1.00 16.04 203 ASN A O 1
ATOM 1355 N N . TRP A 1 181 ? 23.062 -25.144 37.109 1.00 14.08 204 TRP A N 1
ATOM 1356 C CA . TRP A 1 181 ? 22.356 -24.760 38.317 1.00 14.65 204 TRP A CA 1
ATOM 1357 C C . TRP A 1 181 ? 21.034 -24.099 37.929 1.00 16.01 204 TRP A C 1
ATOM 1358 O O . TRP A 1 181 ? 20.999 -23.223 37.068 1.00 15.49 204 TRP A O 1
ATOM 1369 N N . PHE A 1 182 ? 19.965 -24.516 38.612 1.00 16.85 205 PHE A N 1
ATOM 1370 C CA . PHE A 1 182 ? 18.588 -24.265 38.202 1.00 17.30 205 PHE A CA 1
ATOM 1371 C C . PHE A 1 182 ? 17.824 -23.595 39.334 1.00 17.71 205 PHE A C 1
ATOM 1372 O O . PHE A 1 182 ? 17.937 -24.000 40.495 1.00 18.59 205 PHE A O 1
ATOM 1380 N N . SER A 1 183 ? 17.009 -22.604 38.983 1.00 16.95 206 SER A N 1
ATOM 1381 C CA . SER A 1 183 ? 16.146 -21.916 39.922 1.00 18.96 206 SER A CA 1
ATOM 1382 C C . SER A 1 183 ? 14.695 -22.262 39.610 1.00 18.42 206 SER A C 1
ATOM 1383 O O . SER A 1 183 ? 14.208 -22.038 38.497 1.00 18.82 206 SER A O 1
ATOM 1386 N N . MET A 1 184 ? 14.003 -22.869 40.584 1.00 17.06 207 MET A N 1
ATOM 1387 C CA . MET A 1 184 ? 12.596 -23.178 40.375 1.00 17.64 207 MET A CA 1
ATOM 1388 C C . MET A 1 184 ? 11.778 -21.890 40.462 1.00 19.12 207 MET A C 1
ATOM 1389 O O . MET A 1 184 ? 11.478 -21.388 41.540 1.00 21.55 207 MET A O 1
ATOM 1394 N N . GLN A 1 185 ? 11.402 -21.345 39.295 1.00 18.59 208 GLN A N 1
ATOM 1395 C CA . GLN A 1 185 ? 10.698 -20.070 39.196 1.00 21.77 208 GLN A CA 1
ATOM 1396 C C . GLN A 1 185 ? 9.843 -20.100 37.924 1.00 19.00 208 GLN A C 1
ATOM 1397 O O . GLN A 1 185 ? 10.141 -20.862 36.999 1.00 18.09 208 GLN A O 1
ATOM 1403 N N . SER A 1 186 ? 8.811 -19.245 37.884 1.00 17.58 209 SER A N 1
ATOM 1404 C CA . SER A 1 186 ? 7.906 -19.167 36.738 1.00 19.97 209 SER A CA 1
ATOM 1405 C C . SER A 1 186 ? 7.834 -17.747 36.173 1.00 22.61 209 SER A C 1
ATOM 1406 O O . SER A 1 186 ? 6.927 -17.440 35.380 1.00 19.83 209 SER A O 1
ATOM 1409 N N . ARG A 1 187 ? 8.836 -16.901 36.505 1.00 22.82 210 ARG A N 1
ATOM 1410 C CA . ARG A 1 187 ? 8.905 -15.547 35.985 1.00 22.15 210 ARG A CA 1
ATOM 1411 C C . ARG A 1 187 ? 8.775 -15.516 34.468 1.00 20.92 210 ARG A C 1
ATOM 1412 O O . ARG A 1 187 ? 9.494 -16.239 33.777 1.00 20.20 210 ARG A O 1
ATOM 1420 N N . HIS A 1 188 ? 7.899 -14.617 33.969 1.00 18.44 211 HIS A N 1
ATOM 1421 C CA . HIS A 1 188 ? 7.734 -14.327 32.554 1.00 18.91 211 HIS A CA 1
ATOM 1422 C C . HIS A 1 188 ? 6.932 -15.404 31.828 1.00 19.21 211 HIS A C 1
ATOM 1423 O O . HIS A 1 188 ? 6.732 -15.292 30.630 1.00 18.85 211 HIS A O 1
ATOM 1430 N N . MET A 1 189 ? 6.503 -16.443 32.536 1.00 18.08 212 MET A N 1
ATOM 1431 C CA . MET A 1 189 ? 5.681 -17.483 31.936 1.00 18.92 212 MET A CA 1
ATOM 1432 C C . MET A 1 189 ? 4.213 -17.021 31.962 1.00 18.30 212 MET A C 1
ATOM 1433 O O . MET A 1 189 ? 3.898 -15.971 32.506 1.00 20.15 212 MET A O 1
ATOM 1438 N N . LYS A 1 190 ? 3.324 -17.771 31.331 1.00 20.69 213 LYS A N 1
ATOM 1439 C CA . LYS A 1 190 ? 1.889 -17.490 31.389 1.00 24.41 213 LYS A CA 1
ATOM 1440 C C . LYS A 1 190 ? 1.224 -18.206 32.573 1.00 24.83 213 LYS A C 1
ATOM 1441 O O . LYS A 1 190 ? -0.002 -18.186 32.721 1.00 28.81 213 LYS A O 1
ATOM 1447 N N . ILE A 1 191 ? 2.015 -18.881 33.414 1.00 23.63 214 ILE A N 1
ATOM 1448 C CA . ILE A 1 191 ? 1.536 -19.560 34.612 1.00 21.89 214 ILE A CA 1
ATOM 1449 C C . ILE A 1 191 ? 2.282 -18.912 35.776 1.00 24.30 214 ILE A C 1
ATOM 1450 O O . ILE A 1 191 ? 3.296 -18.236 35.578 1.00 22.65 214 ILE A O 1
ATOM 1455 N N . ALA A 1 192 ? 1.752 -19.053 36.999 1.00 23.40 215 ALA A N 1
ATOM 1456 C CA . ALA A 1 192 ? 2.428 -18.556 38.181 1.00 25.17 215 ALA A CA 1
ATOM 1457 C C . ALA A 1 192 ? 2.109 -19.453 39.378 1.00 24.88 215 ALA A C 1
ATOM 1458 O O . ALA A 1 192 ? 1.465 -19.003 40.313 1.00 26.10 215 ALA A O 1
ATOM 1460 N N . PRO A 1 193 ? 2.521 -20.733 39.400 1.00 24.14 216 PRO A N 1
ATOM 1461 C CA . PRO A 1 193 ? 2.108 -21.633 40.479 1.00 24.12 216 PRO A CA 1
ATOM 1462 C C . PRO A 1 193 ? 2.709 -21.254 41.832 1.00 28.06 216 PRO A C 1
ATOM 1463 O O . PRO A 1 193 ? 3.902 -20.908 41.918 1.00 24.99 216 PRO A O 1
ATOM 1467 N N . GLU A 1 194 ? 1.873 -21.396 42.883 1.00 30.41 217 GLU A N 1
ATOM 1468 C CA . GLU A 1 194 ? 2.321 -21.291 44.269 1.00 31.55 217 GLU A CA 1
ATOM 1469 C C . GLU A 1 194 ? 3.078 -22.540 44.712 1.00 30.19 217 GLU A C 1
ATOM 1470 O O . GLU A 1 194 ? 2.771 -23.651 44.274 1.00 23.40 217 GLU A O 1
ATOM 1476 N N . PRO A 1 195 ? 4.075 -22.416 45.635 1.00 29.63 218 PRO A N 1
ATOM 1477 C CA . PRO A 1 195 ? 4.724 -23.594 46.217 1.00 31.65 218 PRO A CA 1
ATOM 1478 C C . PRO A 1 195 ? 3.688 -24.609 46.711 1.00 29.98 218 PRO A C 1
ATOM 1479 O O . PRO A 1 195 ? 2.586 -24.232 47.128 1.00 32.72 218 PRO A O 1
ATOM 1483 N N . ASP A 1 196 ? 4.023 -25.886 46.514 1.00 30.38 219 ASP A N 1
ATOM 1484 C CA . ASP A 1 196 ? 3.250 -27.031 46.980 1.00 33.04 219 ASP A CA 1
ATOM 1485 C C . ASP A 1 196 ? 1.940 -27.237 46.218 1.00 27.60 219 ASP A C 1
ATOM 1486 O O . ASP A 1 196 ? 1.233 -28.190 46.517 1.00 30.78 219 ASP A O 1
ATOM 1491 N N . SER A 1 197 ? 1.639 -26.414 45.210 1.00 25.93 220 SER A N 1
ATOM 1492 C CA . SER A 1 197 ? 0.494 -26.658 44.345 1.00 24.05 220 SER A CA 1
ATOM 1493 C C . SER A 1 197 ? 0.781 -27.800 43.367 1.00 21.49 220 SER A C 1
ATOM 1494 O O . SER A 1 197 ? 1.922 -28.079 42.999 1.00 17.86 220 SER A O 1
ATOM 1497 N N . GLN A 1 198 ? -0.288 -28.421 42.825 1.00 19.91 221 GLN A N 1
ATOM 1498 C CA . GLN A 1 198 ? -0.065 -29.428 41.795 1.00 19.90 221 GLN A CA 1
ATOM 1499 C C . GLN A 1 198 ? 0.722 -28.856 40.593 1.00 17.51 221 GLN A C 1
ATOM 1500 O O . GLN A 1 198 ? 1.546 -29.546 39.981 1.00 18.78 221 GLN A O 1
ATOM 1506 N N . GLN A 1 199 ? 0.374 -27.640 40.161 1.00 17.03 222 GLN A N 1
ATOM 1507 C CA . GLN A 1 199 ? 1.014 -27.029 39.003 1.00 17.86 222 GLN A CA 1
ATOM 1508 C C . GLN A 1 199 ? 2.496 -26.751 39.275 1.00 15.70 222 GLN A C 1
ATOM 1509 O O . GLN A 1 199 ? 3.322 -26.865 38.337 1.00 16.96 222 GLN A O 1
ATOM 1515 N N . TYR A 1 200 ? 2.840 -26.432 40.527 1.00 17.26 223 TYR A N 1
ATOM 1516 C CA . TYR A 1 200 ? 4.242 -26.216 40.927 1.00 17.06 223 TYR A CA 1
ATOM 1517 C C . TYR A 1 200 ? 5.046 -27.500 40.690 1.00 16.25 223 TYR A C 1
ATOM 1518 O O . TYR A 1 200 ? 6.065 -27.504 39.997 1.00 17.71 223 TYR A O 1
ATOM 1527 N N . TRP A 1 201 ? 4.559 -28.634 41.203 1.00 15.70 224 TRP A N 1
ATOM 1528 C CA . TRP A 1 201 ? 5.248 -29.899 41.030 1.00 16.47 224 TRP A CA 1
ATOM 1529 C C . TRP A 1 201 ? 5.257 -30.347 39.571 1.00 16.15 224 TRP A C 1
ATOM 1530 O O . TRP A 1 201 ? 6.215 -30.988 39.150 1.00 16.26 224 TRP A O 1
ATOM 1541 N N . ALA A 1 202 ? 4.197 -30.039 38.794 1.00 16.49 225 ALA A N 1
ATOM 1542 C CA . ALA A 1 202 ? 4.164 -30.375 37.373 1.00 16.88 225 ALA A CA 1
ATOM 1543 C C . ALA A 1 202 ? 5.218 -29.564 36.601 1.00 17.68 225 ALA A C 1
ATOM 1544 O O . ALA A 1 202 ? 5.927 -30.111 35.745 1.00 15.59 225 ALA A O 1
ATOM 1546 N N . LEU A 1 203 ? 5.357 -28.274 36.929 1.00 16.61 226 LEU A N 1
ATOM 1547 C CA . LEU A 1 203 ? 6.362 -27.443 36.270 1.00 16.22 226 LEU A CA 1
ATOM 1548 C C . LEU A 1 203 ? 7.781 -27.903 36.648 1.00 15.37 226 LEU A C 1
ATOM 1549 O O . LEU A 1 203 ? 8.673 -27.971 35.798 1.00 15.46 226 LEU A O 1
ATOM 1554 N N . LEU A 1 204 ? 8.010 -28.231 37.917 1.00 16.44 227 LEU A N 1
ATOM 1555 C CA . LEU A 1 204 ? 9.298 -28.810 38.328 1.00 16.44 227 LEU A CA 1
ATOM 1556 C C . LEU A 1 204 ? 9.633 -30.044 37.492 1.00 16.51 227 LEU A C 1
ATOM 1557 O O . LEU A 1 204 ? 10.784 -30.186 37.050 1.00 16.72 227 LEU A O 1
ATOM 1562 N N . SER A 1 205 ? 8.659 -30.959 37.288 1.00 17.11 228 SER A N 1
ATOM 1563 C CA . SER A 1 205 ? 8.863 -32.148 36.474 1.00 17.71 228 SER A CA 1
ATOM 1564 C C . SER A 1 205 ? 9.177 -31.801 35.025 1.00 18.15 228 SER A C 1
ATOM 1565 O O . SER A 1 205 ? 9.962 -32.513 34.401 1.00 16.30 228 SER A O 1
ATOM 1568 N N . ARG A 1 206 ? 8.527 -30.755 34.481 1.00 17.62 229 ARG A N 1
ATOM 1569 C CA . ARG A 1 206 ? 8.803 -30.305 33.119 1.00 17.67 229 ARG A CA 1
ATOM 1570 C C . ARG A 1 206 ? 10.237 -29.772 32.981 1.00 19.08 229 ARG A C 1
ATOM 1571 O O . ARG A 1 206 ? 10.924 -30.031 31.989 1.00 17.13 229 ARG A O 1
ATOM 1579 N N . TYR A 1 207 ? 10.707 -28.989 33.950 1.00 17.25 230 TYR A N 1
ATOM 1580 C CA . TYR A 1 207 ? 12.103 -28.587 33.912 1.00 17.82 230 TYR A CA 1
ATOM 1581 C C . TYR A 1 207 ? 13.040 -29.807 33.962 1.00 16.31 230 TYR A C 1
ATOM 1582 O O . TYR A 1 207 ? 14.038 -29.881 33.234 1.00 15.54 230 TYR A O 1
ATOM 1591 N N . ALA A 1 208 ? 12.761 -30.755 34.875 1.00 15.51 231 ALA A N 1
ATOM 1592 C CA . ALA A 1 208 ? 13.598 -31.946 35.018 1.00 14.72 231 ALA A CA 1
ATOM 1593 C C . ALA A 1 208 ? 13.676 -32.729 33.706 1.00 16.01 231 ALA A C 1
ATOM 1594 O O . ALA A 1 208 ? 14.752 -33.155 33.270 1.00 17.72 231 ALA A O 1
ATOM 1596 N N . ARG A 1 209 ? 12.549 -32.854 33.016 1.00 15.82 232 ARG A N 1
ATOM 1597 C CA . ARG A 1 209 ? 12.527 -33.572 31.743 1.00 17.44 232 ARG A CA 1
ATOM 1598 C C . ARG A 1 209 ? 13.356 -32.841 30.688 1.00 16.35 232 ARG A C 1
ATOM 1599 O O . ARG A 1 209 ? 14.055 -33.489 29.899 1.00 17.06 232 ARG A O 1
ATOM 1607 N N . ASN A 1 210 ? 13.232 -31.514 30.622 1.00 15.38 233 ASN A N 1
ATOM 1608 C CA . ASN A 1 210 ? 14.046 -30.709 29.713 1.00 15.75 233 ASN A CA 1
ATOM 1609 C C . ASN A 1 210 ? 15.535 -30.950 29.964 1.00 17.21 233 ASN A C 1
ATOM 1610 O O . ASN A 1 210 ? 16.325 -31.118 29.036 1.00 15.99 233 ASN A O 1
ATOM 1615 N N . MET A 1 211 ? 15.921 -30.947 31.248 1.00 16.44 234 MET A N 1
ATOM 1616 C CA . MET A 1 211 ? 17.310 -31.135 31.607 1.00 16.60 234 MET A CA 1
ATOM 1617 C C . MET A 1 211 ? 17.793 -32.529 31.203 1.00 16.01 234 MET A C 1
ATOM 1618 O O . MET A 1 211 ? 18.817 -32.657 30.548 1.00 15.76 234 MET A O 1
ATOM 1623 N N . SER A 1 212 ? 17.025 -33.590 31.487 1.00 17.75 235 SER A N 1
ATOM 1624 C CA . SER A 1 212 ? 17.488 -34.918 31.118 1.00 18.91 235 SER A CA 1
ATOM 1625 C C . SER A 1 212 ? 17.560 -35.099 29.590 1.00 18.91 235 SER A C 1
ATOM 1626 O O . SER A 1 212 ? 18.459 -35.762 29.101 1.00 17.20 235 SER A O 1
ATOM 1629 N N . GLU A 1 213 ? 16.620 -34.521 28.839 1.00 17.68 236 GLU A N 1
ATOM 1630 C CA . GLU A 1 213 ? 16.613 -34.634 27.392 1.00 18.72 236 GLU A CA 1
ATOM 1631 C C . GLU A 1 213 ? 17.826 -33.914 26.790 1.00 17.14 236 GLU A C 1
ATOM 1632 O O . GLU A 1 213 ? 18.161 -34.168 25.649 1.00 19.83 236 GLU A O 1
ATOM 1638 N N . HIS A 1 214 ? 18.506 -33.080 27.570 1.00 17.60 237 HIS A N 1
ATOM 1639 C CA . HIS A 1 214 ? 19.718 -32.400 27.112 1.00 16.36 237 HIS A CA 1
ATOM 1640 C C . HIS A 1 214 ? 20.987 -32.948 27.781 1.00 15.37 237 HIS A C 1
ATOM 1641 O O . HIS A 1 214 ? 22.036 -32.279 27.754 1.00 17.26 237 HIS A O 1
ATOM 1648 N N . ARG A 1 215 ? 20.878 -34.122 28.412 1.00 16.23 238 ARG A N 1
ATOM 1649 C CA . ARG A 1 215 ? 21.990 -34.912 28.950 1.00 16.16 238 ARG A CA 1
ATOM 1650 C C . ARG A 1 215 ? 22.618 -34.321 30.220 1.00 16.89 238 ARG A C 1
ATOM 1651 O O . ARG A 1 215 ? 23.767 -34.643 30.578 1.00 16.88 238 ARG A O 1
ATOM 1659 N N . GLN A 1 216 ? 21.839 -33.520 30.947 1.00 15.51 239 GLN A N 1
ATOM 1660 C CA . GLN A 1 216 ? 22.172 -33.177 32.319 1.00 14.96 239 GLN A CA 1
ATOM 1661 C C . GLN A 1 216 ? 21.866 -34.374 33.211 1.00 15.99 239 GLN A C 1
ATOM 1662 O O . GLN A 1 216 ? 20.755 -34.921 33.161 1.00 16.59 239 GLN A O 1
ATOM 1668 N N . ASN A 1 217 ? 22.792 -34.686 34.130 1.00 15.26 240 ASN A N 1
ATOM 1669 C CA . ASN A 1 217 ? 22.704 -35.882 34.981 1.00 15.38 240 ASN A CA 1
ATOM 1670 C C . ASN A 1 217 ? 23.135 -35.588 36.420 1.00 14.88 240 ASN A C 1
ATOM 1671 O O . ASN A 1 217 ? 23.309 -36.498 37.229 1.00 16.66 240 ASN A O 1
ATOM 1676 N N . VAL A 1 218 ? 23.115 -34.302 36.767 1.00 16.42 241 VAL A N 1
ATOM 1677 C CA . VAL A 1 218 ? 23.410 -33.808 38.107 1.00 15.93 241 VAL A CA 1
ATOM 1678 C C . VAL A 1 218 ? 22.441 -32.665 38.361 1.00 15.23 241 VAL A C 1
ATOM 1679 O O . VAL A 1 218 ? 22.263 -31.819 37.492 1.00 16.99 241 VAL A O 1
ATOM 1683 N N . VAL A 1 219 ? 21.870 -32.590 39.556 1.00 14.65 242 VAL A N 1
ATOM 1684 C CA . VAL A 1 219 ? 21.057 -31.432 39.919 1.00 15.80 242 VAL A CA 1
ATOM 1685 C C . VAL A 1 219 ? 21.471 -30.894 41.289 1.00 14.96 242 VAL A C 1
ATOM 1686 O O . VAL A 1 219 ? 21.688 -31.648 42.233 1.00 15.42 242 VAL A O 1
ATOM 1690 N N . LEU A 1 220 ? 21.518 -29.565 41.393 1.00 14.37 243 LEU A N 1
ATOM 1691 C CA . LEU A 1 220 ? 21.758 -28.895 42.666 1.00 15.46 243 LEU A CA 1
ATOM 1692 C C . LEU A 1 220 ? 20.463 -28.715 43.481 1.00 16.47 243 LEU A C 1
ATOM 1693 O O . LEU A 1 220 ? 19.521 -28.083 43.020 1.00 14.54 243 LEU A O 1
ATOM 1698 N N . VAL A 1 221 ? 20.455 -29.280 44.678 1.00 15.03 244 VAL A N 1
ATOM 1699 C CA . VAL A 1 221 ? 19.318 -29.344 45.601 1.00 16.15 244 VAL A CA 1
ATOM 1700 C C . VAL A 1 221 ? 19.803 -28.970 47.002 1.00 16.77 244 VAL A C 1
ATOM 1701 O O . VAL A 1 221 ? 20.761 -29.577 47.483 1.00 16.81 244 VAL A O 1
ATOM 1705 N N . SER A 1 222 ? 19.192 -27.951 47.652 1.00 15.69 245 SER A N 1
ATOM 1706 C CA . SER A 1 222 ? 19.674 -27.496 48.950 1.00 18.46 245 SER A CA 1
ATOM 1707 C C . SER A 1 222 ? 19.097 -28.331 50.096 1.00 18.94 245 SER A C 1
ATOM 1708 O O . SER A 1 222 ? 17.890 -28.297 50.318 1.00 21.44 245 SER A O 1
ATOM 1711 N N . PRO A 1 223 ? 19.935 -28.983 50.934 1.00 19.52 246 PRO A N 1
ATOM 1712 C CA . PRO A 1 223 ? 19.442 -29.677 52.124 1.00 20.48 246 PRO A CA 1
ATOM 1713 C C . PRO A 1 223 ? 19.054 -28.717 53.255 1.00 19.91 246 PRO A C 1
ATOM 1714 O O . PRO A 1 223 ? 18.534 -29.166 54.266 1.00 26.71 246 PRO A O 1
ATOM 1718 N N . LEU A 1 224 ? 19.400 -27.439 53.141 1.00 20.27 247 LEU A N 1
ATOM 1719 C CA . LEU A 1 224 ? 19.027 -26.474 54.166 1.00 18.92 247 LEU A CA 1
ATOM 1720 C C . LEU A 1 224 ? 17.687 -25.824 53.839 1.00 20.48 247 LEU A C 1
ATOM 1721 O O . LEU A 1 224 ? 16.774 -25.830 54.674 1.00 19.57 247 LEU A O 1
ATOM 1726 N N . SER A 1 225 ? 17.549 -25.277 52.623 1.00 20.14 248 SER A N 1
ATOM 1727 C CA . SER A 1 225 ? 16.311 -24.593 52.309 1.00 20.54 248 SER A CA 1
ATOM 1728 C C . SER A 1 225 ? 15.149 -25.544 51.998 1.00 21.83 248 SER A C 1
ATOM 1729 O O . SER A 1 225 ? 14.004 -25.103 52.031 1.00 23.00 248 SER A O 1
ATOM 1732 N N . LEU A 1 226 ? 15.397 -26.825 51.677 1.00 18.81 249 LEU A N 1
ATOM 1733 C CA . LEU A 1 226 ? 14.307 -27.753 51.409 1.00 20.05 249 LEU A CA 1
ATOM 1734 C C . LEU A 1 226 ? 14.046 -28.691 52.585 1.00 22.44 249 LEU A C 1
ATOM 1735 O O . LEU A 1 226 ? 13.521 -29.785 52.375 1.00 25.00 249 LEU A O 1
ATOM 1740 N N . ALA A 1 227 ? 14.455 -28.285 53.783 1.00 19.96 250 ALA A N 1
ATOM 1741 C CA . ALA A 1 227 ? 14.142 -29.008 55.001 1.00 19.56 250 ALA A CA 1
ATOM 1742 C C . ALA A 1 227 ? 13.397 -28.084 55.949 1.00 19.05 250 ALA A C 1
ATOM 1743 O O . ALA A 1 227 ? 13.608 -26.884 55.919 1.00 21.41 250 ALA A O 1
ATOM 1745 N N . THR A 1 228 ? 12.673 -28.668 56.901 1.00 18.74 251 THR A N 1
ATOM 1746 C CA . THR A 1 228 ? 12.148 -27.891 58.014 1.00 21.26 251 THR A CA 1
ATOM 1747 C C . THR A 1 228 ? 12.739 -28.410 59.332 1.00 20.98 251 THR A C 1
ATOM 1748 O O . THR A 1 228 ? 13.156 -29.562 59.464 1.00 21.08 251 THR A O 1
ATOM 1752 N N . PHE A 1 229 ? 12.826 -27.514 60.323 1.00 21.04 252 PHE A N 1
ATOM 1753 C CA . PHE A 1 229 ? 13.574 -27.809 61.528 1.00 22.08 252 PHE A CA 1
ATOM 1754 C C . PHE A 1 229 ? 12.678 -27.693 62.766 1.00 26.76 252 PHE A C 1
ATOM 1755 O O . PHE A 1 229 ? 11.873 -26.772 62.821 1.00 24.69 252 PHE A O 1
ATOM 1763 N N . GLN A 1 230 ? 12.880 -28.574 63.755 1.00 26.70 253 GLN A N 1
ATOM 1764 C CA . GLN A 1 230 ? 12.319 -28.392 65.094 1.00 29.74 253 GLN A CA 1
ATOM 1765 C C . GLN A 1 230 ? 13.444 -28.520 66.109 1.00 31.20 253 GLN A C 1
ATOM 1766 O O . GLN A 1 230 ? 14.226 -29.453 66.028 1.00 28.80 253 GLN A O 1
ATOM 1772 N N . LEU A 1 231 ? 13.508 -27.588 67.069 1.00 32.99 254 LEU A N 1
ATOM 1773 C CA . LEU A 1 231 ? 14.717 -27.373 67.868 1.00 43.31 254 LEU A CA 1
ATOM 1774 C C . LEU A 1 231 ? 14.334 -27.222 69.355 1.00 48.51 254 LEU A C 1
ATOM 1775 O O . LEU A 1 231 ? 14.313 -26.102 69.852 1.00 55.95 254 LEU A O 1
ATOM 1780 N N . ASP A 1 232 ? 14.070 -28.341 70.073 1.00 59.29 255 ASP A N 1
ATOM 1781 C CA . ASP A 1 232 ? 13.856 -28.331 71.528 1.00 63.33 255 ASP A CA 1
ATOM 1782 C C . ASP A 1 232 ? 15.123 -27.831 72.235 1.00 63.68 255 ASP A C 1
ATOM 1783 O O . ASP A 1 232 ? 15.028 -26.759 72.866 1.00 62.72 255 ASP A O 1
ATOM 1788 N N . MET A 1 237 ? 17.736 -31.520 67.960 1.00 36.42 260 MET A N 1
ATOM 1789 C CA . MET A 1 237 ? 17.178 -31.044 66.670 1.00 32.80 260 MET A CA 1
ATOM 1790 C C . MET A 1 237 ? 16.496 -32.182 65.913 1.00 29.83 260 MET A C 1
ATOM 1791 O O . MET A 1 237 ? 16.966 -33.319 65.851 1.00 32.45 260 MET A O 1
ATOM 1796 N N . GLU A 1 238 ? 15.377 -31.850 65.280 1.00 27.76 261 GLU A N 1
ATOM 1797 C CA . GLU A 1 238 ? 14.724 -32.748 64.351 1.00 29.66 261 GLU A CA 1
ATOM 1798 C C . GLU A 1 238 ? 14.681 -32.095 62.975 1.00 25.35 261 GLU A C 1
ATOM 1799 O O . GLU A 1 238 ? 14.356 -30.927 62.864 1.00 24.83 261 GLU A O 1
ATOM 1805 N N . VAL A 1 239 ? 15.028 -32.851 61.931 1.00 23.10 262 VAL A N 1
ATOM 1806 C CA . VAL A 1 239 ? 15.050 -32.301 60.586 1.00 22.35 262 VAL A CA 1
ATOM 1807 C C . VAL A 1 239 ? 14.093 -33.124 59.733 1.00 22.09 262 VAL A C 1
ATOM 1808 O O . VAL A 1 239 ? 14.226 -34.344 59.704 1.00 25.10 262 VAL A O 1
ATOM 1812 N N . ASP A 1 240 ? 13.209 -32.434 59.009 1.00 21.42 263 ASP A N 1
ATOM 1813 C CA . ASP A 1 240 ? 12.267 -33.037 58.092 1.00 21.37 263 ASP A CA 1
ATOM 1814 C C . ASP A 1 240 ? 12.708 -32.717 56.662 1.00 20.62 263 ASP A C 1
ATOM 1815 O O . ASP A 1 240 ? 12.553 -31.583 56.191 1.00 21.76 263 ASP A O 1
ATOM 1820 N N . PHE A 1 241 ? 13.146 -33.748 55.941 1.00 19.61 264 PHE A N 1
ATOM 1821 C CA . PHE A 1 241 ? 13.580 -33.613 54.561 1.00 19.05 264 PHE A CA 1
ATOM 1822 C C . PHE A 1 241 ? 12.513 -33.962 53.519 1.00 20.53 264 PHE A C 1
ATOM 1823 O O . PHE A 1 241 ? 12.829 -34.194 52.362 1.00 18.87 264 PHE A O 1
ATOM 1831 N N . SER A 1 242 ? 11.216 -33.893 53.850 1.00 21.53 265 SER A N 1
ATOM 1832 C CA . SER A 1 242 ? 10.154 -34.219 52.896 1.00 20.47 265 SER A CA 1
ATOM 1833 C C . SER A 1 242 ? 10.238 -33.481 51.553 1.00 19.95 265 SER A C 1
ATOM 1834 O O . SER A 1 242 ? 10.024 -34.070 50.490 1.00 19.09 265 SER A O 1
ATOM 1837 N N . ARG A 1 243 ? 10.455 -32.162 51.592 1.00 19.29 266 ARG A N 1
ATOM 1838 C CA . ARG A 1 243 ? 10.457 -31.362 50.379 1.00 21.69 266 ARG A CA 1
ATOM 1839 C C . ARG A 1 243 ? 11.655 -31.739 49.515 1.00 18.44 266 ARG A C 1
ATOM 1840 O O . ARG A 1 243 ? 11.546 -31.912 48.307 1.00 17.23 266 ARG A O 1
ATOM 1848 N N . PHE A 1 244 ? 12.831 -31.831 50.164 1.00 18.62 267 PHE A N 1
ATOM 1849 C CA . PHE A 1 244 ? 14.056 -32.299 49.528 1.00 16.21 267 PHE A CA 1
ATOM 1850 C C . PHE A 1 244 ? 13.830 -33.628 48.838 1.00 14.84 267 PHE A C 1
ATOM 1851 O O . PHE A 1 244 ? 14.240 -33.817 47.697 1.00 14.06 267 PHE A O 1
ATOM 1859 N N . ASP A 1 245 ? 13.221 -34.593 49.552 1.00 16.50 268 ASP A N 1
ATOM 1860 C CA . ASP A 1 245 ? 12.978 -35.920 48.984 1.00 17.10 268 ASP A CA 1
ATOM 1861 C C . ASP A 1 245 ? 12.045 -35.842 47.780 1.00 15.87 268 ASP A C 1
ATOM 1862 O O . ASP A 1 245 ? 12.218 -36.602 46.845 1.00 16.83 268 ASP A O 1
ATOM 1867 N N . ARG A 1 246 ? 11.034 -34.966 47.801 1.00 16.59 269 ARG A N 1
ATOM 1868 C CA . ARG A 1 246 ? 10.145 -34.851 46.636 1.00 18.20 269 ARG A CA 1
ATOM 1869 C C . ARG A 1 246 ? 10.907 -34.356 45.391 1.00 18.75 269 ARG A C 1
ATOM 1870 O O . ARG A 1 246 ? 10.742 -34.855 44.254 1.00 16.47 269 ARG A O 1
ATOM 1878 N N . TRP A 1 247 ? 11.778 -33.358 45.583 1.00 16.29 270 TRP A N 1
ATOM 1879 C CA . TRP A 1 247 ? 12.645 -32.890 44.510 1.00 15.27 270 TRP A CA 1
ATOM 1880 C C . TRP A 1 247 ? 13.481 -34.050 43.952 1.00 14.76 270 TRP A C 1
ATOM 1881 O O . TRP A 1 247 ? 13.626 -34.263 42.753 1.00 15.52 270 TRP A O 1
ATOM 1892 N N . VAL A 1 248 ? 14.180 -34.764 44.832 1.00 15.78 271 VAL A N 1
ATOM 1893 C CA . VAL A 1 248 ? 15.066 -35.830 44.412 1.00 15.93 271 VAL A CA 1
ATOM 1894 C C . VAL A 1 248 ? 14.282 -36.894 43.638 1.00 15.72 271 VAL A C 1
ATOM 1895 O O . VAL A 1 248 ? 14.721 -37.360 42.577 1.00 16.28 271 VAL A O 1
ATOM 1899 N N . ARG A 1 249 ? 13.121 -37.295 44.153 1.00 15.45 272 ARG A N 1
ATOM 1900 C CA . ARG A 1 249 ? 12.290 -38.281 43.449 1.00 15.94 272 ARG A CA 1
ATOM 1901 C C . ARG A 1 249 ? 11.891 -37.865 42.034 1.00 15.59 272 ARG A C 1
ATOM 1902 O O . ARG A 1 249 ? 11.892 -38.698 41.112 1.00 16.72 272 ARG A O 1
ATOM 1910 N N . ILE A 1 250 ? 11.489 -36.609 41.877 1.00 15.59 273 ILE A N 1
ATOM 1911 C CA . ILE A 1 250 ? 11.127 -36.054 40.578 1.00 17.60 273 ILE A CA 1
ATOM 1912 C C . ILE A 1 250 ? 12.329 -36.090 39.627 1.00 17.42 273 ILE A C 1
ATOM 1913 O O . ILE A 1 250 ? 12.185 -36.535 38.499 1.00 17.64 273 ILE A O 1
ATOM 1918 N N . PHE A 1 251 ? 13.532 -35.735 40.112 1.00 17.31 274 PHE A N 1
ATOM 1919 C CA . PHE A 1 251 ? 14.695 -35.680 39.238 1.00 16.27 274 PHE A CA 1
ATOM 1920 C C . PHE A 1 251 ? 15.195 -37.093 38.910 1.00 16.60 274 PHE A C 1
ATOM 1921 O O . PHE A 1 251 ? 15.841 -37.262 37.884 1.00 17.46 274 PHE A O 1
ATOM 1929 N N . ILE A 1 252 ? 14.945 -38.102 39.777 1.00 15.29 275 ILE A N 1
ATOM 1930 C CA . ILE A 1 252 ? 15.193 -39.495 39.434 1.00 16.27 275 ILE A CA 1
ATOM 1931 C C . ILE A 1 252 ? 14.195 -39.942 38.361 1.00 17.07 275 ILE A C 1
ATOM 1932 O O . ILE A 1 252 ? 14.579 -40.522 37.342 1.00 16.26 275 ILE A O 1
ATOM 1937 N N . ALA A 1 253 ? 12.925 -39.605 38.577 1.00 17.43 276 ALA A N 1
ATOM 1938 C CA . ALA A 1 253 ? 11.859 -40.124 37.726 1.00 17.32 276 ALA A CA 1
ATOM 1939 C C . ALA A 1 253 ? 12.007 -39.588 36.316 1.00 17.85 276 ALA A C 1
ATOM 1940 O O . ALA A 1 253 ? 11.805 -40.356 35.375 1.00 20.28 276 ALA A O 1
ATOM 1942 N N . GLU A 1 254 ? 12.410 -38.312 36.180 1.00 16.85 277 GLU A N 1
ATOM 1943 C CA . GLU A 1 254 ? 12.546 -37.704 34.871 1.00 17.01 277 GLU A CA 1
ATOM 1944 C C . GLU A 1 254 ? 13.873 -38.036 34.199 1.00 19.63 277 GLU A C 1
ATOM 1945 O O . GLU A 1 254 ? 14.056 -37.609 33.061 1.00 20.04 277 GLU A O 1
ATOM 1951 N N . GLY A 1 255 ? 14.768 -38.789 34.859 1.00 19.32 278 GLY A N 1
ATOM 1952 C CA . GLY A 1 255 ? 15.967 -39.325 34.214 1.00 20.89 278 GLY A CA 1
ATOM 1953 C C . GLY A 1 255 ? 17.211 -38.443 34.357 1.00 19.14 278 GLY A C 1
ATOM 1954 O O . GLY A 1 255 ? 18.170 -38.658 33.622 1.00 20.73 278 GLY A O 1
ATOM 1955 N N . VAL A 1 256 ? 17.217 -37.483 35.290 1.00 16.26 279 VAL A N 1
ATOM 1956 C CA . VAL A 1 256 ? 18.409 -36.686 35.558 1.00 16.71 279 VAL A CA 1
ATOM 1957 C C . VAL A 1 256 ? 19.323 -37.443 36.508 1.00 16.99 279 VAL A C 1
ATOM 1958 O O . VAL A 1 256 ? 20.476 -37.712 36.165 1.00 17.18 279 VAL A O 1
ATOM 1962 N N . ILE A 1 257 ? 18.826 -37.763 37.723 1.00 17.93 280 ILE A N 1
ATOM 1963 C CA . ILE A 1 257 ? 19.705 -38.319 38.764 1.00 18.16 280 ILE A CA 1
ATOM 1964 C C . ILE A 1 257 ? 19.900 -39.805 38.489 1.00 19.22 280 ILE A C 1
ATOM 1965 O O . ILE A 1 257 ? 18.898 -40.535 38.444 1.00 21.71 280 ILE A O 1
ATOM 1970 N N . GLY A 1 258 ? 21.167 -40.262 38.317 1.00 19.38 281 GLY A N 1
ATOM 1971 C CA . GLY A 1 258 ? 22.398 -39.459 38.255 1.00 18.63 281 GLY A CA 1
ATOM 1972 C C . GLY A 1 258 ? 23.011 -39.137 39.617 1.00 18.35 281 GLY A C 1
ATOM 1973 O O . GLY A 1 258 ? 23.048 -40.004 40.513 1.00 18.05 281 GLY A O 1
ATOM 1974 N N . ARG A 1 259 ? 23.470 -37.881 39.783 1.00 16.62 282 ARG A N 1
ATOM 1975 C CA . ARG A 1 259 ? 24.073 -37.407 41.026 1.00 16.19 282 ARG A CA 1
ATOM 1976 C C . ARG A 1 259 ? 23.344 -36.193 41.599 1.00 17.04 282 ARG A C 1
ATOM 1977 O O . ARG A 1 259 ? 22.643 -35.477 40.877 1.00 15.32 282 ARG A O 1
ATOM 1985 N N . ILE A 1 260 ? 23.460 -36.057 42.933 1.00 15.62 283 ILE A N 1
ATOM 1986 C CA . ILE A 1 260 ? 22.831 -35.003 43.709 1.00 15.54 283 ILE A CA 1
ATOM 1987 C C . ILE A 1 260 ? 23.922 -34.080 44.203 1.00 16.94 283 ILE A C 1
ATOM 1988 O O . ILE A 1 260 ? 24.841 -34.522 44.883 1.00 17.59 283 ILE A O 1
ATOM 1993 N N . GLU A 1 261 ? 23.798 -32.799 43.847 1.00 17.19 284 GLU A N 1
ATOM 1994 C CA . GLU A 1 261 ? 24.746 -31.776 44.243 1.00 17.31 284 GLU A CA 1
ATOM 1995 C C . GLU A 1 261 ? 24.112 -30.979 45.370 1.00 18.13 284 GLU A C 1
ATOM 1996 O O . GLU A 1 261 ? 23.157 -30.273 45.160 1.00 18.12 284 GLU A O 1
ATOM 2002 N N . GLY A 1 262 ? 24.638 -31.127 46.574 1.00 17.47 285 GLY A N 1
ATOM 2003 C CA . GLY A 1 262 ? 24.125 -30.450 47.744 1.00 16.27 285 GLY A CA 1
ATOM 2004 C C . GLY A 1 262 ? 24.395 -28.954 47.693 1.00 17.99 285 GLY A C 1
ATOM 2005 O O . GLY A 1 262 ? 25.555 -28.528 47.543 1.00 17.18 285 GLY A O 1
ATOM 2006 N N . GLY A 1 263 ? 23.318 -28.179 47.835 1.00 15.77 286 GLY A N 1
ATOM 2007 C CA . GLY A 1 263 ? 23.376 -26.715 47.895 1.00 17.25 286 GLY A CA 1
ATOM 2008 C C . GLY A 1 263 ? 24.302 -26.202 49.010 1.00 16.31 286 GLY A C 1
ATOM 2009 O O . GLY A 1 263 ? 24.441 -26.821 50.073 1.00 15.46 286 GLY A O 1
ATOM 2010 N N . HIS A 1 264 ? 24.932 -25.043 48.725 1.00 15.72 287 HIS A N 1
ATOM 2011 C CA . HIS A 1 264 ? 25.952 -24.435 49.545 1.00 15.24 287 HIS A CA 1
ATOM 2012 C C . HIS A 1 264 ? 25.477 -24.147 50.971 1.00 15.82 287 HIS A C 1
ATOM 2013 O O . HIS A 1 264 ? 24.346 -23.692 51.172 1.00 16.23 287 HIS A O 1
ATOM 2020 N N . LEU A 1 265 ? 26.370 -24.457 51.947 1.00 15.25 288 LEU A N 1
ATOM 2021 C CA . LEU A 1 265 ? 26.144 -24.218 53.371 1.00 14.92 288 LEU A CA 1
ATOM 2022 C C . LEU A 1 265 ? 26.396 -22.767 53.783 1.00 16.70 288 LEU A C 1
ATOM 2023 O O . LEU A 1 265 ? 25.884 -22.305 54.800 1.00 16.13 288 LEU A O 1
ATOM 2028 N N . GLY A 1 266 ? 27.204 -22.050 52.993 1.00 16.88 289 GLY A N 1
ATOM 2029 C CA . GLY A 1 266 ? 27.723 -20.765 53.376 1.00 17.44 289 GLY A CA 1
ATOM 2030 C C . GLY A 1 266 ? 27.977 -19.895 52.138 1.00 17.69 289 GLY A C 1
ATOM 2031 O O . GLY A 1 266 ? 27.701 -20.277 50.994 1.00 16.92 289 GLY A O 1
ATOM 2032 N N . GLY A 1 267 ? 28.471 -18.690 52.423 1.00 16.49 290 GLY A N 1
ATOM 2033 C CA . GLY A 1 267 ? 28.756 -17.729 51.366 1.00 17.27 290 GLY A CA 1
ATOM 2034 C C . GLY A 1 267 ? 29.532 -16.550 51.929 1.00 17.47 290 GLY A C 1
ATOM 2035 O O . GLY A 1 267 ? 29.840 -16.537 53.114 1.00 17.05 290 GLY A O 1
ATOM 2036 N N . ARG A 1 268 ? 29.895 -15.607 51.039 1.00 16.42 291 ARG A N 1
ATOM 2037 C CA . ARG A 1 268 ? 30.660 -14.440 51.425 1.00 18.39 291 ARG A CA 1
ATOM 2038 C C . ARG A 1 268 ? 29.834 -13.567 52.375 1.00 19.85 291 ARG A C 1
ATOM 2039 O O . ARG A 1 268 ? 28.645 -13.352 52.151 1.00 18.15 291 ARG A O 1
ATOM 2047 N N . SER A 1 269 ? 30.475 -13.106 53.435 1.00 18.78 292 SER A N 1
ATOM 2048 C CA . SER A 1 269 ? 29.876 -12.208 54.413 1.00 21.71 292 SER A CA 1
ATOM 2049 C C . SER A 1 269 ? 29.596 -10.843 53.770 1.00 24.01 292 SER A C 1
ATOM 2050 O O . SER A 1 269 ? 28.625 -10.202 54.160 1.00 23.03 292 SER A O 1
ATOM 2053 N N . SER A 1 270 ? 30.442 -10.389 52.818 1.00 23.49 293 SER A N 1
ATOM 2054 C CA . SER A 1 270 ? 30.174 -9.141 52.084 1.00 24.59 293 SER A CA 1
ATOM 2055 C C . SER A 1 270 ? 30.695 -9.196 50.651 1.00 23.10 293 SER A C 1
ATOM 2056 O O . SER A 1 270 ? 30.083 -9.820 49.786 1.00 25.86 293 SER A O 1
ATOM 2059 N N . ASP A 1 271 ? 31.862 -8.573 50.414 1.00 22.31 294 ASP A N 1
ATOM 2060 C CA . ASP A 1 271 ? 32.387 -8.328 49.079 1.00 23.23 294 ASP A CA 1
ATOM 2061 C C . ASP A 1 271 ? 33.281 -9.494 48.641 1.00 21.59 294 ASP A C 1
ATOM 2062 O O . ASP A 1 271 ? 33.389 -10.505 49.338 1.00 20.36 294 ASP A O 1
ATOM 2067 N N . TRP A 1 272 ? 33.977 -9.333 47.512 1.00 19.21 295 TRP A N 1
ATOM 2068 C CA . TRP A 1 272 ? 34.673 -10.452 46.861 1.00 18.43 295 TRP A CA 1
ATOM 2069 C C . TRP A 1 272 ? 35.738 -11.099 47.742 1.00 19.16 295 TRP A C 1
ATOM 2070 O O . TRP A 1 272 ? 35.857 -12.328 47.768 1.00 19.07 295 TRP A O 1
ATOM 2081 N N . GLU A 1 273 ? 36.524 -10.316 48.506 1.00 18.75 296 GLU A N 1
ATOM 2082 C CA . GLU A 1 273 ? 37.567 -10.950 49.309 1.00 20.64 296 GLU A CA 1
ATOM 2083 C C . GLU A 1 273 ? 37.164 -11.212 50.752 1.00 21.06 296 GLU A C 1
ATOM 2084 O O . GLU A 1 273 ? 38.023 -11.572 51.559 1.00 24.34 296 GLU A O 1
ATOM 2090 N N . SER A 1 274 ? 35.900 -10.998 51.086 1.00 21.25 297 SER A N 1
ATOM 2091 C CA . SER A 1 274 ? 35.456 -11.097 52.468 1.00 20.48 297 SER A CA 1
ATOM 2092 C C . SER A 1 274 ? 35.485 -12.554 52.938 1.00 22.05 297 SER A C 1
ATOM 2093 O O . SER A 1 274 ? 35.397 -13.500 52.143 1.00 21.42 297 SER A O 1
ATOM 2096 N N . PRO A 1 275 ? 35.534 -12.763 54.259 1.00 20.71 298 PRO A N 1
ATOM 2097 C CA . PRO A 1 275 ? 35.493 -14.125 54.801 1.00 23.40 298 PRO A CA 1
ATOM 2098 C C . PRO A 1 275 ? 34.132 -14.784 54.560 1.00 17.80 298 PRO A C 1
ATOM 2099 O O . PRO A 1 275 ? 33.097 -14.122 54.508 1.00 20.35 298 PRO A O 1
ATOM 2103 N N . PHE A 1 276 ? 34.149 -16.113 54.440 1.00 15.92 299 PHE A N 1
ATOM 2104 C CA . PHE A 1 276 ? 32.941 -16.928 54.390 1.00 17.19 299 PHE A CA 1
ATOM 2105 C C . PHE A 1 276 ? 32.284 -17.058 55.767 1.00 17.81 299 PHE A C 1
ATOM 2106 O O . PHE A 1 276 ? 32.955 -17.162 56.792 1.00 17.77 299 PHE A O 1
ATOM 2114 N N . VAL A 1 277 ? 30.951 -17.058 55.744 1.00 17.00 300 VAL A N 1
ATOM 2115 C CA . VAL A 1 277 ? 30.074 -17.347 56.878 1.00 16.61 300 VAL A CA 1
ATOM 2116 C C . VAL A 1 277 ? 29.201 -18.539 56.508 1.00 16.58 300 VAL A C 1
ATOM 2117 O O . VAL A 1 277 ? 29.003 -18.804 55.315 1.00 20.74 300 VAL A O 1
ATOM 2121 N N . VAL A 1 278 ? 28.652 -19.272 57.498 1.00 15.95 301 VAL A N 1
ATOM 2122 C CA . VAL A 1 278 ? 27.792 -20.429 57.243 1.00 17.78 301 VAL A CA 1
ATOM 2123 C C . VAL A 1 278 ? 26.397 -20.145 57.770 1.00 17.00 301 VAL A C 1
ATOM 2124 O O . VAL A 1 278 ? 26.241 -19.489 58.793 1.00 17.43 301 VAL A O 1
ATOM 2128 N N . ARG A 1 279 ? 25.376 -20.704 57.095 1.00 17.65 302 ARG A N 1
ATOM 2129 C CA . ARG A 1 279 ? 24.015 -20.540 57.550 1.00 18.60 302 ARG A CA 1
ATOM 2130 C C . ARG A 1 279 ? 23.735 -21.575 58.647 1.00 18.46 302 ARG A C 1
ATOM 2131 O O . ARG A 1 279 ? 24.083 -22.754 58.558 1.00 17.21 302 ARG A O 1
ATOM 2139 N N . ILE A 1 280 ? 23.017 -21.122 59.675 1.00 16.66 303 ILE A N 1
ATOM 2140 C CA . ILE A 1 280 ? 22.535 -21.988 60.742 1.00 16.22 303 ILE A CA 1
ATOM 2141 C C . ILE A 1 280 ? 21.066 -21.695 60.998 1.00 17.89 303 ILE A C 1
ATOM 2142 O O . ILE A 1 280 ? 20.488 -20.668 60.600 1.00 16.36 303 ILE A O 1
ATOM 2147 N N . LYS A 1 281 ? 20.478 -22.622 61.743 1.00 17.35 304 LYS A N 1
ATOM 2148 C CA . LYS A 1 281 ? 19.109 -22.455 62.217 1.00 17.61 304 LYS A CA 1
ATOM 2149 C C . LYS A 1 281 ? 19.126 -22.446 63.731 1.00 19.26 304 LYS A C 1
ATOM 2150 O O . LYS A 1 281 ? 19.785 -23.303 64.370 1.00 18.98 304 LYS A O 1
ATOM 2156 N N . GLU A 1 282 ? 18.338 -21.512 64.320 1.00 19.36 305 GLU A N 1
ATOM 2157 C CA . GLU A 1 282 ? 18.312 -21.353 65.759 1.00 21.94 305 GLU A CA 1
ATOM 2158 C C . GLU A 1 282 ? 16.883 -21.115 66.208 1.00 21.16 305 GLU A C 1
ATOM 2159 O O . GLU A 1 282 ? 16.106 -20.539 65.442 1.00 18.71 305 GLU A O 1
ATOM 2165 N N . LEU A 1 283 ? 16.581 -21.522 67.450 1.00 22.41 306 LEU A N 1
ATOM 2166 C CA . LEU A 1 283 ? 15.305 -21.115 68.043 1.00 22.44 306 LEU A CA 1
ATOM 2167 C C . LEU A 1 283 ? 15.478 -19.768 68.753 1.00 24.82 306 LEU A C 1
ATOM 2168 O O . LEU A 1 283 ? 16.300 -19.635 69.663 1.00 26.01 306 LEU A O 1
ATOM 2173 N N . ARG A 1 284 ? 14.697 -18.748 68.324 1.00 22.77 307 ARG A N 1
ATOM 2174 C CA . ARG A 1 284 ? 14.688 -17.429 68.966 1.00 23.96 307 ARG A CA 1
ATOM 2175 C C . ARG A 1 284 ? 13.236 -16.967 69.160 1.00 18.94 307 ARG A C 1
ATOM 2176 O O . ARG A 1 284 ? 12.492 -16.847 68.192 1.00 18.85 307 ARG A O 1
ATOM 2184 N N . GLU A 1 285 ? 12.840 -16.764 70.416 1.00 20.94 308 GLU A N 1
ATOM 2185 C CA . GLU A 1 285 ? 11.508 -16.266 70.762 1.00 18.52 308 GLU A CA 1
ATOM 2186 C C . GLU A 1 285 ? 10.443 -17.109 70.060 1.00 20.01 308 GLU A C 1
ATOM 2187 O O . GLU A 1 285 ? 9.500 -16.606 69.405 1.00 21.11 308 GLU A O 1
ATOM 2193 N N . GLY A 1 286 ? 10.605 -18.432 70.184 1.00 20.81 309 GLY A N 1
ATOM 2194 C CA . GLY A 1 286 ? 9.589 -19.362 69.708 1.00 22.96 309 GLY A CA 1
ATOM 2195 C C . GLY A 1 286 ? 9.613 -19.687 68.221 1.00 22.89 309 GLY A C 1
ATOM 2196 O O . GLY A 1 286 ? 8.867 -20.561 67.780 1.00 24.12 309 GLY A O 1
ATOM 2197 N N . ASN A 1 287 ? 10.476 -19.026 67.430 1.00 21.63 310 ASN A N 1
ATOM 2198 C CA . ASN A 1 287 ? 10.489 -19.195 65.991 1.00 21.01 310 ASN A CA 1
ATOM 2199 C C . ASN A 1 287 ? 11.846 -19.774 65.586 1.00 20.44 310 ASN A C 1
ATOM 2200 O O . ASN A 1 287 ? 12.839 -19.491 66.224 1.00 21.26 310 ASN A O 1
ATOM 2205 N N . ILE A 1 288 ? 11.855 -20.624 64.570 1.00 23.20 311 ILE A N 1
ATOM 2206 C CA . ILE A 1 288 ? 13.089 -20.983 63.876 1.00 22.40 311 ILE A CA 1
ATOM 2207 C C . ILE A 1 288 ? 13.538 -19.805 63.031 1.00 22.25 311 ILE A C 1
ATOM 2208 O O . ILE A 1 288 ? 12.796 -19.267 62.194 1.00 25.09 311 ILE A O 1
ATOM 2213 N N . ILE A 1 289 ? 14.773 -19.363 63.268 1.00 20.70 312 ILE A N 1
ATOM 2214 C CA . ILE A 1 289 ? 15.332 -18.303 62.446 1.00 20.96 312 ILE A CA 1
ATOM 2215 C C . ILE A 1 289 ? 16.638 -18.808 61.815 1.00 21.57 312 ILE A C 1
ATOM 2216 O O . ILE A 1 289 ? 17.266 -19.750 62.304 1.00 21.74 312 ILE A O 1
ATOM 2221 N N . THR A 1 290 ? 17.022 -18.156 60.720 1.00 21.69 313 THR A N 1
ATOM 2222 C CA . THR A 1 290 ? 18.215 -18.519 59.950 1.00 21.68 313 THR A CA 1
ATOM 2223 C C . THR A 1 290 ? 19.154 -17.333 60.027 1.00 22.81 313 THR A C 1
ATOM 2224 O O . THR A 1 290 ? 18.705 -16.203 59.858 1.00 23.50 313 THR A O 1
ATOM 2228 N N . LYS A 1 291 ? 20.417 -17.578 60.362 1.00 21.11 314 LYS A N 1
ATOM 2229 C CA . LYS A 1 291 ? 21.387 -16.504 60.318 1.00 24.99 314 LYS A CA 1
ATOM 2230 C C . LYS A 1 291 ? 22.736 -17.052 59.868 1.00 22.00 314 LYS A C 1
ATOM 2231 O O . LYS A 1 291 ? 22.959 -18.259 59.826 1.00 21.31 314 LYS A O 1
ATOM 2237 N N . SER A 1 292 ? 23.603 -16.111 59.503 1.00 21.39 315 SER A N 1
ATOM 2238 C CA . SER A 1 292 ? 24.966 -16.432 59.100 1.00 21.70 315 SER A CA 1
ATOM 2239 C C . SER A 1 292 ? 25.941 -16.164 60.241 1.00 22.14 315 SER A C 1
ATOM 2240 O O . SER A 1 292 ? 25.909 -15.089 60.842 1.00 24.20 315 SER A O 1
ATOM 2243 N N . VAL A 1 293 ? 26.852 -17.119 60.490 1.00 18.93 316 VAL A N 1
ATOM 2244 C CA . VAL A 1 293 ? 27.866 -17.009 61.525 1.00 17.36 316 VAL A CA 1
ATOM 2245 C C . VAL A 1 293 ? 29.239 -17.461 61.015 1.00 17.24 316 VAL A C 1
ATOM 2246 O O . VAL A 1 293 ? 29.382 -18.185 60.009 1.00 17.12 316 VAL A O 1
ATOM 2250 N N . ALA A 1 294 ? 30.291 -17.076 61.773 1.00 17.80 317 ALA A N 1
ATOM 2251 C CA . ALA A 1 294 ? 31.633 -17.517 61.427 1.00 19.28 317 ALA A CA 1
ATOM 2252 C C . ALA A 1 294 ? 31.724 -19.035 61.596 1.00 19.35 317 ALA A C 1
ATOM 2253 O O . ALA A 1 294 ? 31.137 -19.638 62.515 1.00 17.94 317 ALA A O 1
ATOM 2255 N N . PRO A 1 295 ? 32.403 -19.737 60.661 1.00 19.51 318 PRO A N 1
ATOM 2256 C CA . PRO A 1 295 ? 32.469 -21.201 60.746 1.00 21.39 318 PRO A CA 1
ATOM 2257 C C . PRO A 1 295 ? 33.214 -21.764 61.962 1.00 22.32 318 PRO A C 1
ATOM 2258 O O . PRO A 1 295 ? 32.947 -22.897 62.329 1.00 23.57 318 PRO A O 1
ATOM 2262 N N . THR A 1 296 ? 34.041 -20.929 62.632 1.00 21.57 319 THR A N 1
ATOM 2263 C CA . THR A 1 296 ? 34.744 -21.313 63.853 1.00 23.26 319 THR A CA 1
ATOM 2264 C C . THR A 1 296 ? 33.916 -21.010 65.116 1.00 24.01 319 THR A C 1
ATOM 2265 O O . THR A 1 296 ? 34.354 -21.329 66.225 1.00 25.69 319 THR A O 1
ATOM 2269 N N . SER A 1 297 ? 32.715 -20.443 64.972 1.00 21.44 320 SER A N 1
ATOM 2270 C CA . SER A 1 297 ? 31.904 -20.056 66.129 1.00 20.67 320 SER A CA 1
ATOM 2271 C C . SER A 1 297 ? 31.346 -21.282 66.837 1.00 20.62 320 SER A C 1
ATOM 2272 O O . SER A 1 297 ? 31.193 -22.374 66.250 1.00 20.31 320 SER A O 1
ATOM 2275 N N . GLU A 1 298 ? 30.946 -21.049 68.107 1.00 20.37 321 GLU A N 1
ATOM 2276 C CA . GLU A 1 298 ? 30.267 -22.096 68.850 1.00 23.16 321 GLU A CA 1
ATOM 2277 C C . GLU A 1 298 ? 28.876 -22.328 68.252 1.00 21.08 321 GLU A C 1
ATOM 2278 O O . GLU A 1 298 ? 28.426 -23.457 68.234 1.00 18.62 321 GLU A O 1
ATOM 2284 N N . GLU A 1 299 ? 28.191 -21.269 67.785 1.00 20.12 322 GLU A N 1
ATOM 2285 C CA . GLU A 1 299 ? 26.881 -21.421 67.146 1.00 22.70 322 GLU A CA 1
ATOM 2286 C C . GLU A 1 299 ? 26.957 -22.314 65.885 1.00 21.29 322 GLU A C 1
ATOM 2287 O O . GLU A 1 299 ? 26.029 -23.095 65.639 1.00 19.96 322 GLU A O 1
ATOM 2293 N N . ALA A 1 300 ? 28.031 -22.194 65.085 1.00 18.27 323 ALA A N 1
ATOM 2294 C CA . ALA A 1 300 ? 28.222 -23.035 63.894 1.00 18.39 323 ALA A CA 1
ATOM 2295 C C . ALA A 1 300 ? 28.422 -24.498 64.305 1.00 18.09 323 ALA A C 1
ATOM 2296 O O . ALA A 1 300 ? 27.828 -25.436 63.757 1.00 17.60 323 ALA A O 1
ATOM 2298 N N . ASN A 1 301 ? 29.233 -24.689 65.344 1.00 18.16 324 ASN A N 1
ATOM 2299 C CA . ASN A 1 301 ? 29.542 -26.013 65.844 1.00 20.57 324 ASN A CA 1
ATOM 2300 C C . ASN A 1 301 ? 28.282 -26.704 66.375 1.00 22.86 324 ASN A C 1
ATOM 2301 O O . ASN A 1 301 ? 28.038 -27.876 66.073 1.00 21.90 324 ASN A O 1
ATOM 2306 N N . GLN A 1 302 ? 27.475 -25.983 67.161 1.00 21.59 325 GLN A N 1
ATOM 2307 C CA . GLN A 1 302 ? 26.271 -26.546 67.752 1.00 23.47 325 GLN A CA 1
ATOM 2308 C C . GLN A 1 302 ? 25.286 -27.003 66.669 1.00 19.96 325 GLN A C 1
ATOM 2309 O O . GLN A 1 302 ? 24.732 -28.088 66.776 1.00 22.23 325 GLN A O 1
ATOM 2315 N N . PHE A 1 303 ? 25.080 -26.171 65.644 1.00 17.09 326 PHE A N 1
ATOM 2316 C CA . PHE A 1 303 ? 24.156 -26.491 64.567 1.00 15.84 326 PHE A CA 1
ATOM 2317 C C . PHE A 1 303 ? 24.645 -27.691 63.743 1.00 16.47 326 PHE A C 1
ATOM 2318 O O . PHE A 1 303 ? 23.882 -28.657 63.534 1.00 15.71 326 PHE A O 1
ATOM 2326 N N . TYR A 1 304 ? 25.891 -27.599 63.224 1.00 15.66 327 TYR A N 1
ATOM 2327 C CA . TYR A 1 304 ? 26.417 -28.563 62.269 1.00 15.73 327 TYR A CA 1
ATOM 2328 C C . TYR A 1 304 ? 26.678 -29.907 62.961 1.00 16.56 327 TYR A C 1
ATOM 2329 O O . TYR A 1 304 ? 26.554 -30.928 62.294 1.00 16.98 327 TYR A O 1
ATOM 2338 N N . ALA A 1 305 ? 26.930 -29.925 64.284 1.00 15.89 328 ALA A N 1
ATOM 2339 C CA . ALA A 1 305 ? 27.116 -31.201 64.992 1.00 17.65 328 ALA A CA 1
ATOM 2340 C C . ALA A 1 305 ? 25.863 -32.061 64.936 1.00 18.25 328 ALA A C 1
ATOM 2341 O O . ALA A 1 305 ? 25.963 -33.280 65.081 1.00 19.67 328 ALA A O 1
ATOM 2343 N N . GLN A 1 306 ? 24.674 -31.443 64.788 1.00 17.65 329 GLN A N 1
ATOM 2344 C CA . GLN A 1 306 ? 23.442 -32.203 64.683 1.00 18.72 329 GLN A CA 1
ATOM 2345 C C . GLN A 1 306 ? 22.916 -32.313 63.242 1.00 16.18 329 GLN A C 1
ATOM 2346 O O . GLN A 1 306 ? 22.401 -33.367 62.840 1.00 16.34 329 GLN A O 1
ATOM 2352 N N . PHE A 1 307 ? 23.050 -31.254 62.441 1.00 14.72 330 PHE A N 1
ATOM 2353 C CA . PHE A 1 307 ? 22.496 -31.256 61.096 1.00 15.41 330 PHE A CA 1
ATOM 2354 C C . PHE A 1 307 ? 23.260 -32.225 60.181 1.00 14.22 330 PHE A C 1
ATOM 2355 O O . PHE A 1 307 ? 22.670 -32.920 59.380 1.00 14.07 330 PHE A O 1
ATOM 2363 N N . LEU A 1 308 ? 24.601 -32.214 60.218 1.00 15.91 331 LEU A N 1
ATOM 2364 C CA . LEU A 1 308 ? 25.337 -33.049 59.271 1.00 16.21 331 LEU A CA 1
ATOM 2365 C C . LEU A 1 308 ? 25.061 -34.537 59.521 1.00 15.08 331 LEU A C 1
ATOM 2366 O O . LEU A 1 308 ? 24.869 -35.320 58.580 1.00 15.81 331 LEU A O 1
ATOM 2371 N N . PRO A 1 309 ? 25.095 -35.062 60.764 1.00 16.09 332 PRO A N 1
ATOM 2372 C CA . PRO A 1 309 ? 24.749 -36.480 60.936 1.00 17.79 332 PRO A CA 1
ATOM 2373 C C . PRO A 1 309 ? 23.335 -36.851 60.503 1.00 17.64 332 PRO A C 1
ATOM 2374 O O . PRO A 1 309 ? 23.109 -37.958 60.013 1.00 16.43 332 PRO A O 1
ATOM 2378 N N . ALA A 1 310 ? 22.387 -35.929 60.684 1.00 18.28 333 ALA A N 1
ATOM 2379 C CA . ALA A 1 310 ? 21.009 -36.110 60.241 1.00 18.25 333 ALA A CA 1
ATOM 2380 C C . ALA A 1 310 ? 20.955 -36.232 58.716 1.00 15.51 333 ALA A C 1
ATOM 2381 O O . ALA A 1 310 ? 20.281 -37.121 58.196 1.00 15.93 333 ALA A O 1
ATOM 2383 N N . LEU A 1 311 ? 21.686 -35.358 58.020 1.00 15.75 334 LEU A N 1
ATOM 2384 C CA . LEU A 1 311 ? 21.765 -35.418 56.577 1.00 15.33 334 LEU A CA 1
ATOM 2385 C C . LEU A 1 311 ? 22.348 -36.762 56.142 1.00 14.87 334 LEU A C 1
ATOM 2386 O O . LEU A 1 311 ? 21.809 -37.395 55.261 1.00 14.65 334 LEU A O 1
ATOM 2391 N N . VAL A 1 312 ? 23.527 -37.149 56.668 1.00 14.80 335 VAL A N 1
ATOM 2392 C CA . VAL A 1 312 ? 24.154 -38.391 56.280 1.00 15.38 335 VAL A CA 1
ATOM 2393 C C . VAL A 1 312 ? 23.243 -39.609 56.557 1.00 14.44 335 VAL A C 1
ATOM 2394 O O . VAL A 1 312 ? 23.097 -40.505 55.705 1.00 15.21 335 VAL A O 1
ATOM 2398 N N . ASN A 1 313 ? 22.623 -39.652 57.734 1.00 16.88 336 ASN A N 1
ATOM 2399 C CA . ASN A 1 313 ? 21.715 -40.754 58.077 1.00 16.79 336 ASN A CA 1
ATOM 2400 C C . ASN A 1 313 ? 20.531 -40.799 57.106 1.00 15.52 336 ASN A C 1
ATOM 2401 O O . ASN A 1 313 ? 20.129 -41.880 56.658 1.00 15.83 336 ASN A O 1
ATOM 2406 N N . HIS A 1 314 ? 20.000 -39.626 56.744 1.00 15.89 337 HIS A N 1
ATOM 2407 C CA . HIS A 1 314 ? 18.864 -39.543 55.841 1.00 17.22 337 HIS A CA 1
ATOM 2408 C C . HIS A 1 314 ? 19.279 -40.054 54.461 1.00 16.22 337 HIS A C 1
ATOM 2409 O O . HIS A 1 314 ? 18.575 -40.862 53.878 1.00 15.40 337 HIS A O 1
ATOM 2416 N N . LEU A 1 315 ? 20.431 -39.572 53.931 1.00 15.19 338 LEU A N 1
ATOM 2417 C CA . LEU A 1 315 ? 20.844 -40.017 52.609 1.00 15.41 338 LEU A CA 1
ATOM 2418 C C . LEU A 1 315 ? 21.114 -41.526 52.569 1.00 16.60 338 LEU A C 1
ATOM 2419 O O . LEU A 1 315 ? 20.691 -42.218 51.622 1.00 16.71 338 LEU A O 1
ATOM 2424 N N . ARG A 1 316 ? 21.764 -42.047 53.617 1.00 15.22 339 ARG A N 1
ATOM 2425 C CA . ARG A 1 316 ? 22.072 -43.467 53.664 1.00 18.33 339 ARG A CA 1
ATOM 2426 C C . ARG A 1 316 ? 20.761 -44.272 53.696 1.00 17.22 339 ARG A C 1
ATOM 2427 O O . ARG A 1 316 ? 20.613 -45.227 52.930 1.00 16.57 339 ARG A O 1
ATOM 2435 N N . ASP A 1 317 ? 19.781 -43.843 54.503 1.00 16.38 340 ASP A N 1
ATOM 2436 C CA . ASP A 1 317 ? 18.549 -44.626 54.629 1.00 19.01 340 ASP A CA 1
ATOM 2437 C C . ASP A 1 317 ? 17.791 -44.672 53.298 1.00 19.68 340 ASP A C 1
ATOM 2438 O O . ASP A 1 317 ? 17.105 -45.652 52.984 1.00 19.10 340 ASP A O 1
ATOM 2443 N N . ARG A 1 318 ? 17.895 -43.596 52.490 1.00 17.27 341 ARG A N 1
ATOM 2444 C CA . ARG A 1 318 ? 17.200 -43.524 51.209 1.00 18.66 341 ARG A CA 1
ATOM 2445 C C . ARG A 1 318 ? 18.020 -44.109 50.046 1.00 20.06 341 ARG A C 1
ATOM 2446 O O . ARG A 1 318 ? 17.518 -44.182 48.910 1.00 20.52 341 ARG A O 1
ATOM 2454 N N . GLY A 1 319 ? 19.270 -44.510 50.285 1.00 18.61 342 GLY A N 1
ATOM 2455 C CA . GLY A 1 319 ? 20.094 -45.126 49.255 1.00 18.10 342 GLY A CA 1
ATOM 2456 C C . GLY A 1 319 ? 20.731 -44.096 48.322 1.00 19.21 342 GLY A C 1
ATOM 2457 O O . GLY A 1 319 ? 21.087 -44.416 47.177 1.00 19.18 342 GLY A O 1
ATOM 2458 N N . TRP A 1 320 ? 20.944 -42.884 48.848 1.00 17.50 343 TRP A N 1
ATOM 2459 C CA . TRP A 1 320 ? 21.358 -41.738 48.041 1.00 16.96 343 TRP A CA 1
ATOM 2460 C C . TRP A 1 320 ? 22.725 -41.202 48.449 1.00 17.88 343 TRP A C 1
ATOM 2461 O O . TRP A 1 320 ? 23.216 -40.271 47.798 1.00 19.25 343 TRP A O 1
ATOM 2472 N N . LEU A 1 321 ? 23.342 -41.761 49.507 1.00 17.21 344 LEU A N 1
ATOM 2473 C CA . LEU A 1 321 ? 24.588 -41.190 50.026 1.00 17.41 344 LEU A CA 1
ATOM 2474 C C . LEU A 1 321 ? 25.726 -41.250 48.989 1.00 18.27 344 LEU A C 1
ATOM 2475 O O . LEU A 1 321 ? 26.483 -40.283 48.846 1.00 18.11 344 LEU A O 1
ATOM 2480 N N . GLU A 1 322 ? 25.832 -42.343 48.231 1.00 18.19 345 GLU A N 1
ATOM 2481 C CA . GLU A 1 322 ? 26.931 -42.494 47.282 1.00 21.66 345 GLU A CA 1
ATOM 2482 C C . GLU A 1 322 ? 26.694 -41.695 45.996 1.00 20.59 345 GLU A C 1
ATOM 2483 O O . GLU A 1 322 ? 27.625 -41.587 45.202 1.00 24.64 345 GLU A O 1
ATOM 2489 N N . LYS A 1 323 ? 25.495 -41.129 45.819 1.00 18.15 346 LYS A N 1
ATOM 2490 C CA . LYS A 1 323 ? 25.176 -40.252 44.690 1.00 19.11 346 LYS A CA 1
ATOM 2491 C C . LYS A 1 323 ? 25.388 -38.773 45.020 1.00 14.90 346 LYS A C 1
ATOM 2492 O O . LYS A 1 323 ? 25.206 -37.925 44.161 1.00 16.58 346 LYS A O 1
ATOM 2498 N N . TYR A 1 324 ? 25.743 -38.437 46.256 1.00 14.58 347 TYR A N 1
ATOM 2499 C CA . TYR A 1 324 ? 25.634 -37.068 46.750 1.00 14.49 347 TYR A CA 1
ATOM 2500 C C . TYR A 1 324 ? 27.025 -36.469 46.948 1.00 15.75 347 TYR A C 1
ATOM 2501 O O . TYR A 1 324 ? 27.938 -37.165 47.370 1.00 17.15 347 TYR A O 1
ATOM 2510 N N . ALA A 1 325 ? 27.177 -35.184 46.642 1.00 15.09 348 ALA A N 1
ATOM 2511 C CA . ALA A 1 325 ? 28.353 -34.416 47.033 1.00 14.43 348 ALA A CA 1
ATOM 2512 C C . ALA A 1 325 ? 27.890 -33.056 47.566 1.00 14.44 348 ALA A C 1
ATOM 2513 O O . ALA A 1 325 ? 27.025 -32.466 46.973 1.00 15.78 348 ALA A O 1
ATOM 2515 N N . GLN A 1 326 ? 28.490 -32.563 48.649 1.00 13.35 349 GLN A N 1
ATOM 2516 C CA . GLN A 1 326 ? 28.100 -31.343 49.345 1.00 13.73 349 GLN A CA 1
ATOM 2517 C C . GLN A 1 326 ? 28.952 -30.138 48.947 1.00 15.18 349 GLN A C 1
ATOM 2518 O O . GLN A 1 326 ? 30.161 -30.189 49.082 1.00 15.07 349 GLN A O 1
ATOM 2524 N N . HIS A 1 327 ? 28.315 -29.028 48.508 1.00 14.27 350 HIS A N 1
ATOM 2525 C CA . HIS A 1 327 ? 28.994 -27.736 48.372 1.00 14.77 350 HIS A CA 1
ATOM 2526 C C . HIS A 1 327 ? 29.146 -27.005 49.706 1.00 14.07 350 HIS A C 1
ATOM 2527 O O . HIS A 1 327 ? 28.269 -27.131 50.591 1.00 17.12 350 HIS A O 1
ATOM 2534 N N . LEU A 1 328 ? 30.269 -26.307 49.903 1.00 14.41 351 LEU A N 1
ATOM 2535 C CA . LEU A 1 328 ? 30.471 -25.571 51.150 1.00 14.23 351 LEU A CA 1
ATOM 2536 C C . LEU A 1 328 ? 30.100 -24.096 50.934 1.00 15.13 351 LEU A C 1
ATOM 2537 O O . LEU A 1 328 ? 29.273 -23.549 51.646 1.00 15.90 351 LEU A O 1
ATOM 2542 N N . ALA A 1 329 ? 30.812 -23.438 50.013 1.00 15.28 352 ALA A N 1
ATOM 2543 C CA . ALA A 1 329 ? 30.685 -22.014 49.741 1.00 16.98 352 ALA A CA 1
ATOM 2544 C C . ALA A 1 329 ? 31.366 -21.727 48.412 1.00 17.23 352 ALA A C 1
ATOM 2545 O O . ALA A 1 329 ? 32.434 -22.259 48.149 1.00 16.32 352 ALA A O 1
ATOM 2547 N N . ASP A 1 330 ? 30.744 -20.874 47.609 1.00 15.71 353 ASP A N 1
ATOM 2548 C CA . ASP A 1 330 ? 31.128 -20.759 46.210 1.00 15.59 353 ASP A CA 1
ATOM 2549 C C . ASP A 1 330 ? 32.417 -19.964 45.999 1.00 15.17 353 ASP A C 1
ATOM 2550 O O . ASP A 1 330 ? 32.633 -18.954 46.647 1.00 16.44 353 ASP A O 1
ATOM 2555 N N . GLU A 1 331 ? 33.236 -20.418 45.052 1.00 15.36 354 GLU A N 1
ATOM 2556 C CA . GLU A 1 331 ? 34.386 -19.694 44.509 1.00 16.28 354 GLU A CA 1
ATOM 2557 C C . GLU A 1 331 ? 35.343 -19.167 45.581 1.00 16.01 354 GLU A C 1
ATOM 2558 O O . GLU A 1 331 ? 35.615 -17.947 45.665 1.00 16.08 354 GLU A O 1
ATOM 2564 N N . PRO A 1 332 ? 35.941 -20.064 46.394 1.00 15.55 355 PRO A N 1
ATOM 2565 C CA . PRO A 1 332 ? 37.008 -19.644 47.287 1.00 14.42 355 PRO A CA 1
ATOM 2566 C C . PRO A 1 332 ? 38.213 -19.119 46.504 1.00 15.63 355 PRO A C 1
ATOM 2567 O O . PRO A 1 332 ? 38.582 -19.682 45.470 1.00 14.49 355 PRO A O 1
ATOM 2571 N N . VAL A 1 333 ? 38.790 -18.045 47.081 1.00 16.18 356 VAL A N 1
ATOM 2572 C CA . VAL A 1 333 ? 39.980 -17.375 46.589 1.00 16.57 356 VAL A CA 1
ATOM 2573 C C . VAL A 1 333 ? 41.042 -17.389 47.700 1.00 17.70 356 VAL A C 1
ATOM 2574 O O . VAL A 1 333 ? 40.787 -17.679 48.869 1.00 16.15 356 VAL A O 1
ATOM 2578 N N . ARG A 1 334 ? 42.289 -17.039 47.329 1.00 21.73 357 ARG A N 1
ATOM 2579 C CA . ARG A 1 334 ? 43.376 -17.076 48.310 1.00 22.99 357 ARG A CA 1
ATOM 2580 C C . ARG A 1 334 ? 43.057 -16.245 49.541 1.00 19.35 357 ARG A C 1
ATOM 2581 O O . ARG A 1 334 ? 43.358 -16.641 50.665 1.00 18.93 357 ARG A O 1
ATOM 2589 N N . THR A 1 335 ? 42.425 -15.081 49.373 1.00 21.02 358 THR A N 1
ATOM 2590 C CA . THR A 1 335 ? 42.265 -14.169 50.498 1.00 21.31 358 THR A CA 1
ATOM 2591 C C . THR A 1 335 ? 41.176 -14.598 51.476 1.00 20.20 358 THR A C 1
ATOM 2592 O O . THR A 1 335 ? 41.223 -14.179 52.625 1.00 21.34 358 THR A O 1
ATOM 2596 N N . ASN A 1 336 ? 40.273 -15.524 51.100 1.00 19.91 359 ASN A N 1
ATOM 2597 C CA . ASN A 1 336 ? 39.339 -16.043 52.098 1.00 20.75 359 ASN A CA 1
ATOM 2598 C C . ASN A 1 336 ? 39.496 -17.548 52.304 1.00 19.06 359 ASN A C 1
ATOM 2599 O O . ASN A 1 336 ? 38.577 -18.217 52.799 1.00 20.20 359 ASN A O 1
ATOM 2604 N N . ILE A 1 337 ? 40.703 -18.093 52.083 1.00 19.11 360 ILE A N 1
ATOM 2605 C CA . ILE A 1 337 ? 40.911 -19.523 52.193 1.00 18.96 360 ILE A CA 1
ATOM 2606 C C . ILE A 1 337 ? 40.764 -20.051 53.632 1.00 18.10 360 ILE A C 1
ATOM 2607 O O . ILE A 1 337 ? 40.298 -21.167 53.867 1.00 17.71 360 ILE A O 1
ATOM 2612 N N . GLU A 1 338 ? 41.115 -19.256 54.651 1.00 20.39 361 GLU A N 1
ATOM 2613 C CA . GLU A 1 338 ? 41.060 -19.759 56.018 1.00 22.19 361 GLU A CA 1
ATOM 2614 C C . GLU A 1 338 ? 39.620 -20.014 56.478 1.00 19.05 361 GLU A C 1
ATOM 2615 O O . GLU A 1 338 ? 39.343 -21.069 57.095 1.00 19.54 361 GLU A O 1
ATOM 2621 N N . SER A 1 339 ? 38.702 -19.109 56.129 1.00 17.23 362 SER A N 1
ATOM 2622 C CA . SER A 1 339 ? 37.312 -19.289 56.522 1.00 17.52 362 SER A CA 1
ATOM 2623 C C . SER A 1 339 ? 36.714 -20.444 55.705 1.00 16.28 362 SER A C 1
ATOM 2624 O O . SER A 1 339 ? 35.872 -21.206 56.209 1.00 18.49 362 SER A O 1
ATOM 2627 N N . TYR A 1 340 ? 37.164 -20.602 54.451 1.00 16.81 363 TYR A N 1
ATOM 2628 C CA . TYR A 1 340 ? 36.718 -21.745 53.669 1.00 16.20 363 TYR A CA 1
ATOM 2629 C C . TYR A 1 340 ? 37.127 -23.064 54.314 1.00 16.04 363 TYR A C 1
ATOM 2630 O O . TYR A 1 340 ? 36.336 -24.015 54.465 1.00 16.11 363 TYR A O 1
ATOM 2639 N N . ARG A 1 341 ? 38.409 -23.151 54.694 1.00 16.78 364 ARG A N 1
ATOM 2640 C CA . ARG A 1 341 ? 38.941 -24.343 55.298 1.00 18.16 364 ARG A CA 1
ATOM 2641 C C . ARG A 1 341 ? 38.219 -24.649 56.610 1.00 18.11 364 ARG A C 1
ATOM 2642 O O . ARG A 1 341 ? 38.040 -25.815 56.915 1.00 18.39 364 ARG A O 1
ATOM 2650 N N . ALA A 1 342 ? 37.786 -23.634 57.358 1.00 16.89 365 ALA A N 1
ATOM 2651 C CA . ALA A 1 342 ? 37.021 -23.861 58.582 1.00 19.22 365 ALA A CA 1
ATOM 2652 C C . ALA A 1 342 ? 35.637 -24.489 58.332 1.00 18.61 365 ALA A C 1
ATOM 2653 O O . ALA A 1 342 ? 35.185 -25.315 59.150 1.00 17.30 365 ALA A O 1
ATOM 2655 N N . ILE A 1 343 ? 34.977 -24.166 57.191 1.00 15.66 366 ILE A N 1
ATOM 2656 C CA . ILE A 1 343 ? 33.768 -24.908 56.815 1.00 15.72 366 ILE A CA 1
ATOM 2657 C C . ILE A 1 343 ? 34.104 -26.385 56.565 1.00 17.01 366 ILE A C 1
ATOM 2658 O O . ILE A 1 343 ? 33.400 -27.307 56.982 1.00 15.43 366 ILE A O 1
ATOM 2663 N N . SER A 1 344 ? 35.126 -26.628 55.746 1.00 15.83 367 SER A N 1
ATOM 2664 C CA . SER A 1 344 ? 35.550 -27.982 55.435 1.00 16.06 367 SER A CA 1
ATOM 2665 C C . SER A 1 344 ? 35.833 -28.763 56.716 1.00 15.05 367 SER A C 1
ATOM 2666 O O . SER A 1 344 ? 35.477 -29.910 56.853 1.00 16.22 367 SER A O 1
ATOM 2669 N N . LYS A 1 345 ? 36.467 -28.135 57.692 1.00 16.89 368 LYS A N 1
ATOM 2670 C CA . LYS A 1 345 ? 36.798 -28.843 58.913 1.00 19.45 368 LYS A CA 1
ATOM 2671 C C . LYS A 1 345 ? 35.529 -29.333 59.628 1.00 18.84 368 LYS A C 1
ATOM 2672 O O . LYS A 1 345 ? 35.554 -30.429 60.204 1.00 17.66 368 LYS A O 1
ATOM 2678 N N . LEU A 1 346 ? 34.448 -28.518 59.621 1.00 19.56 369 LEU A N 1
ATOM 2679 C CA . LEU A 1 346 ? 33.187 -28.906 60.248 1.00 19.46 369 LEU A CA 1
ATOM 2680 C C . LEU A 1 346 ? 32.641 -30.165 59.586 1.00 18.59 369 LEU A C 1
ATOM 2681 O O . LEU A 1 346 ? 32.170 -31.080 60.259 1.00 20.85 369 LEU A O 1
ATOM 2686 N N . VAL A 1 347 ? 32.627 -30.165 58.245 1.00 16.85 370 VAL A N 1
ATOM 2687 C CA . VAL A 1 347 ? 32.041 -31.260 57.495 1.00 17.08 370 VAL A CA 1
ATOM 2688 C C . VAL A 1 347 ? 32.889 -32.524 57.656 1.00 17.18 370 VAL A C 1
ATOM 2689 O O . VAL A 1 347 ? 32.326 -33.602 57.838 1.00 19.28 370 VAL A O 1
ATOM 2693 N N . ARG A 1 348 ? 34.232 -32.421 57.572 1.00 17.45 371 ARG A N 1
ATOM 2694 C CA . ARG A 1 348 ? 35.115 -33.580 57.768 1.00 19.59 371 ARG A CA 1
ATOM 2695 C C . ARG A 1 348 ? 34.915 -34.172 59.171 1.00 20.20 371 ARG A C 1
ATOM 2696 O O . ARG A 1 348 ? 34.952 -35.408 59.375 1.00 18.93 371 ARG A O 1
ATOM 2704 N N . LYS A 1 349 ? 34.742 -33.295 60.165 1.00 22.37 372 LYS A N 1
ATOM 2705 C CA . LYS A 1 349 ? 34.561 -33.717 61.546 1.00 21.09 372 LYS A CA 1
ATOM 2706 C C . LYS A 1 349 ? 33.251 -34.475 61.797 1.00 22.42 372 LYS A C 1
ATOM 2707 O O . LYS A 1 349 ? 33.265 -35.537 62.439 1.00 22.59 372 LYS A O 1
ATOM 2713 N N . TYR A 1 350 ? 32.112 -33.879 61.384 1.00 18.79 373 TYR A N 1
ATOM 2714 C CA . TYR A 1 350 ? 30.797 -34.385 61.737 1.00 18.48 373 TYR A CA 1
ATOM 2715 C C . TYR A 1 350 ? 30.188 -35.265 60.647 1.00 18.46 373 TYR A C 1
ATOM 2716 O O . TYR A 1 350 ? 29.235 -35.995 60.912 1.00 18.75 373 TYR A O 1
ATOM 2725 N N . ALA A 1 351 ? 30.727 -35.209 59.431 1.00 16.74 374 ALA A N 1
ATOM 2726 C CA . ALA A 1 351 ? 30.249 -36.019 58.322 1.00 15.26 374 ALA A CA 1
ATOM 2727 C C . ALA A 1 351 ? 31.422 -36.511 57.486 1.00 15.84 374 ALA A C 1
ATOM 2728 O O . ALA A 1 351 ? 31.510 -36.208 56.292 1.00 15.16 374 ALA A O 1
ATOM 2730 N N . PRO A 1 352 ? 32.323 -37.349 58.059 1.00 17.79 375 PRO A N 1
ATOM 2731 C CA . PRO A 1 352 ? 33.516 -37.790 57.323 1.00 18.88 375 PRO A CA 1
ATOM 2732 C C . PRO A 1 352 ? 33.237 -38.579 56.032 1.00 20.16 375 PRO A C 1
ATOM 2733 O O . PRO A 1 352 ? 34.087 -38.611 55.138 1.00 22.73 375 PRO A O 1
ATOM 2737 N N . GLU A 1 353 ? 32.035 -39.177 55.922 1.00 20.76 376 GLU A N 1
ATOM 2738 C CA . GLU A 1 353 ? 31.615 -39.979 54.773 1.00 22.20 376 GLU A CA 1
ATOM 2739 C C . GLU A 1 353 ? 31.138 -39.125 53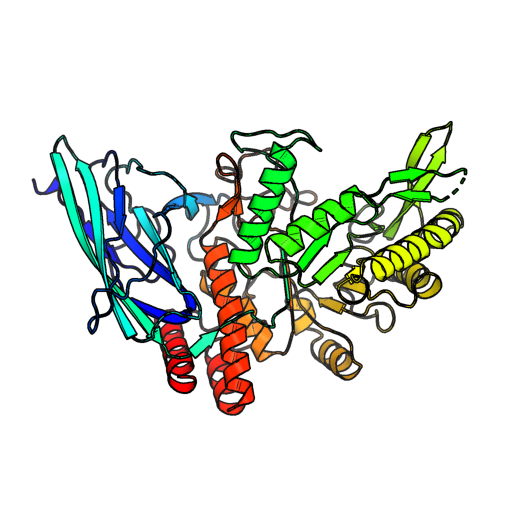.582 1.00 23.49 376 GLU A C 1
ATOM 2740 O O . GLU A 1 353 ? 30.982 -39.668 52.491 1.00 23.30 376 GLU A O 1
ATOM 2746 N N . LEU A 1 354 ? 30.793 -37.847 53.806 1.00 19.98 377 LEU A N 1
ATOM 2747 C CA . LEU A 1 354 ? 30.251 -36.973 52.761 1.00 21.32 377 LEU A CA 1
ATOM 2748 C C . LEU A 1 354 ? 31.350 -36.505 51.816 1.00 21.04 377 LEU A C 1
ATOM 2749 O O . LEU A 1 354 ? 32.364 -35.923 52.243 1.00 20.57 377 LEU A O 1
ATOM 2754 N N . LYS A 1 355 ? 31.135 -36.724 50.521 1.00 22.65 378 LYS A N 1
ATOM 2755 C CA . LYS A 1 355 ? 31.969 -36.113 49.491 1.00 23.32 378 LYS A CA 1
ATOM 2756 C C . LYS A 1 355 ? 31.669 -34.612 49.398 1.00 18.75 378 LYS A C 1
ATOM 2757 O O . LYS A 1 355 ? 30.513 -34.211 49.549 1.00 17.91 378 LYS A O 1
ATOM 2763 N N . ILE A 1 356 ? 32.700 -33.818 49.128 1.00 17.32 379 ILE A N 1
ATOM 2764 C CA . ILE A 1 356 ? 32.628 -32.353 49.052 1.00 16.29 379 ILE A CA 1
ATOM 2765 C C . ILE A 1 356 ? 33.025 -31.894 47.638 1.00 15.69 379 ILE A C 1
ATOM 2766 O O . ILE A 1 356 ? 34.042 -32.372 47.086 1.00 15.01 379 ILE A O 1
ATOM 2771 N N . ILE A 1 357 ? 32.225 -30.973 47.075 1.00 13.74 380 ILE A N 1
ATOM 2772 C CA . ILE A 1 357 ? 32.405 -30.426 45.740 1.00 14.31 380 ILE A CA 1
ATOM 2773 C C . ILE A 1 357 ? 32.526 -28.909 45.831 1.00 14.45 380 ILE A C 1
ATOM 2774 O O . ILE A 1 357 ? 31.815 -28.280 46.615 1.00 14.85 380 ILE A O 1
ATOM 2779 N N . GLU A 1 358 ? 33.347 -28.278 44.975 1.00 13.69 381 GLU A N 1
ATOM 2780 C CA . GLU A 1 358 ? 33.310 -26.827 44.916 1.00 14.67 381 GLU A CA 1
ATOM 2781 C C . GLU A 1 358 ? 33.832 -26.305 43.590 1.00 14.46 381 GLU A C 1
ATOM 2782 O O . GLU A 1 358 ? 34.818 -26.797 43.063 1.00 14.16 381 GLU A O 1
ATOM 2788 N N . ALA A 1 359 ? 33.141 -25.274 43.081 1.00 13.66 382 ALA A N 1
ATOM 2789 C CA . ALA A 1 359 ? 33.687 -24.400 42.065 1.00 14.42 382 ALA A CA 1
ATOM 2790 C C . ALA A 1 359 ? 34.681 -23.469 42.728 1.00 14.38 382 ALA A C 1
ATOM 2791 O O . ALA A 1 359 ? 34.332 -22.723 43.653 1.00 15.65 382 ALA A O 1
ATOM 2793 N N . CYS A 1 360 ? 35.911 -23.486 42.211 1.00 14.49 383 CYS A N 1
ATOM 2794 C CA . CYS A 1 360 ? 37.035 -22.947 42.953 1.00 14.30 383 CYS A CA 1
ATOM 2795 C C . CYS A 1 360 ? 37.942 -22.107 42.064 1.00 15.88 383 CYS A C 1
ATOM 2796 O O . CYS A 1 360 ? 38.060 -22.337 40.855 1.00 16.68 383 CYS A O 1
ATOM 2799 N N . HIS A 1 361 ? 38.555 -21.106 42.723 1.00 13.99 384 HIS A N 1
ATOM 2800 C CA . HIS A 1 361 ? 39.687 -20.367 42.149 1.00 16.75 384 HIS A CA 1
ATOM 2801 C C . HIS A 1 361 ? 41.008 -20.788 42.796 1.00 16.18 384 HIS A C 1
ATOM 2802 O O . HIS A 1 361 ? 41.918 -21.230 42.085 1.00 18.39 384 HIS A O 1
ATOM 2809 N N . THR A 1 362 ? 41.092 -20.690 44.127 1.00 16.90 385 THR A N 1
ATOM 2810 C CA . THR A 1 362 ? 42.281 -21.185 44.830 1.00 19.71 385 THR A CA 1
ATOM 2811 C C . THR A 1 362 ? 42.432 -22.697 44.638 1.00 18.35 385 THR A C 1
ATOM 2812 O O . THR A 1 362 ? 41.469 -23.494 44.647 1.00 19.28 385 THR A O 1
ATOM 2816 N N . LYS A 1 363 ? 43.692 -23.127 44.478 1.00 18.09 386 LYS A N 1
ATOM 2817 C CA . LYS A 1 363 ? 44.009 -24.537 44.344 1.00 21.10 386 LYS A CA 1
ATOM 2818 C C . LYS A 1 363 ? 44.461 -25.160 45.672 1.00 19.95 386 LYS A C 1
ATOM 2819 O O . LYS A 1 363 ? 44.671 -26.359 45.715 1.00 19.32 386 LYS A O 1
ATOM 2825 N N . ASP A 1 364 ? 44.599 -24.375 46.762 1.00 20.18 387 ASP A N 1
ATOM 2826 C CA A ASP A 1 364 ? 45.300 -24.846 47.957 0.50 20.71 387 ASP A CA 1
ATOM 2827 C CA B ASP A 1 364 ? 45.287 -24.832 47.957 0.50 20.95 387 ASP A CA 1
ATOM 2828 C C . ASP A 1 364 ? 44.294 -25.514 48.917 1.00 22.81 387 ASP A C 1
ATOM 2829 O O . ASP A 1 364 ? 44.176 -25.152 50.094 1.00 25.85 387 ASP A O 1
ATOM 2838 N N . LEU A 1 365 ? 43.598 -26.531 48.427 1.00 19.39 388 LEU A N 1
ATOM 2839 C CA . LEU A 1 365 ? 42.487 -27.159 49.165 1.00 20.51 388 LEU A CA 1
ATOM 2840 C C . LEU A 1 365 ? 42.618 -28.683 49.260 1.00 19.25 388 LEU A C 1
ATOM 2841 O O . LEU A 1 365 ? 41.620 -29.390 49.484 1.00 19.15 388 LEU A O 1
ATOM 2846 N N . ALA A 1 366 ? 43.831 -29.232 49.071 1.00 17.44 389 ALA A N 1
ATOM 2847 C CA . ALA A 1 366 ? 44.033 -30.672 49.156 1.00 18.18 389 ALA A CA 1
ATOM 2848 C C . ALA A 1 366 ? 43.593 -31.177 50.541 1.00 17.68 389 ALA A C 1
ATOM 2849 O O . ALA A 1 366 ? 43.951 -30.581 51.568 1.00 19.31 389 ALA A O 1
ATOM 2851 N N . GLY A 1 367 ? 42.802 -32.241 50.535 1.00 17.03 390 GLY A N 1
ATOM 2852 C CA . GLY A 1 367 ? 42.189 -32.793 51.735 1.00 19.69 390 GLY A CA 1
ATOM 2853 C C . GLY A 1 367 ? 40.846 -32.173 52.124 1.00 18.76 390 GLY A C 1
ATOM 2854 O O . GLY A 1 367 ? 40.093 -32.805 52.887 1.00 19.41 390 GLY A O 1
ATOM 2855 N N . ALA A 1 368 ? 40.575 -30.949 51.633 1.00 18.42 391 ALA A N 1
ATOM 2856 C CA . ALA A 1 368 ? 39.412 -30.165 52.044 1.00 18.00 391 ALA A CA 1
ATOM 2857 C C . ALA A 1 368 ? 38.213 -30.399 51.121 1.00 19.81 391 ALA A C 1
ATOM 2858 O O . ALA A 1 368 ? 37.081 -30.148 51.531 1.00 20.61 391 ALA A O 1
ATOM 2860 N N . ILE A 1 369 ? 38.477 -30.833 49.881 1.00 17.64 392 ILE A N 1
ATOM 2861 C CA . ILE A 1 369 ? 37.418 -31.091 48.906 1.00 20.09 392 ILE A CA 1
ATOM 2862 C C . ILE A 1 369 ? 37.771 -32.361 48.126 1.00 20.81 392 ILE A C 1
ATOM 2863 O O . ILE A 1 369 ? 38.949 -32.728 48.053 1.00 21.17 392 ILE A O 1
ATOM 2868 N N . ASP A 1 370 ? 36.747 -32.987 47.517 1.00 16.48 393 ASP A N 1
ATOM 2869 C CA . ASP A 1 370 ? 36.911 -34.260 46.829 1.00 17.68 393 ASP A CA 1
ATOM 2870 C C . ASP A 1 370 ? 36.670 -34.146 45.328 1.00 17.54 393 ASP A C 1
ATOM 2871 O O . ASP A 1 370 ? 37.245 -34.931 44.547 1.00 16.27 393 ASP A O 1
ATOM 2876 N N . VAL A 1 371 ? 35.742 -33.252 44.959 1.00 17.24 394 VAL A N 1
ATOM 2877 C CA . VAL A 1 371 ? 35.399 -32.938 43.577 1.00 17.64 394 VAL A CA 1
ATOM 2878 C C . VAL A 1 371 ? 35.785 -31.483 43.326 1.00 17.09 394 VAL A C 1
ATOM 2879 O O . VAL A 1 371 ? 35.139 -30.559 43.809 1.00 15.81 394 VAL A O 1
ATOM 2883 N N . TRP A 1 372 ? 36.899 -31.298 42.587 1.00 15.18 395 TRP A N 1
ATOM 2884 C CA . TRP A 1 372 ? 37.402 -29.989 42.246 1.00 15.21 395 TRP A CA 1
ATOM 2885 C C . TRP A 1 372 ? 36.677 -29.513 40.998 1.00 13.84 395 TRP A C 1
ATOM 2886 O O . TRP A 1 372 ? 36.689 -30.263 40.029 1.00 12.98 395 TRP A O 1
ATOM 2897 N N . VAL A 1 373 ? 36.277 -28.230 40.967 1.00 13.25 396 VAL A N 1
ATOM 2898 C CA . VAL A 1 373 ? 35.657 -27.668 39.767 1.00 14.17 396 VAL A CA 1
ATOM 2899 C C . VAL A 1 373 ? 36.292 -26.299 39.500 1.00 13.72 396 VAL A C 1
ATOM 2900 O O . VAL A 1 373 ? 35.733 -25.223 39.740 1.00 14.25 396 VAL A O 1
ATOM 2904 N N . PRO A 1 374 ? 37.563 -26.278 39.047 1.00 14.79 397 PRO A N 1
ATOM 2905 C CA . PRO A 1 374 ? 38.185 -25.021 38.719 1.00 15.18 397 PRO A CA 1
ATOM 2906 C C . PRO A 1 374 ? 37.512 -24.345 37.532 1.00 14.25 397 PRO A C 1
ATOM 2907 O O . PRO A 1 374 ? 37.045 -25.001 36.602 1.00 14.23 397 PRO A O 1
ATOM 2911 N N . GLN A 1 375 ? 37.618 -23.029 37.517 1.00 16.23 398 GLN A N 1
ATOM 2912 C CA . GLN A 1 375 ? 37.225 -22.241 36.350 1.00 17.50 398 GLN A CA 1
ATOM 2913 C C . GLN A 1 375 ? 38.209 -22.547 35.209 1.00 16.95 398 GLN A C 1
ATOM 2914 O O . GLN A 1 375 ? 39.378 -22.787 35.463 1.00 16.82 398 GLN A O 1
ATOM 2920 N N . LEU A 1 376 ? 37.742 -22.595 33.957 1.00 16.38 399 LEU A N 1
ATOM 2921 C CA . LEU A 1 376 ? 38.523 -23.151 32.852 1.00 17.60 399 LEU A CA 1
ATOM 2922 C C . LEU A 1 376 ? 39.935 -22.554 32.732 1.00 17.07 399 LEU A C 1
ATOM 2923 O O . LEU A 1 376 ? 40.872 -23.294 32.480 1.00 17.59 399 LEU A O 1
ATOM 2928 N N . ASN A 1 377 ? 40.087 -21.240 32.826 1.00 16.91 400 ASN A N 1
ATOM 2929 C CA . ASN A 1 377 ? 41.394 -20.585 32.695 1.00 17.70 400 ASN A CA 1
ATOM 2930 C C . ASN A 1 377 ? 42.295 -20.902 33.896 1.00 18.10 400 ASN A C 1
ATOM 2931 O O . ASN A 1 377 ? 43.511 -20.990 33.752 1.00 18.44 400 ASN A O 1
ATOM 2936 N N . PHE A 1 378 ? 41.715 -21.029 35.092 1.00 19.49 401 PHE A N 1
ATOM 2937 C CA . PHE A 1 378 ? 42.436 -21.459 36.286 1.00 19.66 401 PHE A CA 1
ATOM 2938 C C . PHE A 1 378 ? 42.896 -22.913 36.164 1.00 20.04 401 PHE A C 1
ATOM 2939 O O . PHE A 1 378 ? 44.007 -23.261 36.592 1.00 20.50 401 PHE A O 1
ATOM 2947 N N . LEU A 1 379 ? 42.063 -23.804 35.581 1.00 16.41 402 LEU A N 1
ATOM 2948 C CA . LEU A 1 379 ? 42.490 -25.158 35.289 1.00 17.65 402 LEU A CA 1
ATOM 2949 C C . LEU A 1 379 ? 43.708 -25.162 34.345 1.00 17.81 402 LEU A C 1
ATOM 2950 O O . LEU A 1 379 ? 44.642 -25.930 34.547 1.00 20.22 402 LEU A O 1
ATOM 2955 N N . HIS A 1 380 ? 43.635 -24.380 33.262 1.00 16.42 403 HIS A N 1
ATOM 2956 C CA . HIS A 1 380 ? 44.722 -24.302 32.287 1.00 17.49 403 HIS A CA 1
ATOM 2957 C C . HIS A 1 380 ? 46.012 -23.890 33.002 1.00 18.51 403 HIS A C 1
ATOM 2958 O O . HIS A 1 380 ? 47.080 -24.487 32.802 1.00 21.68 403 HIS A O 1
ATOM 2965 N N . ASN A 1 381 ? 45.906 -22.863 33.834 1.00 18.42 404 ASN A N 1
ATOM 2966 C CA . ASN A 1 381 ? 47.074 -22.274 34.496 1.00 21.05 404 ASN A CA 1
ATOM 2967 C C . ASN A 1 381 ? 47.665 -23.210 35.559 1.00 21.49 404 ASN A C 1
ATOM 2968 O O . ASN A 1 381 ? 48.848 -23.083 35.870 1.00 21.27 404 ASN A O 1
ATOM 2973 N N . ASP A 1 382 ? 46.859 -24.082 36.189 1.00 19.97 405 ASP A N 1
ATOM 2974 C CA . ASP A 1 382 ? 47.282 -24.948 37.291 1.00 21.09 405 ASP A CA 1
ATOM 2975 C C . ASP A 1 382 ? 47.081 -26.412 36.867 1.00 18.15 405 ASP A C 1
ATOM 2976 O O . ASP A 1 382 ? 46.737 -27.249 37.697 1.00 17.63 405 ASP A O 1
ATOM 2981 N N . PHE A 1 383 ? 47.332 -26.763 35.595 1.00 16.89 406 PHE A N 1
ATOM 2982 C CA . PHE A 1 383 ? 46.948 -28.085 35.110 1.00 19.01 406 PHE A CA 1
ATOM 2983 C C . PHE A 1 383 ? 47.739 -29.175 35.833 1.00 18.58 406 PHE A C 1
ATOM 2984 O O . PHE A 1 383 ? 47.224 -30.260 36.096 1.00 17.37 406 PHE A O 1
ATOM 2992 N N . GLU A 1 384 ? 49.019 -28.912 36.155 1.00 17.88 407 GLU A N 1
ATOM 2993 C CA . GLU A 1 384 ? 49.817 -29.961 36.786 1.00 18.59 407 GLU A CA 1
ATOM 2994 C C . GLU A 1 384 ? 49.288 -30.307 38.181 1.00 17.03 407 GLU A C 1
ATOM 2995 O O . GLU A 1 384 ? 49.312 -31.479 38.593 1.00 19.87 407 GLU A O 1
ATOM 3001 N N . HIS A 1 385 ? 48.881 -29.295 38.948 1.00 17.58 408 HIS A N 1
ATOM 3002 C CA . HIS A 1 385 ? 48.202 -29.504 40.224 1.00 18.11 408 HIS A CA 1
ATOM 3003 C C . HIS A 1 385 ? 46.955 -30.379 40.079 1.00 18.35 408 HIS A C 1
ATOM 3004 O O . HIS A 1 385 ? 46.753 -31.335 40.824 1.00 16.22 408 HIS A O 1
ATOM 3011 N N . TYR A 1 386 ? 46.111 -30.078 39.083 1.00 15.06 409 TYR A N 1
ATOM 3012 C CA . TYR A 1 386 ? 44.856 -30.828 38.915 1.00 16.43 409 TYR A CA 1
ATOM 3013 C C . TYR A 1 386 ? 45.099 -32.267 38.460 1.00 17.89 409 TYR A C 1
ATOM 3014 O O . TYR A 1 386 ? 44.435 -33.190 38.921 1.00 17.71 409 TYR A O 1
ATOM 3023 N N . GLN A 1 387 ? 46.089 -32.500 37.596 1.00 18.10 410 GLN A N 1
ATOM 3024 C CA . GLN A 1 387 ? 46.408 -33.873 37.242 1.00 18.39 410 GLN A CA 1
ATOM 3025 C C . GLN A 1 387 ? 46.935 -34.636 38.446 1.00 16.47 410 GLN A C 1
ATOM 3026 O O . GLN A 1 387 ? 46.595 -35.798 38.617 1.00 18.41 410 GLN A O 1
ATOM 3032 N N . LYS A 1 388 ? 47.736 -33.997 39.303 1.00 17.05 411 LYS A N 1
ATOM 3033 C CA . LYS A 1 388 ? 48.168 -34.644 40.540 1.00 19.50 411 LYS A CA 1
ATOM 3034 C C . LYS A 1 388 ? 46.964 -35.013 41.425 1.00 18.29 411 LYS A C 1
ATOM 3035 O O . LYS A 1 388 ? 46.933 -36.094 42.014 1.00 17.44 411 LYS A O 1
ATOM 3041 N N . ARG A 1 389 ? 45.963 -34.121 41.536 1.00 17.45 412 ARG A N 1
ATOM 3042 C CA . ARG A 1 389 ? 44.778 -34.441 42.345 1.00 16.47 412 ARG A CA 1
ATOM 3043 C C . ARG A 1 389 ? 44.084 -35.685 41.794 1.00 15.72 412 ARG A C 1
ATOM 3044 O O . ARG A 1 389 ? 43.614 -36.540 42.571 1.00 17.00 412 ARG A O 1
ATOM 3052 N N . GLN A 1 390 ? 44.007 -35.785 40.465 1.00 16.19 413 GLN A N 1
ATOM 3053 C CA . GLN A 1 390 ? 43.443 -36.972 39.845 1.00 16.36 413 GLN A CA 1
ATOM 3054 C C . GLN A 1 390 ? 44.234 -38.241 40.209 1.00 18.95 413 GLN A C 1
ATOM 3055 O O . GLN A 1 390 ? 43.634 -39.282 40.538 1.00 20.13 413 GLN A O 1
ATOM 3061 N N . ARG A 1 391 ? 45.571 -38.182 40.131 1.00 20.37 414 ARG A N 1
ATOM 3062 C CA . ARG A 1 391 ? 46.390 -39.338 40.525 1.00 20.89 414 ARG A CA 1
ATOM 3063 C C . ARG A 1 391 ? 46.152 -39.702 41.991 1.00 20.65 414 ARG A C 1
ATOM 3064 O O . ARG A 1 391 ? 46.284 -40.877 42.370 1.00 18.18 414 ARG A O 1
ATOM 3072 N N . ALA A 1 392 ? 45.857 -38.694 42.841 1.00 17.16 415 ALA A N 1
ATOM 3073 C CA . ALA A 1 392 ? 45.569 -38.906 44.255 1.00 18.16 415 ALA A CA 1
ATOM 3074 C C . ALA A 1 392 ? 44.129 -39.398 44.518 1.00 19.25 415 ALA A C 1
ATOM 3075 O O . ALA A 1 392 ? 43.786 -39.697 45.651 1.00 18.70 415 ALA A O 1
ATOM 3077 N N . GLY A 1 393 ? 43.288 -39.550 43.489 1.00 18.50 416 GLY A N 1
ATOM 3078 C CA . GLY A 1 393 ? 41.982 -40.196 43.610 1.00 19.73 416 GLY A CA 1
ATOM 3079 C C . GLY A 1 393 ? 40.808 -39.216 43.642 1.00 22.73 416 GLY A C 1
ATOM 3080 O O . GLY A 1 393 ? 39.670 -39.668 43.798 1.00 19.79 416 GLY A O 1
ATOM 3081 N N . ASP A 1 394 ? 41.095 -37.905 43.509 1.00 17.30 417 ASP A N 1
ATOM 3082 C CA . ASP A 1 394 ? 40.062 -36.868 43.495 1.00 19.05 417 ASP A CA 1
ATOM 3083 C C . ASP A 1 394 ? 39.461 -36.789 42.097 1.00 18.05 417 ASP A C 1
ATOM 3084 O O . ASP A 1 394 ? 40.075 -37.246 41.124 1.00 17.26 417 ASP A O 1
ATOM 3089 N N . GLU A 1 395 ? 38.244 -36.208 42.010 1.00 16.51 418 GLU A N 1
ATOM 3090 C CA . GLU A 1 395 ? 37.607 -35.905 40.742 1.00 17.72 418 GLU A CA 1
ATOM 3091 C C . GLU A 1 395 ? 37.897 -34.458 40.370 1.00 14.54 418 GLU A C 1
ATOM 3092 O O . GLU A 1 395 ? 37.900 -33.595 41.241 1.00 12.95 418 GLU A O 1
ATOM 3098 N N . VAL A 1 396 ? 38.169 -34.222 39.086 1.00 15.10 419 VAL A N 1
ATOM 3099 C CA . VAL A 1 396 ? 38.358 -32.864 38.558 1.00 14.75 419 VAL A CA 1
ATOM 3100 C C . VAL A 1 396 ? 37.433 -32.631 37.352 1.00 14.04 419 VAL A C 1
ATOM 3101 O O . VAL A 1 396 ? 37.477 -33.341 36.332 1.00 14.51 419 VAL A O 1
ATOM 3105 N N . TRP A 1 397 ? 36.595 -31.613 37.525 1.00 14.13 420 TRP A N 1
ATOM 3106 C CA . TRP A 1 397 ? 35.706 -31.053 36.508 1.00 14.47 420 TRP A CA 1
ATOM 3107 C C . TRP A 1 397 ? 36.211 -29.647 36.126 1.00 13.84 420 TRP A C 1
ATOM 3108 O O . TRP A 1 397 ? 37.245 -29.216 36.616 1.00 15.48 420 TRP A O 1
ATOM 3119 N N . PHE A 1 398 ? 35.436 -28.866 35.336 1.00 14.36 421 PHE A N 1
ATOM 3120 C CA . PHE A 1 398 ? 35.674 -27.433 35.225 1.00 14.81 421 PHE A CA 1
ATOM 3121 C C . PHE A 1 398 ? 34.354 -26.676 34.976 1.00 14.11 421 PHE A C 1
ATOM 3122 O O . PHE A 1 398 ? 33.325 -27.304 34.672 1.00 14.66 421 PHE A O 1
ATOM 3130 N N . TYR A 1 399 ? 34.375 -25.348 35.159 1.00 14.00 422 TYR A N 1
ATOM 3131 C CA . TYR A 1 399 ? 33.234 -24.506 34.833 1.00 12.90 422 TYR A CA 1
ATOM 3132 C C . TYR A 1 399 ? 33.654 -23.310 33.975 1.00 15.29 422 TYR A C 1
ATOM 3133 O O . TYR A 1 399 ? 34.839 -22.973 33.910 1.00 14.52 422 TYR A O 1
ATOM 3142 N N . THR A 1 400 ? 32.638 -22.663 33.380 1.00 12.69 423 THR A N 1
ATOM 3143 C CA . THR A 1 400 ? 32.772 -21.347 32.763 1.00 14.48 423 THR A CA 1
ATOM 3144 C C . THR A 1 400 ? 31.628 -20.443 33.218 1.00 14.69 423 THR A C 1
ATOM 3145 O O . THR A 1 400 ? 30.631 -20.938 33.727 1.00 15.63 423 THR A O 1
ATOM 3149 N N . CYS A 1 401 ? 31.806 -19.111 33.090 1.00 14.41 424 CYS A N 1
ATOM 3150 C CA . CYS A 1 401 ? 30.796 -18.171 33.564 1.00 15.01 424 CYS A CA 1
ATOM 3151 C C . CYS A 1 401 ? 31.034 -16.851 32.842 1.00 14.81 424 CYS A C 1
ATOM 3152 O O . CYS A 1 401 ? 31.455 -16.886 31.692 1.00 16.16 424 CYS A O 1
ATOM 3155 N N . ILE A 1 402 ? 30.834 -15.730 33.526 1.00 16.94 425 ILE A N 1
ATOM 3156 C CA . ILE A 1 402 ? 31.269 -14.414 33.041 1.00 16.53 425 ILE A CA 1
ATOM 3157 C C . ILE A 1 402 ? 32.720 -14.483 32.560 1.00 15.83 425 ILE A C 1
ATOM 3158 O O . ILE A 1 402 ? 33.087 -13.847 31.556 1.00 17.19 425 ILE A O 1
ATOM 3163 N N . TYR A 1 403 ? 33.549 -15.253 33.288 1.00 16.27 426 TYR A N 1
ATOM 3164 C CA . TYR A 1 403 ? 34.896 -15.615 32.888 1.00 16.24 426 TYR A CA 1
ATOM 3165 C C . TYR A 1 403 ? 35.051 -17.113 32.677 1.00 17.41 426 TYR A C 1
ATOM 3166 O O . TYR A 1 403 ? 34.327 -17.956 33.238 1.00 16.99 426 TYR A O 1
ATOM 3175 N N . PRO A 1 404 ? 36.005 -17.547 31.833 1.00 16.27 427 PRO A N 1
ATOM 3176 C CA . PRO A 1 404 ? 36.910 -16.645 31.102 1.00 17.25 427 PRO A CA 1
ATOM 3177 C C . PRO A 1 404 ? 36.282 -16.005 29.870 1.00 18.81 427 PRO A C 1
ATOM 3178 O O . PRO A 1 404 ? 35.332 -16.532 29.280 1.00 19.44 427 PRO A O 1
ATOM 3182 N N . GLN A 1 405 ? 36.934 -14.922 29.422 1.00 17.79 428 GLN A N 1
ATOM 3183 C CA . GLN A 1 405 ? 36.585 -14.266 28.163 1.00 19.28 428 GLN A CA 1
ATOM 3184 C C . GLN A 1 405 ? 37.780 -14.462 27.232 1.00 18.11 428 GLN A C 1
ATOM 3185 O O . GLN A 1 405 ? 38.402 -15.529 27.229 1.00 20.64 428 GLN A O 1
ATOM 3191 N N . GLY A 1 406 ? 38.091 -13.470 26.397 1.00 19.85 429 GLY A N 1
ATOM 3192 C CA . GLY A 1 406 ? 39.158 -13.651 25.411 1.00 20.92 429 GLY A CA 1
ATOM 3193 C C . GLY A 1 406 ? 38.887 -14.804 24.454 1.00 19.62 429 GLY A C 1
ATOM 3194 O O . GLY A 1 406 ? 37.785 -14.901 23.915 1.00 21.26 429 GLY A O 1
ATOM 3195 N N . GLU A 1 407 ? 39.900 -15.665 24.242 1.00 19.84 430 GLU A N 1
ATOM 3196 C CA . GLU A 1 407 ? 39.861 -16.734 23.251 1.00 20.30 430 GLU A CA 1
ATOM 3197 C C . GLU A 1 407 ? 39.365 -18.055 23.830 1.00 19.88 430 GLU A C 1
ATOM 3198 O O . GLU A 1 407 ? 39.274 -19.069 23.104 1.00 21.70 430 GLU A O 1
ATOM 3204 N N . TYR A 1 408 ? 39.096 -18.092 25.146 1.00 19.68 431 TYR A N 1
ATOM 3205 C CA . TYR A 1 408 ? 38.547 -19.317 25.734 1.00 19.46 431 TYR A CA 1
ATOM 3206 C C . TYR A 1 408 ? 37.107 -19.586 25.244 1.00 19.03 431 TYR A C 1
ATOM 3207 O O . TYR A 1 408 ? 36.322 -18.637 25.012 1.00 20.74 431 TYR A O 1
ATOM 3216 N N . ALA A 1 409 ? 36.791 -20.903 25.145 1.00 19.06 432 ALA A N 1
ATOM 3217 C CA . ALA A 1 409 ? 35.449 -21.403 24.856 1.00 21.34 432 ALA A CA 1
ATOM 3218 C C . ALA A 1 409 ? 34.511 -21.033 26.009 1.00 18.21 432 ALA A C 1
ATOM 3219 O O . ALA A 1 409 ? 34.921 -20.931 27.151 1.00 17.64 432 ALA A O 1
ATOM 3221 N N . ASN A 1 410 ? 33.280 -20.687 25.636 1.00 18.30 433 ASN A N 1
ATOM 3222 C CA . ASN A 1 410 ? 32.212 -20.345 26.568 1.00 16.73 433 ASN A CA 1
ATOM 3223 C C . ASN A 1 410 ? 30.896 -20.477 25.783 1.00 16.67 433 ASN A C 1
ATOM 3224 O O . ASN A 1 410 ? 30.897 -20.969 24.643 1.00 17.26 433 ASN A O 1
ATOM 3229 N N . ARG A 1 411 ? 29.764 -20.100 26.416 1.00 16.37 434 ARG A N 1
ATOM 3230 C CA . ARG A 1 411 ? 28.442 -20.205 25.805 1.00 16.70 434 ARG A CA 1
ATOM 3231 C C . ARG A 1 411 ? 27.818 -18.810 25.616 1.00 17.96 434 ARG A C 1
ATOM 3232 O O . ARG A 1 411 ? 26.591 -18.652 25.728 1.00 17.49 434 ARG A O 1
ATOM 3240 N N . PHE A 1 412 ? 28.657 -17.773 25.379 1.00 17.59 435 PHE A N 1
ATOM 3241 C CA . PHE A 1 412 ? 28.143 -16.438 25.090 1.00 17.84 435 PHE A CA 1
ATOM 3242 C C . PHE A 1 412 ? 27.483 -16.405 23.696 1.00 18.76 435 PHE A C 1
ATOM 3243 O O . PHE A 1 412 ? 27.881 -17.109 22.760 1.00 19.45 435 PHE A O 1
ATOM 3251 N N . ILE A 1 413 ? 26.416 -15.617 23.592 1.00 18.98 436 ILE A N 1
ATOM 3252 C CA . ILE A 1 413 ? 25.629 -15.538 22.365 1.00 18.57 436 ILE A CA 1
ATOM 3253 C C . ILE A 1 413 ? 26.486 -14.971 21.204 1.00 19.87 436 ILE A C 1
ATOM 3254 O O . ILE A 1 413 ? 26.345 -15.404 20.061 1.00 20.21 436 ILE A O 1
ATOM 3259 N N . GLU A 1 414 ? 27.410 -14.064 21.510 1.00 20.89 437 GLU A N 1
ATOM 3260 C CA . GLU A 1 414 ? 28.327 -13.471 20.518 1.00 21.88 437 GLU A CA 1
ATOM 3261 C C . GLU A 1 414 ? 29.360 -14.443 19.930 1.00 20.63 437 GLU A C 1
ATOM 3262 O O . GLU A 1 414 ? 30.010 -14.154 18.908 1.00 23.04 437 GLU A O 1
ATOM 3268 N N . GLN A 1 415 ? 29.546 -15.605 20.555 1.00 20.51 438 GLN A N 1
ATOM 3269 C CA . GLN A 1 415 ? 30.546 -16.584 20.121 1.00 20.33 438 GLN A CA 1
ATOM 3270 C C . GLN A 1 415 ? 29.960 -17.517 19.058 1.00 22.00 438 GLN A C 1
ATOM 3271 O O . GLN A 1 415 ? 28.764 -17.843 19.082 1.00 20.04 438 GLN A O 1
ATOM 3277 N N . PRO A 1 416 ? 30.808 -18.074 18.160 1.00 20.93 439 PRO A N 1
ATOM 3278 C CA . PRO A 1 416 ? 30.422 -19.235 17.358 1.00 21.37 439 PRO A CA 1
ATOM 3279 C C . PRO A 1 416 ? 29.860 -20.392 18.200 1.00 21.34 439 PRO A C 1
ATOM 3280 O O . PRO A 1 416 ? 30.357 -20.681 19.310 1.00 20.50 439 PRO A O 1
ATOM 3284 N N . LEU A 1 417 ? 28.815 -21.054 17.673 1.00 20.72 440 LEU A N 1
ATOM 3285 C CA . LEU A 1 417 ? 28.142 -22.128 18.402 1.00 20.52 440 LEU A CA 1
ATOM 3286 C C . LEU A 1 417 ? 29.114 -23.275 18.716 1.00 22.43 440 LEU A C 1
ATOM 3287 O O . LEU A 1 417 ? 28.952 -23.982 19.720 1.00 20.06 440 LEU A O 1
ATOM 3292 N N . LEU A 1 418 ? 30.123 -23.540 17.852 1.00 20.64 441 LEU A N 1
ATOM 3293 C CA . LEU A 1 418 ? 31.057 -24.618 18.160 1.00 22.09 441 LEU A CA 1
ATOM 3294 C C . LEU A 1 418 ? 31.839 -24.374 19.456 1.00 20.38 441 LEU A C 1
ATOM 3295 O O . LEU A 1 418 ? 32.330 -25.350 20.039 1.00 22.94 441 LEU A O 1
ATOM 3300 N N . LYS A 1 419 ? 31.955 -23.132 19.946 1.00 22.70 442 LYS A N 1
ATOM 3301 C CA . LYS A 1 419 ? 32.670 -22.912 21.209 1.00 22.29 442 LYS A CA 1
ATOM 3302 C C . LYS A 1 419 ? 31.855 -23.468 22.389 1.00 23.42 442 LYS A C 1
ATOM 3303 O O . LYS A 1 419 ? 32.441 -23.824 23.422 1.00 24.90 442 LYS A O 1
ATOM 3309 N N . THR A 1 420 ? 30.516 -23.575 22.237 1.00 20.14 443 THR A N 1
ATOM 3310 C CA . THR A 1 420 ? 29.660 -24.208 23.255 1.00 20.17 443 THR A CA 1
ATOM 3311 C C . THR A 1 420 ? 29.851 -25.720 23.198 1.00 18.64 443 THR A C 1
ATOM 3312 O O . THR A 1 420 ? 30.139 -26.375 24.204 1.00 18.91 443 THR A O 1
ATOM 3316 N N . ARG A 1 421 ? 29.783 -26.277 21.986 1.00 18.44 444 ARG A N 1
ATOM 3317 C CA . ARG A 1 421 ? 29.904 -27.707 21.777 1.00 17.91 444 ARG A CA 1
ATOM 3318 C C . ARG A 1 421 ? 31.308 -28.208 22.151 1.00 17.65 444 ARG A C 1
ATOM 3319 O O . ARG A 1 421 ? 31.430 -29.275 22.753 1.00 16.55 444 ARG A O 1
ATOM 3327 N N . LEU A 1 422 ? 32.369 -27.473 21.789 1.00 17.39 445 LEU A N 1
ATOM 3328 C CA . LEU A 1 422 ? 33.737 -27.937 22.002 1.00 17.41 445 LEU A CA 1
ATOM 3329 C C . LEU A 1 422 ? 34.141 -27.859 23.474 1.00 17.49 445 LEU A C 1
ATOM 3330 O O . LEU A 1 422 ? 35.204 -28.374 23.847 1.00 17.12 445 LEU A O 1
ATOM 3335 N N . LEU A 1 423 ? 33.344 -27.233 24.346 1.00 17.35 446 LEU A N 1
ATOM 3336 C CA . LEU A 1 423 ? 33.663 -27.324 25.778 1.00 17.07 446 LEU A CA 1
ATOM 3337 C C . LEU A 1 423 ? 33.844 -28.796 26.213 1.00 16.11 446 LEU A C 1
ATOM 3338 O O . LEU A 1 423 ? 34.707 -29.098 27.062 1.00 14.99 446 LEU A O 1
ATOM 3343 N N . HIS A 1 424 ? 33.040 -29.709 25.653 1.00 14.94 447 HIS A N 1
ATOM 3344 C CA . HIS A 1 424 ? 33.080 -31.119 26.041 1.00 16.79 447 HIS A CA 1
ATOM 3345 C C . HIS A 1 424 ? 34.177 -31.897 25.288 1.00 16.31 447 HIS A C 1
ATOM 3346 O O . HIS A 1 424 ? 34.544 -32.982 25.734 1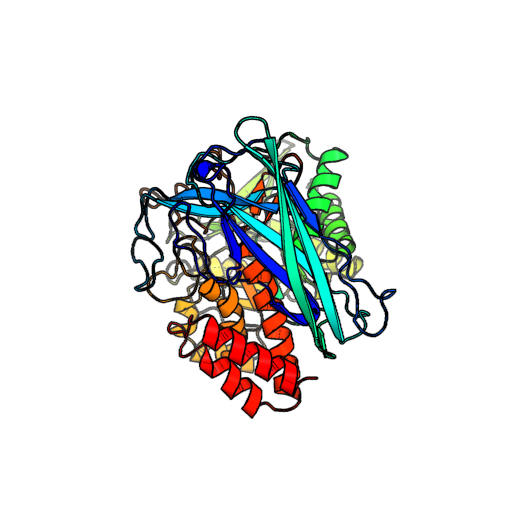.00 17.80 447 HIS A O 1
ATOM 3353 N N . TRP A 1 425 ? 34.715 -31.320 24.190 1.00 15.70 448 TRP A N 1
ATOM 3354 C CA . TRP A 1 425 ? 35.961 -31.790 23.574 1.00 16.79 448 TRP A CA 1
ATOM 3355 C C . TRP A 1 425 ? 37.186 -31.415 24.429 1.00 17.17 448 TRP A C 1
ATOM 3356 O O . TRP A 1 425 ? 38.160 -32.178 24.538 1.00 18.40 448 TRP A O 1
ATOM 3367 N N . ILE A 1 426 ? 37.133 -30.239 25.072 1.00 16.27 449 ILE A N 1
ATOM 3368 C CA . ILE A 1 426 ? 38.109 -29.902 26.101 1.00 16.20 449 ILE A CA 1
ATOM 3369 C C . ILE A 1 426 ? 38.060 -30.934 27.239 1.00 16.80 449 ILE A C 1
ATOM 3370 O O . ILE A 1 426 ? 39.094 -31.396 27.737 1.00 15.62 449 ILE A O 1
ATOM 3375 N N . ASN A 1 427 ? 36.858 -31.267 27.722 1.00 15.73 450 ASN A N 1
ATOM 3376 C CA . ASN A 1 427 ? 36.763 -32.322 28.729 1.00 17.65 450 ASN A CA 1
ATOM 3377 C C . ASN A 1 427 ? 37.501 -33.588 28.256 1.00 16.57 450 ASN A C 1
ATOM 3378 O O . ASN A 1 427 ? 38.138 -34.292 29.044 1.00 17.60 450 ASN A O 1
ATOM 3383 N N . TYR A 1 428 ? 37.290 -33.978 26.996 1.00 17.68 451 TYR A N 1
ATOM 3384 C CA . TYR A 1 428 ? 37.878 -35.232 26.510 1.00 17.53 451 TYR A CA 1
ATOM 3385 C C . TYR A 1 428 ? 39.412 -35.136 26.420 1.00 17.05 451 TYR A C 1
ATOM 3386 O O . TYR A 1 428 ? 40.139 -36.027 26.910 1.00 18.84 451 TYR A O 1
ATOM 3395 N N . ARG A 1 429 ? 39.923 -34.090 25.738 1.00 17.34 452 ARG A N 1
ATOM 3396 C CA . ARG A 1 429 ? 41.346 -33.951 25.473 1.00 20.02 452 ARG A CA 1
ATOM 3397 C C . ARG A 1 429 ? 42.119 -34.011 26.794 1.00 20.08 452 ARG A C 1
ATOM 3398 O O . ARG A 1 429 ? 43.124 -34.709 26.890 1.00 21.48 452 ARG A O 1
ATOM 3406 N N . TYR A 1 430 ? 41.655 -33.272 27.812 1.00 18.23 453 TYR A N 1
ATOM 3407 C CA . TYR A 1 430 ? 42.439 -33.064 29.023 1.00 18.68 453 TYR A CA 1
ATOM 3408 C C . TYR A 1 430 ? 42.035 -33.950 30.208 1.00 19.54 453 TYR A C 1
ATOM 3409 O O . TYR A 1 430 ? 42.652 -33.843 31.287 1.00 22.49 453 TYR A O 1
ATOM 3418 N N . GLY A 1 431 ? 41.009 -34.793 30.040 1.00 18.59 454 GLY A N 1
ATOM 3419 C CA . GLY A 1 431 ? 40.660 -35.840 31.005 1.00 19.50 454 GLY A CA 1
ATOM 3420 C C . GLY A 1 431 ? 39.844 -35.319 32.208 1.00 19.49 454 GLY A C 1
ATOM 3421 O O . GLY A 1 431 ? 39.862 -35.952 33.277 1.00 18.72 454 GLY A O 1
ATOM 3422 N N . MET A 1 432 ? 39.196 -34.139 32.064 1.00 19.50 455 MET A N 1
ATOM 3423 C CA . MET A 1 432 ? 38.254 -33.605 33.050 1.00 19.39 455 MET A CA 1
ATOM 3424 C C . MET A 1 432 ? 36.890 -34.285 32.865 1.00 17.66 455 MET A C 1
ATOM 3425 O O . MET A 1 432 ? 36.319 -34.242 31.771 1.00 19.62 455 MET A O 1
ATOM 3430 N N . THR A 1 433 ? 36.348 -34.847 33.962 1.00 16.16 456 THR A N 1
ATOM 3431 C CA . THR A 1 433 ? 35.315 -35.887 33.929 1.00 15.91 456 THR A CA 1
ATOM 3432 C C . THR A 1 433 ? 33.938 -35.288 34.205 1.00 15.68 456 THR A C 1
ATOM 3433 O O . THR A 1 433 ? 32.951 -36.013 34.285 1.00 16.91 456 THR A O 1
ATOM 3437 N N . GLY A 1 434 ? 33.876 -33.953 34.279 1.00 15.25 457 GLY A N 1
ATOM 3438 C CA . GLY A 1 434 ? 32.574 -33.314 34.395 1.00 14.57 457 GLY A CA 1
ATOM 3439 C C . GLY A 1 434 ? 32.624 -31.832 34.056 1.00 14.76 457 GLY A C 1
ATOM 3440 O O . GLY A 1 434 ? 33.700 -31.287 33.853 1.00 15.03 457 GLY A O 1
ATOM 3441 N N . TYR A 1 435 ? 31.442 -31.202 33.943 1.00 14.11 458 TYR A N 1
ATOM 3442 C CA . TYR A 1 435 ? 31.311 -29.799 33.577 1.00 14.93 458 TYR A CA 1
ATOM 3443 C C . TYR A 1 435 ? 30.191 -29.168 34.419 1.00 14.31 458 TYR A C 1
ATOM 3444 O O . TYR A 1 435 ? 29.130 -29.803 34.568 1.00 16.02 458 TYR A O 1
ATOM 3453 N N . LEU A 1 436 ? 30.433 -27.932 34.888 1.00 13.96 459 LEU A N 1
ATOM 3454 C CA . LEU A 1 436 ? 29.427 -27.195 35.677 1.00 14.46 459 LEU A CA 1
ATOM 3455 C C . LEU A 1 436 ? 29.166 -25.839 35.017 1.00 15.30 459 LEU A C 1
ATOM 3456 O O . LEU A 1 436 ? 30.113 -25.170 34.618 1.00 14.65 459 LEU A O 1
ATOM 3461 N N . HIS A 1 437 ? 27.907 -25.395 35.065 1.00 15.13 460 HIS A N 1
ATOM 3462 C CA . HIS A 1 437 ? 27.569 -24.016 34.752 1.00 15.00 460 HIS A CA 1
ATOM 3463 C C . HIS A 1 437 ? 26.469 -23.570 35.729 1.00 16.04 460 HIS A C 1
ATOM 3464 O O . HIS A 1 437 ? 25.595 -24.366 36.091 1.00 16.80 460 HIS A O 1
ATOM 3471 N N . TRP A 1 438 ? 26.545 -22.314 36.182 1.00 14.78 461 TRP A N 1
ATOM 3472 C CA . TRP A 1 438 ? 25.611 -21.742 37.145 1.00 13.58 461 TRP A CA 1
ATOM 3473 C C . TRP A 1 438 ? 24.284 -21.289 36.510 1.00 14.59 461 TRP A C 1
ATOM 3474 O O . TRP A 1 438 ? 23.372 -20.884 37.266 1.00 15.25 461 TRP A O 1
ATOM 3485 N N . GLY A 1 439 ? 24.214 -21.253 35.182 1.00 14.71 462 GLY A N 1
ATOM 3486 C CA . GLY A 1 439 ? 23.251 -20.391 34.485 1.00 16.20 462 GLY A CA 1
ATOM 3487 C C . GLY A 1 439 ? 22.229 -21.135 33.633 1.00 15.93 462 GLY A C 1
ATOM 3488 O O . GLY A 1 439 ? 22.061 -20.841 32.447 1.00 16.29 462 GLY A O 1
ATOM 3489 N N . TYR A 1 440 ? 21.426 -22.003 34.250 1.00 14.71 463 TYR A N 1
ATOM 3490 C CA . TYR A 1 440 ? 20.397 -22.688 33.471 1.00 15.52 463 TYR A CA 1
ATOM 3491 C C . TYR A 1 440 ? 19.281 -21.709 33.083 1.00 15.28 463 TYR A C 1
ATOM 3492 O O . TYR A 1 440 ? 19.025 -21.552 31.892 1.00 15.89 463 TYR A O 1
ATOM 3501 N N . ASN A 1 441 ? 18.713 -20.978 34.059 1.00 15.50 464 ASN A N 1
ATOM 3502 C CA . ASN A 1 441 ? 17.494 -20.198 33.850 1.00 15.06 464 ASN A CA 1
ATOM 3503 C C . ASN A 1 441 ? 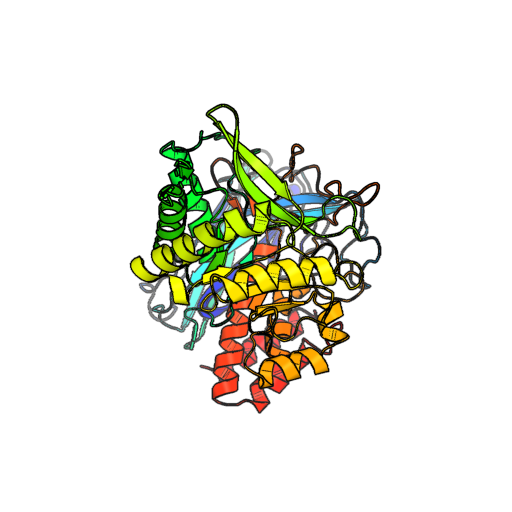17.423 -18.979 34.784 1.00 15.90 464 ASN A C 1
ATOM 3504 O O . ASN A 1 441 ? 16.399 -18.715 35.421 1.00 15.61 464 ASN A O 1
ATOM 3509 N N . GLN A 1 442 ? 18.539 -18.247 34.968 1.00 15.21 465 GLN A N 1
ATOM 3510 C CA . GLN A 1 442 ? 18.603 -17.238 36.031 1.00 15.72 465 GLN A CA 1
ATOM 3511 C C . GLN A 1 442 ? 18.028 -15.913 35.536 1.00 16.48 465 GLN A C 1
ATOM 3512 O O . GLN A 1 442 ? 18.645 -14.837 35.592 1.00 17.72 465 GLN A O 1
ATOM 3518 N N . TRP A 1 443 ? 16.752 -15.981 35.129 1.00 17.01 466 TRP A N 1
ATOM 3519 C CA . TRP A 1 443 ? 16.051 -14.811 34.618 1.00 18.20 466 TRP A CA 1
ATOM 3520 C C . TRP A 1 443 ? 15.830 -13.775 35.734 1.00 19.00 466 TRP A C 1
ATOM 3521 O O . TRP A 1 443 ? 15.489 -14.137 36.861 1.00 19.56 466 TRP A O 1
ATOM 3532 N N . GLY A 1 444 ? 16.004 -12.502 35.401 1.00 22.61 467 GLY A N 1
ATOM 3533 C CA . GLY A 1 444 ? 15.706 -11.416 36.333 1.00 24.68 467 GLY A CA 1
ATOM 3534 C C . GLY A 1 444 ? 14.270 -10.892 36.174 1.00 25.18 467 GLY A C 1
ATOM 3535 O O . GLY A 1 444 ? 13.414 -11.529 35.563 1.00 21.95 467 GLY A O 1
ATOM 3536 N N . LYS A 1 445 ? 14.041 -9.688 36.719 1.00 25.75 468 LYS A N 1
ATOM 3537 C CA . LYS A 1 445 ? 12.735 -9.056 36.655 1.00 30.72 468 LYS A CA 1
ATOM 3538 C C . LYS A 1 445 ? 12.441 -8.552 35.246 1.00 26.56 468 LYS A C 1
ATOM 3539 O O . LYS A 1 445 ? 11.271 -8.518 34.873 1.00 26.08 468 LYS A O 1
ATOM 3545 N N . ASP A 1 446 ? 13.479 -8.206 34.460 1.00 24.25 469 ASP A N 1
ATOM 3546 C CA . ASP A 1 446 ? 13.274 -7.786 33.086 1.00 24.81 469 ASP A CA 1
ATOM 3547 C C . ASP A 1 446 ? 13.179 -9.030 32.196 1.00 21.91 469 ASP A C 1
ATOM 3548 O O . ASP A 1 446 ? 13.732 -10.090 32.530 1.00 23.59 469 ASP A O 1
ATOM 3553 N N . SER A 1 447 ? 12.472 -8.899 31.061 1.00 20.98 470 SER A N 1
ATOM 3554 C CA . SER A 1 447 ? 12.316 -10.025 30.147 1.00 20.84 470 SER A CA 1
ATOM 3555 C C . SER A 1 447 ? 13.667 -10.422 29.565 1.00 22.09 470 SER A C 1
ATOM 3556 O O . SER A 1 447 ? 14.384 -9.545 29.063 1.00 22.66 470 SER A O 1
ATOM 3559 N N . PRO A 1 448 ? 14.032 -11.730 29.611 1.00 21.52 471 PRO A N 1
ATOM 3560 C CA . PRO A 1 448 ? 15.268 -12.205 28.975 1.00 19.48 471 PRO A CA 1
ATOM 3561 C C . PRO A 1 448 ? 15.267 -12.145 27.455 1.00 18.63 471 PRO A C 1
ATOM 3562 O O . PRO A 1 448 ? 16.301 -12.272 26.809 1.00 18.33 471 PRO A O 1
ATOM 3566 N N . PHE A 1 449 ? 14.080 -11.964 26.859 1.00 18.17 472 PHE A N 1
ATOM 3567 C CA . PHE A 1 449 ? 13.973 -11.806 25.422 1.00 19.68 472 PHE A CA 1
ATOM 3568 C C . PHE A 1 449 ? 14.356 -10.386 24.991 1.00 21.52 472 PHE A C 1
ATOM 3569 O O . PHE A 1 449 ? 14.667 -10.220 23.811 1.00 22.53 472 PHE A O 1
ATOM 3577 N N . THR A 1 450 ? 14.257 -9.382 25.889 1.00 23.37 473 THR A N 1
ATOM 3578 C CA . THR A 1 450 ? 14.476 -7.981 25.509 1.00 24.95 473 THR A CA 1
ATOM 3579 C C . THR A 1 450 ? 15.621 -7.308 26.267 1.00 24.36 473 THR A C 1
ATOM 3580 O O . THR A 1 450 ? 16.062 -6.231 25.863 1.00 24.92 473 THR A O 1
ATOM 3584 N N . HIS A 1 451 ? 16.025 -7.883 27.398 1.00 23.57 474 HIS A N 1
ATOM 3585 C CA . HIS A 1 451 ? 17.119 -7.406 28.237 1.00 24.20 474 HIS A CA 1
ATOM 3586 C C . HIS A 1 451 ? 18.136 -8.548 28.399 1.00 22.84 474 HIS A C 1
ATOM 3587 O O . HIS A 1 451 ? 18.001 -9.372 29.292 1.00 24.99 474 HIS A O 1
ATOM 3594 N N . THR A 1 452 ? 19.141 -8.606 27.503 1.00 20.17 475 THR A N 1
ATOM 3595 C CA . THR A 1 452 ? 19.987 -9.780 27.367 1.00 20.15 475 THR A CA 1
ATOM 3596 C C . THR A 1 452 ? 21.242 -9.700 28.247 1.00 20.03 475 THR A C 1
ATOM 3597 O O . THR A 1 452 ? 21.911 -10.723 28.397 1.00 18.97 475 THR A O 1
ATOM 3601 N N . THR A 1 453 ? 21.577 -8.488 28.752 1.00 18.33 476 THR A N 1
ATOM 3602 C CA . THR A 1 453 ? 22.758 -8.238 29.575 1.00 20.20 476 THR A CA 1
ATOM 3603 C C . THR A 1 453 ? 22.299 -7.897 30.983 1.00 20.89 476 THR A C 1
ATOM 3604 O O . THR A 1 453 ? 21.892 -6.767 31.309 1.00 20.35 476 THR A O 1
ATOM 3608 N N . LYS A 1 454 ? 22.336 -8.928 31.844 1.00 21.94 477 LYS A N 1
ATOM 3609 C CA . LYS A 1 454 ? 21.860 -8.759 33.207 1.00 22.86 477 LYS A CA 1
ATOM 3610 C C . LYS A 1 454 ? 22.904 -7.997 34.052 1.00 23.53 477 LYS A C 1
ATOM 3611 O O . LYS A 1 454 ? 24.108 -8.207 33.939 1.00 21.13 477 LYS A O 1
ATOM 3617 N N . GLN A 1 455 ? 22.400 -7.202 35.000 1.00 24.33 478 GLN A N 1
ATOM 3618 C CA . GLN A 1 455 ? 23.200 -6.456 35.972 1.00 28.40 478 GLN A CA 1
ATOM 3619 C C . GLN A 1 455 ? 23.964 -7.411 36.895 1.00 28.21 478 GLN A C 1
ATOM 3620 O O . GLN A 1 455 ? 23.386 -8.376 37.381 1.00 29.48 478 GLN A O 1
ATOM 3626 N N . HIS A 1 456 ? 25.263 -7.132 37.142 1.00 29.16 479 HIS A N 1
ATOM 3627 C CA . HIS A 1 456 ? 26.114 -7.893 38.069 1.00 27.79 479 HIS A CA 1
ATOM 3628 C C . HIS A 1 456 ? 26.686 -6.906 39.110 1.00 33.53 479 HIS A C 1
ATOM 3629 O O . HIS A 1 456 ? 26.149 -5.810 39.308 1.00 37.14 479 HIS A O 1
ATOM 3636 N N . THR A 1 457 ? 27.803 -7.284 39.752 1.00 32.61 480 THR A N 1
ATOM 3637 C CA . THR A 1 457 ? 28.413 -6.546 40.856 1.00 36.67 480 THR A CA 1
ATOM 3638 C C . THR A 1 457 ? 28.778 -5.125 40.419 1.00 39.64 480 THR A C 1
ATOM 3639 O O . THR A 1 457 ? 29.500 -4.979 39.436 1.00 36.19 480 THR A O 1
ATOM 3643 N N . GLY A 1 458 ? 28.322 -4.118 41.190 1.00 44.90 481 GLY A N 1
ATOM 3644 C CA . GLY A 1 458 ? 28.587 -2.708 40.921 1.00 46.71 481 GLY A CA 1
ATOM 3645 C C . GLY A 1 458 ? 28.169 -2.284 39.510 1.00 48.28 481 GLY A C 1
ATOM 3646 O O . GLY A 1 458 ? 26.979 -2.267 39.211 1.00 42.47 481 GLY A O 1
ATOM 3647 N N . GLN A 1 459 ? 29.168 -1.962 38.663 1.00 47.45 482 GLN A N 1
ATOM 3648 C CA . GLN A 1 459 ? 28.973 -1.524 37.282 1.00 46.28 482 GLN A CA 1
ATOM 3649 C C . GLN A 1 459 ? 29.107 -2.674 36.272 1.00 41.73 482 GLN A C 1
ATOM 3650 O O . GLN A 1 459 ? 28.892 -2.454 35.081 1.00 38.98 482 GLN A O 1
ATOM 3656 N N . GLN A 1 460 ? 29.462 -3.890 36.723 1.00 36.82 483 GLN A N 1
ATOM 3657 C CA . GLN A 1 460 ? 29.645 -5.016 35.821 1.00 31.62 483 GLN A CA 1
ATOM 3658 C C . GLN A 1 460 ? 28.264 -5.424 35.278 1.00 28.70 483 GLN A C 1
ATOM 3659 O O . GLN A 1 460 ? 27.226 -5.194 35.904 1.00 30.45 483 GLN A O 1
ATOM 3665 N N . TYR A 1 461 ? 28.246 -5.982 34.076 1.00 25.38 484 TYR A N 1
ATOM 3666 C CA . TYR A 1 461 ? 27.078 -6.697 33.571 1.00 21.41 484 TYR A CA 1
ATOM 3667 C C . TYR A 1 461 ? 27.545 -8.078 33.120 1.00 20.23 484 TYR A C 1
ATOM 3668 O O . TYR A 1 461 ? 28.727 -8.300 32.866 1.00 21.94 484 TYR A O 1
ATOM 3677 N N . LEU A 1 462 ? 26.589 -9.004 33.018 1.00 20.09 485 LEU A N 1
ATOM 3678 C CA . LEU A 1 462 ? 26.864 -10.338 32.521 1.00 17.13 485 LEU A CA 1
ATOM 3679 C C . LEU A 1 462 ? 26.711 -10.387 31.008 1.00 16.94 485 LEU A C 1
ATOM 3680 O O . LEU A 1 462 ? 25.700 -9.921 30.471 1.00 18.51 485 LEU A O 1
ATOM 3685 N N . PRO A 1 463 ? 27.711 -10.940 30.280 1.00 18.40 486 PRO A N 1
ATOM 3686 C CA . PRO A 1 463 ? 27.625 -11.053 28.821 1.00 19.16 486 PRO A CA 1
ATOM 3687 C C . PRO A 1 463 ? 26.410 -11.882 28.431 1.00 19.85 486 PRO A C 1
ATOM 3688 O O . PRO A 1 463 ? 26.039 -12.803 29.155 1.00 16.69 486 PRO A O 1
ATOM 3692 N N . ALA A 1 464 ? 25.755 -11.491 27.318 1.00 16.82 487 ALA A N 1
ATOM 3693 C CA . ALA A 1 464 ? 24.586 -12.218 26.844 1.00 16.75 487 ALA A CA 1
ATOM 3694 C C . ALA A 1 464 ? 24.928 -13.695 26.642 1.00 18.13 487 ALA A C 1
ATOM 3695 O O . ALA A 1 464 ? 25.931 -14.016 26.005 1.00 16.12 487 ALA A O 1
ATOM 3697 N N . GLY A 1 465 ? 24.079 -14.578 27.175 1.00 16.85 488 GLY A N 1
ATOM 3698 C CA . GLY A 1 465 ? 24.253 -16.014 27.131 1.00 16.31 488 GLY A CA 1
ATOM 3699 C C . GLY A 1 465 ? 24.656 -16.591 28.492 1.00 15.59 488 GLY A C 1
ATOM 3700 O O . GLY A 1 465 ? 24.427 -17.767 28.749 1.00 16.95 488 GLY A O 1
ATOM 3701 N N . ASP A 1 466 ? 25.226 -15.761 29.371 1.00 14.63 489 ASP A N 1
ATOM 3702 C CA . ASP A 1 466 ? 25.769 -16.293 30.630 1.00 16.35 489 ASP A CA 1
ATOM 3703 C C . ASP A 1 466 ? 24.666 -16.724 31.610 1.00 16.10 489 ASP A C 1
ATOM 3704 O O . ASP A 1 466 ? 24.748 -17.806 32.136 1.00 17.28 489 ASP A O 1
ATOM 3709 N N . PRO A 1 467 ? 23.681 -15.871 32.002 1.00 14.62 490 PRO A N 1
ATOM 3710 C CA . PRO A 1 467 ? 22.739 -16.238 33.064 1.00 14.83 490 PRO A CA 1
ATOM 3711 C C . PRO A 1 467 ? 21.671 -17.267 32.695 1.00 13.67 490 PRO A C 1
ATOM 3712 O O . PRO A 1 467 ? 21.084 -17.860 33.593 1.00 14.99 490 PRO A O 1
ATOM 3716 N N . TRP A 1 468 ? 21.356 -17.463 31.414 1.00 14.39 491 TRP A N 1
ATOM 3717 C CA . TRP A 1 468 ? 20.355 -18.481 31.016 1.00 15.25 491 TRP A CA 1
ATOM 3718 C C . TRP A 1 468 ? 20.681 -19.145 29.684 1.00 16.00 491 TRP A C 1
ATOM 3719 O O . TRP A 1 468 ? 21.042 -18.468 28.702 1.00 15.25 491 TRP A O 1
ATOM 3730 N N . ILE A 1 469 ? 20.424 -20.467 29.613 1.00 15.01 492 ILE A N 1
ATOM 3731 C CA . ILE A 1 469 ? 20.537 -21.233 28.376 1.00 15.24 492 ILE A CA 1
ATOM 3732 C C . ILE A 1 469 ? 19.144 -21.677 27.891 1.00 15.67 492 ILE A C 1
ATOM 3733 O O . ILE A 1 469 ? 18.980 -22.155 26.752 1.00 15.94 492 ILE A O 1
ATOM 3738 N N . VAL A 1 470 ? 18.147 -21.591 28.789 1.00 15.88 493 VAL A N 1
ATOM 3739 C CA . VAL A 1 470 ? 16.751 -21.758 28.406 1.00 16.05 493 VAL A CA 1
ATOM 3740 C C . VAL A 1 470 ? 15.994 -20.461 28.661 1.00 15.35 493 VAL A C 1
ATOM 3741 O O . VAL A 1 470 ? 16.380 -19.589 29.435 1.00 15.74 493 VAL A O 1
ATOM 3745 N N . TYR A 1 471 ? 14.840 -20.340 27.997 1.00 15.86 494 TYR A N 1
ATOM 3746 C CA . TYR A 1 471 ? 13.984 -19.167 28.090 1.00 15.56 494 TYR A CA 1
ATOM 3747 C C . TYR A 1 471 ? 12.620 -19.537 28.678 1.00 15.31 494 TYR A C 1
ATOM 3748 O O . TYR A 1 471 ? 12.209 -20.716 28.696 1.00 16.37 494 TYR A O 1
ATOM 3757 N N . PRO A 1 472 ? 11.873 -18.543 29.223 1.00 17.50 495 PRO A N 1
ATOM 3758 C CA . PRO A 1 472 ? 10.539 -18.818 29.755 1.00 16.95 495 PRO A CA 1
ATOM 3759 C C . PRO A 1 472 ? 9.484 -18.920 28.652 1.00 17.27 495 PRO A C 1
ATOM 3760 O O . PRO A 1 472 ? 9.250 -17.947 27.924 1.00 18.85 495 PRO A O 1
ATOM 3764 N N . GLY A 1 473 ? 8.923 -20.113 28.490 1.00 16.20 496 GLY A N 1
ATOM 3765 C CA . GLY A 1 473 ? 7.802 -20.350 27.599 1.00 16.98 496 GLY A CA 1
ATOM 3766 C C . GLY A 1 473 ? 6.476 -20.057 28.297 1.00 17.94 496 GLY A C 1
ATOM 3767 O O . GLY A 1 473 ? 6.449 -19.505 29.393 1.00 17.68 496 GLY A O 1
ATOM 3768 N N . ARG A 1 474 ? 5.380 -20.484 27.691 1.00 17.60 497 ARG A N 1
ATOM 3769 C CA . ARG A 1 474 ? 4.080 -20.240 28.311 1.00 21.63 497 ARG A CA 1
ATOM 3770 C C . ARG A 1 474 ? 3.939 -20.998 29.638 1.00 21.11 497 ARG A C 1
ATOM 3771 O O . ARG A 1 474 ? 3.377 -20.427 30.588 1.00 21.07 497 ARG A O 1
ATOM 3779 N N . ASP A 1 475 ? 4.422 -22.266 29.675 1.00 19.54 498 ASP A N 1
ATOM 3780 C CA . ASP A 1 475 ? 4.276 -23.112 30.851 1.00 20.46 498 ASP A CA 1
ATOM 3781 C C . ASP A 1 475 ? 5.480 -24.032 31.111 1.00 17.86 498 ASP A C 1
ATOM 3782 O O . ASP A 1 475 ? 5.372 -24.983 31.880 1.00 18.93 498 ASP A O 1
ATOM 3787 N N . GLY A 1 476 ? 6.650 -23.692 30.560 1.00 17.89 499 GLY A N 1
ATOM 3788 C CA . GLY A 1 476 ? 7.863 -24.428 30.854 1.00 17.91 499 GLY A CA 1
ATOM 3789 C C . GLY A 1 476 ? 9.037 -23.814 30.094 1.00 18.04 499 GLY A C 1
ATOM 3790 O O . GLY A 1 476 ? 8.879 -22.800 29.438 1.00 17.83 499 GLY A O 1
ATOM 3791 N N . PRO A 1 477 ? 10.235 -24.415 30.175 1.00 17.60 500 PRO A N 1
ATOM 3792 C CA . PRO A 1 477 ? 11.400 -23.877 29.472 1.00 17.63 500 PRO A CA 1
ATOM 3793 C C . PRO A 1 477 ? 11.343 -24.061 27.951 1.00 16.59 500 PRO A C 1
ATOM 3794 O O . PRO A 1 477 ? 10.865 -25.077 27.437 1.00 15.50 500 PRO A O 1
ATOM 3798 N N . LEU A 1 478 ? 11.881 -23.048 27.243 1.00 17.69 501 LEU A N 1
ATOM 3799 C CA . LEU A 1 478 ? 12.187 -23.110 25.813 1.00 18.51 501 LEU A CA 1
ATOM 3800 C C . LEU A 1 478 ? 13.703 -23.264 25.678 1.00 15.94 501 LEU A C 1
ATOM 3801 O O . LEU A 1 478 ? 14.470 -22.576 26.348 1.00 17.30 501 LEU A O 1
ATOM 3806 N N . ASP A 1 479 ? 14.115 -24.115 24.769 1.00 16.72 502 ASP A N 1
ATOM 3807 C CA . ASP A 1 479 ? 15.526 -24.248 24.477 1.00 17.16 502 ASP A CA 1
ATOM 3808 C C . ASP A 1 479 ? 16.063 -23.018 23.755 1.00 17.59 502 ASP A C 1
ATOM 3809 O O . ASP A 1 479 ? 15.331 -22.221 23.154 1.00 16.98 502 ASP A O 1
ATOM 3814 N N . SER A 1 480 ? 17.376 -22.822 23.886 1.00 17.55 503 SER A N 1
ATOM 3815 C CA . SER A 1 480 ? 18.157 -22.022 22.946 1.00 15.63 503 SER A CA 1
ATOM 3816 C C . SER A 1 480 ? 18.934 -22.948 22.000 1.00 16.31 503 SER A C 1
ATOM 3817 O O . SER A 1 480 ? 19.191 -24.132 22.272 1.00 16.38 503 SER A O 1
ATOM 3820 N N . ILE A 1 481 ? 19.462 -22.382 20.903 1.00 15.53 504 ILE A N 1
ATOM 3821 C CA . ILE A 1 481 ? 20.369 -23.138 20.042 1.00 16.54 504 ILE A CA 1
ATOM 3822 C C . ILE A 1 481 ? 21.626 -23.601 20.798 1.00 15.65 504 ILE A C 1
ATOM 3823 O O . ILE A 1 481 ? 22.248 -24.631 20.440 1.00 16.89 504 ILE A O 1
ATOM 3828 N N . ARG A 1 482 ? 22.016 -22.833 21.824 1.00 15.69 505 ARG A N 1
ATOM 3829 C CA . ARG A 1 482 ? 23.186 -23.183 22.624 1.00 15.19 505 ARG A CA 1
ATOM 3830 C C . ARG A 1 482 ? 22.902 -24.412 23.481 1.00 15.74 505 ARG A C 1
ATOM 3831 O O . ARG A 1 482 ? 23.794 -25.250 23.697 1.00 16.14 505 ARG A O 1
ATOM 3839 N N . HIS A 1 483 ? 21.675 -24.516 24.002 1.00 15.41 506 HIS A N 1
ATOM 3840 C CA . HIS A 1 483 ? 21.279 -25.724 24.719 1.00 15.97 506 HIS A CA 1
ATOM 3841 C C . HIS A 1 483 ? 21.431 -26.961 23.841 1.00 15.90 506 HIS A C 1
ATOM 3842 O O . HIS A 1 483 ? 21.838 -28.016 24.336 1.00 16.39 506 HIS A O 1
ATOM 3849 N N . GLU A 1 484 ? 20.988 -26.842 22.572 1.00 16.73 507 GLU A N 1
ATOM 3850 C CA . GLU A 1 484 ? 21.110 -27.914 21.598 1.00 19.15 507 GLU A CA 1
ATOM 3851 C C . GLU A 1 484 ? 22.591 -28.282 21.387 1.00 19.65 507 GLU A C 1
ATOM 3852 O O . GLU A 1 484 ? 22.951 -29.479 21.390 1.00 18.57 507 GLU A O 1
ATOM 3858 N N . ALA A 1 485 ? 23.459 -27.273 21.228 1.00 19.33 508 ALA A N 1
ATOM 3859 C CA . ALA A 1 485 ? 24.876 -27.509 20.950 1.00 19.85 508 ALA A CA 1
ATOM 3860 C C . ALA A 1 485 ? 25.580 -28.176 22.140 1.00 19.04 508 ALA A C 1
ATOM 3861 O O . ALA A 1 485 ? 26.386 -29.078 21.968 1.00 17.17 508 ALA A O 1
ATOM 3863 N N . MET A 1 486 ? 25.189 -27.780 23.354 1.00 18.30 509 MET A N 1
ATOM 3864 C CA . MET A 1 486 ? 25.689 -28.383 24.594 1.00 18.80 509 MET A CA 1
ATOM 3865 C C . MET A 1 486 ? 25.356 -29.890 24.675 1.00 17.74 509 MET A C 1
ATOM 3866 O O . MET A 1 486 ? 26.226 -30.747 24.851 1.00 18.06 509 MET A O 1
ATOM 3871 N N . CYS A 1 487 ? 24.081 -30.250 24.506 1.00 17.63 510 CYS A N 1
ATOM 3872 C CA . CYS A 1 487 ? 23.629 -31.623 24.451 1.00 16.53 510 CYS A CA 1
ATOM 3873 C C . CYS A 1 487 ? 24.465 -32.421 23.424 1.00 16.50 510 CYS A C 1
ATOM 3874 O O . CYS A 1 487 ? 24.923 -33.522 23.708 1.00 16.57 510 CYS A O 1
ATOM 3877 N N . ASP A 1 488 ? 24.687 -31.859 22.224 1.00 15.79 511 ASP A N 1
ATOM 3878 C CA . ASP A 1 488 ? 25.396 -32.522 21.140 1.00 16.85 511 ASP A CA 1
ATOM 3879 C C . ASP A 1 488 ? 26.837 -32.797 21.557 1.00 15.01 511 ASP A C 1
ATOM 3880 O O . ASP A 1 488 ? 27.312 -33.916 21.277 1.00 17.12 511 ASP A O 1
ATOM 3885 N N . GLY A 1 489 ? 27.490 -31.819 22.239 1.00 14.82 512 GLY A N 1
ATOM 3886 C CA . GLY A 1 489 ? 28.861 -31.992 22.690 1.00 17.77 512 GLY A CA 1
ATOM 3887 C C . GLY A 1 489 ? 28.998 -33.068 23.771 1.00 15.95 512 GLY A C 1
ATOM 3888 O O . GLY A 1 489 ? 30.020 -33.774 23.818 1.00 16.81 512 GLY A O 1
ATOM 3889 N N . ILE A 1 490 ? 27.993 -33.186 24.673 1.00 15.32 513 ILE A N 1
ATOM 3890 C CA . ILE A 1 490 ? 27.994 -34.214 25.712 1.00 16.45 513 ILE A CA 1
ATOM 3891 C C . ILE A 1 490 ? 27.953 -35.618 25.076 1.00 16.00 513 ILE A C 1
ATOM 3892 O O . ILE A 1 490 ? 28.611 -36.551 25.526 1.00 18.06 513 ILE A O 1
ATOM 3897 N N . ALA A 1 491 ? 27.169 -35.789 23.999 1.00 16.52 514 ALA A N 1
ATOM 3898 C CA . ALA A 1 491 ? 27.163 -37.019 23.227 1.00 16.88 514 ALA A CA 1
ATOM 3899 C C . ALA A 1 491 ? 28.495 -37.224 22.496 1.00 15.86 514 ALA A C 1
ATOM 3900 O O . ALA A 1 491 ? 28.993 -38.341 22.469 1.00 18.52 514 ALA A O 1
ATOM 3902 N N . ASP A 1 492 ? 29.088 -36.167 21.924 1.00 16.74 515 ASP A N 1
ATOM 3903 C CA . ASP A 1 492 ? 30.407 -36.248 21.301 1.00 17.68 515 ASP A CA 1
ATOM 3904 C C . ASP A 1 492 ? 31.440 -36.823 22.293 1.00 18.18 515 ASP A C 1
ATOM 3905 O O . ASP A 1 492 ? 32.263 -37.669 21.935 1.00 18.84 515 ASP A O 1
ATOM 3910 N N . TYR A 1 493 ? 31.424 -36.337 23.543 1.00 15.95 516 TYR A N 1
ATOM 3911 C CA . TYR A 1 493 ? 32.314 -36.864 24.564 1.00 18.21 516 TYR A CA 1
ATOM 3912 C C . TYR A 1 493 ? 32.149 -38.382 24.729 1.00 18.27 516 TYR A C 1
ATOM 3913 O O . TYR A 1 493 ? 33.153 -39.089 24.850 1.00 18.58 516 TYR A O 1
ATOM 3922 N N . GLU A 1 494 ? 30.899 -38.895 24.755 1.00 17.63 517 GLU A N 1
ATOM 3923 C CA . GLU A 1 494 ? 30.663 -40.324 24.903 1.00 19.40 517 GLU A CA 1
ATOM 3924 C C . GLU A 1 494 ? 31.244 -41.078 23.695 1.00 20.06 517 GLU A C 1
ATOM 3925 O O . GLU A 1 494 ? 31.855 -42.127 23.886 1.00 19.73 517 GLU A O 1
ATOM 3931 N N . LEU A 1 495 ? 31.020 -40.576 22.468 1.00 21.50 518 LEU A N 1
ATOM 3932 C CA . LEU A 1 495 ? 31.567 -41.211 21.263 1.00 21.46 518 LEU A CA 1
ATOM 3933 C C . LEU A 1 495 ? 33.101 -41.276 21.285 1.00 18.97 518 LEU A C 1
ATOM 3934 O O . LEU A 1 495 ? 33.681 -42.331 20.980 1.00 21.48 518 LEU A O 1
ATOM 3939 N N . LEU A 1 496 ? 33.767 -40.171 21.614 1.00 19.30 519 LEU A N 1
ATOM 3940 C CA . LEU A 1 496 ? 35.217 -40.135 21.709 1.00 20.75 519 LEU A CA 1
ATOM 3941 C C . LEU A 1 496 ? 35.712 -41.111 22.773 1.00 21.64 519 LEU A C 1
ATOM 3942 O O . LEU A 1 496 ? 36.738 -41.763 22.579 1.00 20.71 519 LEU A O 1
ATOM 3947 N N . SER A 1 497 ? 34.985 -41.204 23.905 1.00 20.46 520 SER A N 1
ATOM 3948 C CA . SER A 1 497 ? 35.325 -42.134 24.980 1.00 21.14 520 SER A CA 1
ATOM 3949 C C . SER A 1 497 ? 35.220 -43.588 24.516 1.00 22.78 520 SER A C 1
ATOM 3950 O O . SER A 1 497 ? 36.063 -44.396 24.911 1.00 24.82 520 SER A O 1
ATOM 39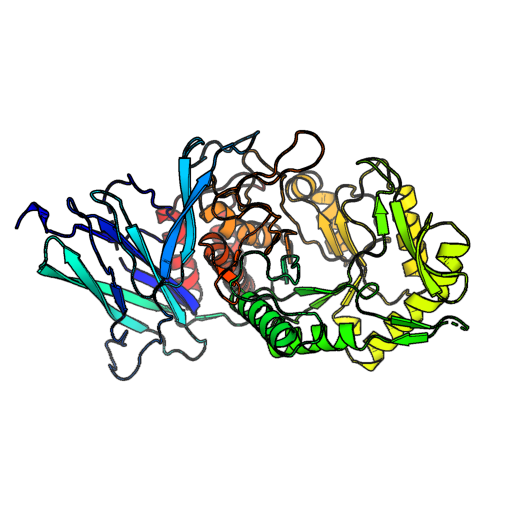53 N N . MET A 1 498 ? 34.170 -43.919 23.745 1.00 22.61 521 MET A N 1
ATOM 3954 C CA . MET A 1 498 ? 33.995 -45.252 23.171 1.00 24.76 521 MET A CA 1
ATOM 3955 C C . MET A 1 498 ? 35.133 -45.527 22.196 1.00 24.11 521 MET A C 1
ATOM 3956 O O . MET A 1 498 ? 35.728 -46.601 22.254 1.00 27.11 521 MET A O 1
ATOM 3961 N N . LEU A 1 499 ? 35.483 -44.561 21.335 1.00 23.19 522 LEU A N 1
ATOM 3962 C CA . LEU A 1 499 ? 36.621 -44.765 20.425 1.00 23.70 522 LEU A CA 1
ATOM 3963 C C . LEU A 1 499 ? 37.924 -44.983 21.205 1.00 25.73 522 LEU A C 1
ATOM 3964 O O . LEU A 1 499 ? 38.737 -45.851 20.857 1.00 24.30 522 LEU A O 1
ATOM 3969 N N . GLY A 1 500 ? 38.158 -44.188 22.251 1.00 23.78 523 GLY A N 1
ATOM 3970 C CA . GLY A 1 500 ? 39.420 -44.245 22.980 1.00 25.34 523 GLY A CA 1
ATOM 3971 C C . GLY A 1 500 ? 39.633 -45.561 23.723 1.00 29.74 523 GLY A C 1
ATOM 3972 O O . GLY A 1 500 ? 40.777 -45.936 23.976 1.00 33.31 523 GLY A O 1
ATOM 3973 N N . GLU A 1 501 ? 38.541 -46.255 24.074 1.00 28.12 524 GLU A N 1
ATOM 3974 C CA . GLU A 1 501 ? 38.617 -47.591 24.646 1.00 34.71 524 GLU A CA 1
ATOM 3975 C C . GLU A 1 501 ? 39.287 -48.566 23.667 1.00 37.15 524 GLU A C 1
ATOM 3976 O O . GLU A 1 501 ? 40.020 -49.440 24.101 1.00 34.35 524 GLU A O 1
ATOM 3982 N N . ARG A 1 502 ? 38.991 -48.433 22.363 1.00 39.19 525 ARG A N 1
ATOM 3983 C CA . ARG A 1 502 ? 39.418 -49.360 21.319 1.00 41.59 525 ARG A CA 1
ATOM 3984 C C . ARG A 1 502 ? 40.709 -48.866 20.660 1.00 42.35 525 ARG A C 1
ATOM 3985 O O . ARG A 1 502 ? 41.609 -49.643 20.340 1.00 39.59 525 ARG A O 1
ATOM 3993 N N . ASP A 1 503 ? 40.784 -47.556 20.415 1.00 38.10 526 ASP A N 1
ATOM 3994 C CA . ASP A 1 503 ? 41.852 -46.970 19.631 1.00 35.94 526 ASP A CA 1
ATOM 3995 C C . ASP A 1 503 ? 42.172 -45.609 20.241 1.00 31.80 526 ASP A C 1
ATOM 3996 O O . ASP A 1 503 ? 41.717 -44.587 19.729 1.00 28.06 526 ASP A O 1
ATOM 4001 N N . PRO A 1 504 ? 42.951 -45.572 21.355 1.00 32.10 527 PRO A N 1
ATOM 4002 C CA . PRO A 1 504 ? 43.308 -44.314 22.011 1.00 31.80 527 PRO A CA 1
ATOM 4003 C C . PRO A 1 504 ? 44.039 -43.311 21.127 1.00 28.67 527 PRO A C 1
ATOM 4004 O O . PRO A 1 504 ? 43.787 -42.119 21.281 1.00 27.22 527 PRO A O 1
ATOM 4008 N N . GLU A 1 505 ? 44.902 -43.777 20.206 1.00 28.58 528 GLU A N 1
ATOM 4009 C CA . GLU A 1 505 ? 45.624 -42.892 19.296 1.00 32.01 528 GLU A CA 1
ATOM 4010 C C . GLU A 1 505 ? 44.701 -42.202 18.286 1.00 26.46 528 GLU A C 1
ATOM 4011 O O . GLU A 1 505 ? 44.937 -41.033 17.947 1.00 25.61 528 GLU A O 1
ATOM 4017 N N . ALA A 1 506 ? 43.700 -42.923 17.780 1.00 26.61 529 ALA A N 1
ATOM 4018 C CA . ALA A 1 506 ? 42.702 -42.346 16.868 1.00 26.88 529 ALA A CA 1
ATOM 4019 C C . ALA A 1 506 ? 41.833 -41.313 17.592 1.00 23.88 529 ALA A C 1
ATOM 4020 O O . ALA A 1 506 ? 41.637 -40.251 17.052 1.00 21.90 529 ALA A O 1
ATOM 4022 N N . ALA A 1 507 ? 41.407 -41.579 18.843 1.00 25.77 530 ALA A N 1
ATOM 4023 C CA . ALA A 1 507 ? 40.627 -40.615 19.625 1.00 27.12 530 ALA A CA 1
ATOM 4024 C C . ALA A 1 507 ? 41.413 -39.323 19.891 1.00 26.64 530 ALA A C 1
ATOM 4025 O O . ALA A 1 507 ? 40.901 -38.213 19.741 1.00 23.64 530 ALA A O 1
ATOM 4027 N N . LYS A 1 508 ? 42.691 -39.462 20.271 1.00 26.78 531 LYS A N 1
ATOM 4028 C CA . LYS A 1 508 ? 43.578 -38.325 20.444 1.00 24.70 531 LYS A CA 1
ATOM 4029 C C . LYS A 1 508 ? 43.716 -37.521 19.149 1.00 22.89 531 LYS A C 1
ATOM 4030 O O . LYS A 1 508 ? 43.675 -36.303 19.167 1.00 23.10 531 LYS A O 1
ATOM 4036 N N . ARG A 1 509 ? 43.932 -38.188 18.007 1.00 25.13 532 ARG A N 1
ATOM 4037 C CA . ARG A 1 509 ? 44.105 -37.445 16.759 1.00 27.75 532 ARG A CA 1
ATOM 4038 C C . ARG A 1 509 ? 42.847 -36.613 16.464 1.00 23.07 532 ARG A C 1
ATOM 4039 O O . ARG A 1 509 ? 42.920 -35.440 16.076 1.00 24.04 532 ARG A O 1
ATOM 4047 N N . LEU A 1 510 ? 41.677 -37.222 16.669 1.00 22.31 533 LEU A N 1
ATOM 4048 C CA . LEU A 1 510 ? 40.427 -36.552 16.311 1.00 22.13 533 LEU A CA 1
ATOM 4049 C C . LEU A 1 510 ? 40.145 -35.384 17.266 1.00 19.73 533 LEU A C 1
ATOM 4050 O O . LEU A 1 510 ? 39.785 -34.295 16.835 1.00 19.80 533 LEU A O 1
ATOM 4055 N N . VAL A 1 511 ? 40.325 -35.577 18.577 1.00 20.59 534 VAL A N 1
ATOM 4056 C CA . VAL A 1 511 ? 40.054 -34.469 19.474 1.00 19.81 534 VAL A CA 1
ATOM 4057 C C . VAL A 1 511 ? 41.048 -33.335 19.215 1.00 20.59 534 VAL A C 1
ATOM 4058 O O . VAL A 1 511 ? 40.713 -32.151 19.310 1.00 20.72 534 VAL A O 1
ATOM 4062 N N . ASN A 1 512 ? 42.304 -33.687 18.874 1.00 23.59 535 ASN A N 1
ATOM 4063 C CA . ASN A 1 512 ? 43.360 -32.702 18.698 1.00 24.82 535 ASN A CA 1
ATOM 4064 C C . ASN A 1 512 ? 43.122 -31.824 17.451 1.00 23.44 535 ASN A C 1
ATOM 4065 O O . ASN A 1 512 ? 43.675 -30.729 17.353 1.00 24.67 535 ASN A O 1
ATOM 4070 N N . ARG A 1 513 ? 42.291 -32.276 16.512 1.00 23.15 536 ARG A N 1
ATOM 4071 C CA . ARG A 1 513 ? 41.928 -31.464 15.357 1.00 23.21 536 ARG A CA 1
ATOM 4072 C C . ARG A 1 513 ? 41.116 -30.224 15.723 1.00 26.42 536 ARG A C 1
ATOM 4073 O O . ARG A 1 513 ? 41.176 -29.237 14.984 1.00 21.31 536 ARG A O 1
ATOM 4081 N N . HIS A 1 514 ? 40.382 -30.253 16.860 1.00 21.58 537 HIS A N 1
ATOM 4082 C CA . HIS A 1 514 ? 39.525 -29.123 17.199 1.00 21.37 537 HIS A CA 1
ATOM 4083 C C . HIS A 1 514 ? 39.942 -28.424 18.495 1.00 19.80 537 HIS A C 1
ATOM 4084 O O . HIS A 1 514 ? 39.602 -27.248 18.663 1.00 22.36 537 HIS A O 1
ATOM 4091 N N . VAL A 1 515 ? 40.567 -29.150 19.434 1.00 20.76 538 VAL A N 1
ATOM 4092 C CA . VAL A 1 515 ? 41.079 -28.552 20.660 1.00 20.97 538 VAL A CA 1
ATOM 4093 C C . VAL A 1 515 ? 42.601 -28.563 20.531 1.00 20.78 538 VAL A C 1
ATOM 4094 O O . VAL A 1 515 ? 43.237 -29.588 20.738 1.00 22.23 538 VAL A O 1
ATOM 4098 N N . LEU A 1 516 ? 43.135 -27.389 20.199 1.00 23.90 539 LEU A N 1
ATOM 4099 C CA . LEU A 1 516 ? 44.535 -27.171 19.870 1.00 26.03 539 LEU A CA 1
ATOM 4100 C C . LEU A 1 516 ? 45.303 -26.841 21.149 1.00 24.62 539 LEU A C 1
ATOM 4101 O O . LEU A 1 516 ? 46.495 -27.139 21.250 1.00 28.74 539 LEU A O 1
ATOM 4106 N N . ASP A 1 517 ? 44.630 -26.207 22.136 1.00 24.23 540 ASP A N 1
ATOM 4107 C CA . ASP A 1 517 ? 45.157 -25.932 23.465 1.00 23.55 540 ASP A CA 1
ATOM 4108 C C . ASP A 1 517 ? 43.928 -25.638 24.326 1.00 20.72 540 ASP A C 1
ATOM 4109 O O . ASP A 1 517 ? 42.828 -25.695 23.798 1.00 19.93 540 ASP A O 1
ATOM 4114 N N . PHE A 1 518 ? 44.113 -25.283 25.605 1.00 20.24 541 PHE A N 1
ATOM 4115 C CA . PHE A 1 518 ? 42.965 -24.951 26.451 1.00 20.88 541 PHE A CA 1
ATOM 4116 C C . PHE A 1 518 ? 42.170 -23.759 25.915 1.00 21.39 541 PHE A C 1
ATOM 4117 O O . PHE A 1 518 ? 40.960 -23.678 26.201 1.00 18.71 541 PHE A O 1
ATOM 4125 N N . ASP A 1 519 ? 42.884 -22.831 25.228 1.00 20.40 542 ASP A N 1
ATOM 4126 C CA . ASP A 1 519 ? 42.352 -21.561 24.749 1.00 22.07 542 ASP A CA 1
ATOM 4127 C C . ASP A 1 519 ? 42.503 -21.371 23.235 1.00 21.05 542 ASP A C 1
ATOM 4128 O O . ASP A 1 519 ? 42.436 -20.234 22.769 1.00 22.77 542 ASP A O 1
ATOM 4133 N N . ARG A 1 520 ? 42.602 -22.457 22.465 1.00 21.14 543 ARG A N 1
ATOM 4134 C CA . ARG A 1 520 ? 42.749 -22.355 21.026 1.00 21.47 543 ARG A CA 1
ATOM 4135 C C . ARG A 1 520 ? 42.064 -23.544 20.348 1.00 19.75 543 ARG A C 1
ATOM 4136 O O . ARG A 1 520 ? 42.212 -24.693 20.765 1.00 19.61 543 ARG A O 1
ATOM 4144 N N . TYR A 1 521 ? 41.222 -23.253 19.342 1.00 21.44 544 TYR A N 1
ATOM 4145 C CA . TYR A 1 521 ? 40.348 -24.258 18.732 1.00 20.13 544 TYR A CA 1
ATOM 4146 C C . TYR A 1 521 ? 40.321 -24.108 17.210 1.00 21.57 544 TYR A C 1
ATOM 4147 O O . TYR A 1 521 ? 40.612 -23.037 16.704 1.00 22.02 544 TYR A O 1
ATOM 4156 N N . ASN A 1 522 ? 39.847 -25.161 16.528 1.00 21.84 545 ASN A N 1
ATOM 4157 C CA . ASN A 1 522 ? 39.382 -25.095 15.146 1.00 22.87 545 ASN A CA 1
ATOM 4158 C C . ASN A 1 522 ? 37.839 -25.168 15.076 1.00 21.04 545 ASN A C 1
ATOM 4159 O O . ASN A 1 522 ? 37.254 -26.235 15.270 1.00 23.26 545 ASN A O 1
ATOM 4164 N N . CYS A 1 523 ? 37.194 -24.006 14.839 1.00 21.87 546 CYS A N 1
ATOM 4165 C CA . CYS A 1 523 ? 35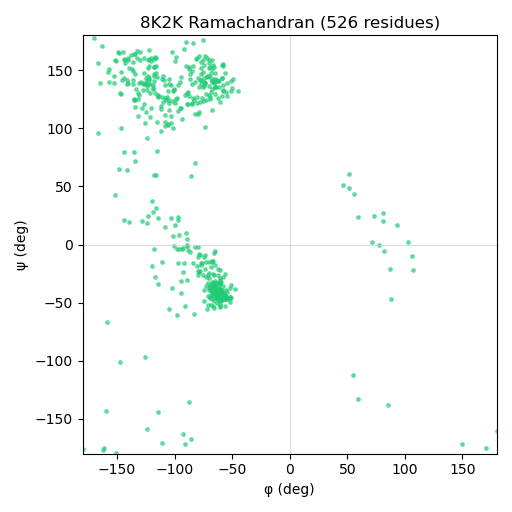.736 -23.833 14.782 1.00 21.66 546 CYS A CA 1
ATOM 4166 C C . CYS A 1 523 ? 35.245 -23.797 13.333 1.00 22.66 546 CYS A C 1
ATOM 4167 O O . CYS A 1 523 ? 34.116 -23.401 13.063 1.00 26.14 546 CYS A O 1
ATOM 4170 N N . ASN A 1 524 ? 36.077 -24.251 12.391 1.00 22.60 547 ASN A N 1
ATOM 4171 C CA . ASN A 1 524 ? 35.619 -24.439 11.017 1.00 22.06 547 ASN A CA 1
ATOM 4172 C C . ASN A 1 524 ? 34.590 -25.572 10.937 1.00 20.98 547 ASN A C 1
ATOM 4173 O O . ASN A 1 524 ? 34.886 -26.753 11.170 1.00 20.95 547 ASN A O 1
ATOM 4178 N N . VAL A 1 525 ? 33.358 -25.232 10.558 1.00 21.40 548 VAL A N 1
ATOM 4179 C CA . VAL A 1 525 ? 32.243 -26.161 10.613 1.00 22.59 548 VAL A CA 1
ATOM 4180 C C . VAL A 1 525 ? 32.426 -27.306 9.621 1.00 24.43 548 VAL A C 1
ATOM 4181 O O . VAL A 1 525 ? 32.144 -28.458 9.941 1.00 22.82 548 VAL A O 1
ATOM 4185 N N . GLU A 1 526 ? 32.890 -27.007 8.389 1.00 24.93 549 GLU A N 1
ATOM 4186 C CA . GLU A 1 526 ? 33.125 -28.068 7.416 1.00 24.59 549 GLU A CA 1
ATOM 4187 C C . GLU A 1 526 ? 34.124 -29.086 7.971 1.00 21.75 549 GLU A C 1
ATOM 4188 O O . GLU A 1 526 ? 33.930 -30.286 7.788 1.00 23.93 549 GLU A O 1
ATOM 4194 N N . ALA A 1 527 ? 35.236 -28.603 8.558 1.00 22.48 550 ALA A N 1
ATOM 4195 C CA . ALA A 1 527 ? 36.282 -29.423 9.171 1.00 22.96 550 ALA A CA 1
ATOM 4196 C C . ALA A 1 527 ? 35.680 -30.311 10.274 1.00 22.26 550 ALA A C 1
ATOM 4197 O O . ALA A 1 527 ? 35.967 -31.513 10.355 1.00 22.30 550 ALA A O 1
ATOM 4199 N N . PHE A 1 528 ? 34.851 -29.688 11.126 1.00 21.38 551 PHE A N 1
ATOM 4200 C CA . PHE A 1 528 ? 34.183 -30.376 12.241 1.00 20.41 551 PHE A CA 1
ATOM 4201 C C . PHE A 1 528 ? 33.296 -31.519 11.747 1.00 18.39 551 PHE A C 1
ATOM 4202 O O . PHE A 1 528 ? 33.225 -32.587 12.339 1.00 21.30 551 PHE A O 1
ATOM 4210 N N . ARG A 1 529 ? 32.530 -31.275 10.678 1.00 20.30 552 ARG A N 1
ATOM 4211 C CA . ARG A 1 529 ? 31.673 -32.302 10.115 1.00 19.51 552 ARG A CA 1
ATOM 4212 C C . ARG A 1 529 ? 32.478 -33.464 9.549 1.00 20.50 552 ARG A C 1
ATOM 4213 O O . ARG A 1 529 ? 32.069 -34.623 9.694 1.00 21.47 552 ARG A O 1
ATOM 4221 N N . ALA A 1 530 ? 33.652 -33.162 8.963 1.00 21.22 553 ALA A N 1
ATOM 4222 C CA . ALA A 1 530 ? 34.566 -34.199 8.494 1.00 21.26 553 ALA A CA 1
ATOM 4223 C C . ALA A 1 530 ? 35.093 -35.046 9.656 1.00 21.82 553 ALA A C 1
ATOM 4224 O O . ALA A 1 530 ? 35.100 -36.263 9.551 1.00 24.31 553 ALA A O 1
ATOM 4226 N N . THR A 1 531 ? 35.511 -34.411 10.760 1.00 23.63 554 THR A N 1
ATOM 4227 C CA . THR A 1 531 ? 35.946 -35.128 11.964 1.00 21.55 554 THR A CA 1
ATOM 4228 C C . THR A 1 531 ? 34.824 -36.015 12.514 1.00 21.95 554 THR A C 1
ATOM 4229 O O . THR A 1 531 ? 35.081 -37.141 12.890 1.00 21.10 554 THR A O 1
ATOM 4233 N N . ARG A 1 532 ? 33.596 -35.484 12.651 1.00 20.68 555 ARG A N 1
ATOM 4234 C CA . ARG A 1 532 ? 32.439 -36.247 13.101 1.00 20.65 555 ARG A CA 1
ATOM 4235 C C . ARG A 1 532 ? 32.221 -37.496 12.255 1.00 20.55 555 ARG A C 1
ATOM 4236 O O . ARG A 1 532 ? 31.970 -38.577 12.769 1.00 20.99 555 ARG A O 1
ATOM 4244 N N . LEU A 1 533 ? 32.311 -37.341 10.929 1.00 20.43 556 LEU A N 1
ATOM 4245 C CA . LEU A 1 533 ? 32.077 -38.458 10.039 1.00 24.06 556 LEU A CA 1
ATOM 4246 C C . LEU A 1 533 ? 33.176 -39.512 10.237 1.00 22.64 556 LEU A C 1
ATOM 4247 O O . LEU A 1 533 ? 32.886 -40.690 10.316 1.00 21.15 556 LEU A O 1
ATOM 4252 N N . GLU A 1 534 ? 34.437 -39.099 10.403 1.00 22.10 557 GLU A N 1
ATOM 4253 C CA . GLU A 1 534 ? 35.466 -40.101 10.653 1.00 25.35 557 GLU A CA 1
ATOM 4254 C C . GLU A 1 534 ? 35.200 -40.851 11.974 1.00 25.49 557 GLU A C 1
ATOM 4255 O O . GLU A 1 534 ? 35.374 -42.057 12.050 1.00 24.71 557 GLU A O 1
ATOM 4261 N N . LEU A 1 535 ? 34.770 -40.119 13.019 1.00 24.23 558 LEU A N 1
ATOM 4262 C CA . LEU A 1 535 ? 34.469 -40.710 14.311 1.00 23.17 558 LEU A CA 1
ATOM 4263 C C . LEU A 1 535 ? 33.366 -41.770 14.193 1.00 23.01 558 LEU A C 1
ATOM 4264 O O . LEU A 1 535 ? 33.512 -42.864 14.728 1.00 22.62 558 LEU A O 1
ATOM 4269 N N . LEU A 1 536 ? 32.279 -41.439 13.482 1.00 22.37 559 LEU A N 1
ATOM 4270 C CA . LEU A 1 536 ? 31.167 -42.330 13.266 1.00 22.43 559 LEU A CA 1
ATOM 4271 C C . LEU A 1 536 ? 31.584 -43.548 12.421 1.00 25.65 559 LEU A C 1
ATOM 4272 O O . LEU A 1 536 ? 31.160 -44.665 12.744 1.00 25.20 559 LEU A O 1
ATOM 4277 N N . GLU A 1 537 ? 32.384 -43.330 11.356 1.00 29.41 560 GLU A N 1
ATOM 4278 C CA . GLU A 1 537 ? 32.852 -44.417 10.485 1.00 29.40 560 GLU A CA 1
ATOM 4279 C C . GLU A 1 537 ? 33.768 -45.388 11.242 1.00 32.12 560 GLU A C 1
ATOM 4280 O O . GLU A 1 537 ? 33.608 -46.617 11.125 1.00 29.76 560 GLU A O 1
ATOM 4286 N N . LEU A 1 538 ? 34.721 -44.844 12.022 1.00 26.63 561 LEU A N 1
ATOM 4287 C CA . LEU A 1 538 ? 35.603 -45.678 12.834 1.00 28.43 561 LEU A CA 1
ATOM 4288 C C . LEU A 1 538 ? 34.821 -46.530 13.836 1.00 29.67 561 LEU A C 1
ATOM 4289 O O . LEU A 1 538 ? 35.124 -47.710 14.037 1.00 26.66 561 LEU A O 1
ATOM 4294 N N . LEU A 1 539 ? 33.806 -45.954 14.487 1.00 26.68 562 LEU A N 1
ATOM 4295 C CA . LEU A 1 539 ? 33.037 -46.704 15.478 1.00 26.38 562 LEU A CA 1
ATOM 4296 C C . LEU A 1 539 ? 32.004 -47.684 14.877 1.00 29.13 562 LEU A C 1
ATOM 4297 O O . LEU A 1 539 ? 31.574 -48.604 15.566 1.00 31.12 562 LEU A O 1
ATOM 4302 N N . SER A 1 540 ? 31.535 -47.507 13.633 1.00 31.89 563 SER A N 1
ATOM 4303 C CA . SER A 1 540 ? 30.381 -48.274 13.149 1.00 35.98 563 SER A CA 1
ATOM 4304 C C . SER A 1 540 ? 30.701 -49.758 12.884 1.00 37.25 563 SER A C 1
ATOM 4305 O O . SER A 1 540 ? 31.777 -49.973 12.282 1.00 38.05 563 SER A O 1
#

Nearest PDB structures (foldseek):
  8k2k-assembly1_A  TM=1.002E+00  e=0.000E+00  metagenome
  5l7u-assembly1_B  TM=7.997E-01  e=2.018E-36  Phocaeicola vulgatus ATCC 8482
  5l7v-assembly1_A  TM=7.874E-01  e=4.785E-35  Phocaeicola vulgatus ATCC 8482
  5fr0-assembly1_A  TM=7.451E-01  e=1.916E-32  Clostridium perfringens
  5fqh-assembly1_A  TM=7.264E-01  e=7.327E-33  Clostridium perfringens

B-factor: mean 25.81, std 10.93, range [12.23, 91.24]